Protein AF-A0A5C0SRD7-F1 (afdb_monomer)

Solvent-accessible surface area (backbone atoms only — not comparable to full-atom values): 22941 Å² total; per-residue (Å²): 132,82,81,80,39,95,59,52,85,85,77,55,84,70,49,61,67,89,63,52,74,90,37,67,66,61,42,55,50,49,47,49,41,66,73,77,39,56,47,35,37,40,34,30,54,71,48,38,47,62,70,57,48,54,38,23,36,44,61,74,65,76,46,56,66,41,81,42,59,31,69,58,28,25,51,49,9,45,80,61,72,46,58,51,67,57,33,42,52,52,50,52,51,51,48,29,52,78,67,70,39,52,37,65,69,52,35,44,66,63,42,93,40,73,66,57,50,50,55,50,47,46,63,73,74,41,96,62,67,71,79,75,60,79,81,74,75,68,91,74,76,51,57,36,50,56,52,66,13,34,45,49,94,60,37,34,37,38,36,40,37,42,50,69,53,49,45,73,49,43,58,57,51,48,43,37,50,47,53,26,64,68,74,46,58,80,80,46,49,47,31,38,37,42,26,22,53,42,52,73,57,49,28,44,46,44,38,9,80,86,56,23,52,40,60,46,78,57,100,90,41,85,42,78,40,71,26,75,41,53,97,43,69,35,53,71,45,78,43,61,38,44,45,74,52,93,64,13,53,58,47,38,49,49,50,50,53,52,48,22,46,65,64,79,36,61,83,38,63,57,73,69,56,50,53,50,48,42,62,53,29,63,20,19,52,51,39,47,54,51,40,52,73,68,55,59,82,70,50,83,52,61,69,60,54,51,49,49,32,44,51,50,32,36,52,51,47,40,50,45,54,46,52,38,54,51,48,13,47,45,56,26,43,46,75,42,95,63,89,67,53,70,67,57,50,19,53,29,50,28,45,27,38,27,51,46,32,72,59,48,63,40,40,72,67,56,45,16,57,38,47,73,63,33,64,59,47,37,52,27,42,51,47,38,33,43,76,66,54,52,30,44,80,58,93,87,28,36,32,59,62,44,67,67,55,32,56,24,27,56,69,44,75,49,73,72,68,78,44,66,68,78,126

Secondary structure (DSSP, 8-state):
-----SS-TTT-SS--GGGSTT-HHHHHHHHHHHHH-SEEEEEESTTSSHHHHHHHHHHHTTS-EEEEEHHHHHHHHHHHT--HHHHHHHHHHHHHHHTT-B-HHHHHHHSS-HHHHHHHHHHHH----GGG-TT---TT--HHHHHHTB-SSSPPEEEEE-GGGGGGGHHHHHHHHHHHHHHS-GGGPPEEEEEES-HHHHHHHH-HHHH-EEEEEETTEEEEEEPTTTT-PPPEEEE--GGGSTTHHHHHHHHHHHHHHHTT-TT-S-HHHHHHHHHHHTT-HHHHHHHHHHSPTT---HHHHHHHHHHHHHHHHHHHHHHHHHHHHHHHHTTS-----HHHHHHHHHHHHHHHHHHSEE-HHHHHHHTTT-HHHHHHHHHHHHHTTSEEEETTEEEESSHHHHHHHHH------GGG---

Foldseek 3Di:
DQQCQPAPVPDDLAGECVNVFPCPPVLVVVLVCQVVHQEEEEEEAFLLCSVVSVRNSQVVNPFAEFEDELVVLLVVCVVQVHQSQLSVLLSLVLRCVVVVFFQLVQLCVLQPDVVLSVVSVPVNVDPDRNVPPPPPPPVPDAPLSRLRRTDLPGAYEYEYEALLLSFLCSLVVQQRVLVNVVPDDPSSRHRYYYYHNFPLSSCCAQPQPVQFFFFDQDPVGTDTDRRSQVVHGHHYDYRYQQCPDPCSLVSLLVLLQVLCVSSVNHPLDDPVLSSLLCVLLVNRSSLSNVLSSPQDRNNPDSVVSSVSSLVSSLVSLLVSLLSLLSSLVSSLCRVPVDDDDLVLSQQLSLQLLLQQLVVQKAALVSSCVSNVNDNSSSVSSVVSCVSNQQWDDDPRIIGGNDNSNSVSSNPHRRDDDPSSDSD

pLDDT: mean 84.39, std 15.27, range [30.36, 98.31]

Mean predicted aligned error: 7.1 Å

Nearest PDB structures (foldseek):
  6kww-assembly7_S  TM=3.771E-01  e=2.609E-03  Staphylococcus aureus subsp. aureus Mu50
  2g7u-assembly1_A  TM=6.654E-01  e=4.191E-01  Rhodococcus jostii RHA1

Radius of gyration: 22.54 Å; Cα contacts (8 Å, |Δi|>4): 656; chains: 1; bounding box: 57×45×68 Å

Structure (mmCIF, N/CA/C/O backbone):
data_AF-A0A5C0SRD7-F1
#
_entry.id   AF-A0A5C0SRD7-F1
#
loop_
_atom_site.group_PDB
_atom_site.id
_atom_site.type_symbol
_atom_site.label_atom_id
_atom_site.label_alt_id
_atom_site.label_comp_id
_atom_site.label_asym_id
_atom_site.label_entity_id
_atom_site.label_seq_id
_atom_site.pdbx_PDB_ins_code
_atom_site.Cartn_x
_atom_site.Cartn_y
_atom_site.Cartn_z
_atom_site.occupancy
_atom_site.B_iso_or_equiv
_atom_site.auth_seq_id
_atom_site.auth_comp_id
_atom_site.auth_asym_id
_atom_site.auth_atom_id
_atom_site.pdbx_PDB_model_num
ATOM 1 N N . MET A 1 1 ? -9.776 18.342 -23.876 1.00 30.36 1 MET A N 1
ATOM 2 C CA . MET A 1 1 ? -10.560 17.471 -22.975 1.00 30.36 1 MET A CA 1
ATOM 3 C C . MET A 1 1 ? -9.940 16.088 -23.023 1.00 30.36 1 MET A C 1
ATOM 5 O O . MET A 1 1 ? -9.741 15.593 -24.123 1.00 30.36 1 MET A O 1
ATOM 9 N N . ILE A 1 2 ? -9.559 15.512 -21.881 1.00 36.75 2 ILE A N 1
ATOM 10 C CA . ILE A 1 2 ? -9.133 14.106 -21.821 1.00 36.75 2 ILE A CA 1
ATOM 11 C C . ILE A 1 2 ? -10.429 13.286 -21.877 1.00 36.75 2 ILE A C 1
ATOM 13 O O . ILE A 1 2 ? -11.299 13.553 -21.045 1.00 36.75 2 ILE A O 1
ATOM 17 N N . PRO A 1 3 ? -10.622 12.377 -22.849 1.00 39.62 3 PRO A N 1
ATOM 18 C CA . PRO A 1 3 ? -11.802 11.524 -22.864 1.00 39.62 3 PRO A CA 1
ATOM 19 C C . PRO A 1 3 ? -11.839 10.748 -21.547 1.00 39.62 3 PRO A C 1
ATOM 21 O O . PRO A 1 3 ? -10.860 10.113 -21.154 1.00 39.62 3 PRO A O 1
ATOM 24 N N . VAL A 1 4 ? -12.945 10.889 -20.818 1.00 43.19 4 VAL A N 1
ATOM 25 C CA . VAL A 1 4 ? -13.167 10.171 -19.567 1.00 43.19 4 VAL A CA 1
ATOM 26 C C . VAL A 1 4 ? -13.354 8.711 -19.954 1.00 43.19 4 VAL A C 1
ATOM 28 O O . VAL A 1 4 ? -14.401 8.339 -20.479 1.00 43.19 4 VAL A O 1
ATOM 31 N N . THR A 1 5 ? -12.327 7.889 -19.750 1.00 54.69 5 THR A N 1
ATOM 32 C CA . THR A 1 5 ? -12.464 6.437 -19.865 1.00 54.69 5 THR A CA 1
ATOM 33 C C . THR A 1 5 ? -13.614 5.998 -18.962 1.00 54.69 5 THR A C 1
ATOM 35 O O . THR A 1 5 ? -13.728 6.466 -17.825 1.00 54.69 5 THR A O 1
ATOM 38 N N . ARG A 1 6 ? -14.479 5.099 -19.452 1.00 64.31 6 ARG A N 1
ATOM 39 C CA . ARG A 1 6 ? -15.647 4.577 -18.709 1.00 64.31 6 ARG A CA 1
ATOM 40 C C . ARG A 1 6 ? -15.262 4.095 -17.304 1.00 64.31 6 ARG A C 1
ATOM 42 O O . ARG A 1 6 ? -16.024 4.233 -16.352 1.00 64.31 6 ARG A O 1
ATOM 49 N N . CYS A 1 7 ? -14.036 3.602 -17.181 1.00 68.94 7 CYS A N 1
ATOM 50 C CA . CYS A 1 7 ? -13.347 3.357 -15.932 1.00 68.94 7 CYS A CA 1
ATOM 51 C C . CYS A 1 7 ? -12.479 4.563 -15.543 1.00 68.94 7 CYS A C 1
ATOM 53 O O . CYS A 1 7 ? -11.358 4.715 -16.031 1.00 68.94 7 CYS A O 1
ATOM 55 N N . ASN A 1 8 ? -12.963 5.422 -14.640 1.00 69.50 8 ASN A N 1
ATOM 56 C CA . ASN A 1 8 ? -12.113 6.432 -14.004 1.00 69.50 8 ASN A CA 1
ATOM 57 C C . ASN A 1 8 ? -11.278 5.767 -12.896 1.00 69.50 8 ASN A C 1
ATOM 59 O O . ASN A 1 8 ? -11.606 5.819 -11.712 1.00 69.50 8 ASN A O 1
ATOM 63 N N . TYR A 1 9 ? -10.198 5.104 -13.309 1.00 62.62 9 TYR A N 1
ATOM 64 C CA . TYR A 1 9 ? -9.314 4.311 -12.450 1.00 62.62 9 TYR A CA 1
ATOM 65 C C . TYR A 1 9 ? -8.664 5.079 -11.292 1.00 62.62 9 TYR A C 1
ATOM 67 O O . TYR A 1 9 ? -8.146 4.446 -10.372 1.00 62.62 9 TYR A O 1
ATOM 75 N N . ILE A 1 10 ? -8.648 6.412 -11.354 1.00 55.12 10 ILE A N 1
ATOM 76 C CA . ILE A 1 10 ? -7.891 7.262 -10.433 1.00 55.12 10 ILE A CA 1
ATOM 77 C C . ILE A 1 10 ? -8.804 7.800 -9.326 1.00 55.12 10 ILE A C 1
ATOM 79 O O . ILE A 1 10 ? -8.464 7.655 -8.154 1.00 55.12 10 ILE A O 1
ATOM 83 N N . ASP A 1 11 ? -9.990 8.311 -9.676 1.00 62.09 11 ASP A N 1
ATOM 84 C CA . ASP A 1 11 ? -10.819 9.079 -8.732 1.00 62.09 11 ASP A CA 1
ATOM 85 C C . ASP A 1 11 ? -12.224 8.510 -8.497 1.00 62.09 11 ASP A C 1
ATOM 87 O O . ASP A 1 11 ? -13.000 9.072 -7.722 1.00 62.09 11 ASP A O 1
ATOM 91 N N . ALA A 1 12 ? -12.586 7.389 -9.127 1.00 66.56 12 ALA A N 1
ATOM 92 C CA . ALA A 1 12 ? -13.915 6.829 -8.925 1.00 66.56 12 ALA A CA 1
ATOM 93 C C . ALA A 1 12 ? -14.114 6.313 -7.486 1.00 66.56 12 ALA A C 1
ATOM 95 O O . ALA A 1 12 ? -13.322 5.539 -6.926 1.00 66.56 12 ALA A O 1
ATOM 96 N N . GLU A 1 13 ? -15.222 6.743 -6.883 1.00 69.75 13 GLU A N 1
ATOM 97 C CA . GLU A 1 13 ? -15.683 6.254 -5.584 1.00 69.75 13 GLU A CA 1
ATOM 98 C C . GLU A 1 13 ? -16.201 4.813 -5.693 1.00 69.75 13 GLU A C 1
ATOM 100 O O . GLU A 1 13 ? -15.911 3.985 -4.830 1.00 69.75 13 GLU A O 1
ATOM 105 N N . ILE A 1 14 ? -16.899 4.512 -6.791 1.00 73.12 14 ILE A N 1
ATOM 106 C CA . ILE A 1 14 ? -17.413 3.190 -7.146 1.00 73.12 14 ILE A CA 1
ATOM 107 C C . ILE A 1 14 ? -16.822 2.801 -8.496 1.00 73.12 14 ILE A C 1
ATOM 109 O O . ILE A 1 14 ? -16.916 3.558 -9.461 1.00 73.12 14 ILE A O 1
ATOM 113 N N . LEU A 1 15 ? -16.223 1.614 -8.559 1.00 77.06 15 LEU A N 1
ATOM 114 C CA . LEU A 1 15 ? -15.676 1.050 -9.787 1.00 77.06 15 LEU A CA 1
ATOM 115 C C . LEU A 1 15 ? -16.483 -0.202 -10.143 1.00 77.06 15 LEU A C 1
ATOM 117 O O . LEU A 1 15 ? -16.584 -1.094 -9.299 1.00 77.06 15 LEU A O 1
ATOM 121 N N . PRO A 1 16 ? -17.081 -0.276 -11.347 1.00 81.81 16 PRO A N 1
ATOM 122 C CA . PRO A 1 16 ? -17.731 -1.498 -11.796 1.00 81.81 16 PRO A CA 1
ATOM 123 C C . PRO A 1 16 ? -16.685 -2.598 -12.010 1.00 81.81 16 PRO A C 1
ATOM 125 O O . PRO A 1 16 ? -15.534 -2.314 -12.356 1.00 81.81 16 PRO A O 1
ATOM 128 N N . SER A 1 17 ? -17.080 -3.862 -11.845 1.00 84.88 17 SER A N 1
ATOM 129 C CA . SER A 1 17 ? -16.187 -5.018 -12.027 1.00 84.88 17 SER A CA 1
ATOM 130 C C . SER A 1 17 ? -15.577 -5.101 -13.419 1.00 84.88 17 SER A C 1
ATOM 132 O O . SER A 1 17 ? -14.445 -5.552 -13.556 1.00 84.88 17 SER A O 1
ATOM 134 N N . GLU A 1 18 ? -16.248 -4.558 -14.435 1.00 84.06 18 GLU A N 1
ATOM 135 C CA . GLU A 1 18 ? -15.712 -4.413 -15.794 1.00 84.06 18 GLU A CA 1
ATOM 136 C C . GLU A 1 18 ? -14.376 -3.645 -15.846 1.00 84.06 18 GLU A C 1
ATOM 138 O O . GLU A 1 18 ? -13.578 -3.837 -16.772 1.00 84.06 18 GLU A O 1
ATOM 143 N N . CYS A 1 19 ? -14.121 -2.782 -14.857 1.00 80.88 19 CYS A N 1
ATOM 144 C CA . CYS A 1 19 ? -12.869 -2.050 -14.721 1.00 80.88 19 CYS A CA 1
ATOM 145 C C . CYS A 1 19 ? -11.753 -2.904 -14.114 1.00 80.88 19 CYS A C 1
ATOM 147 O O . CYS A 1 19 ? -10.577 -2.621 -14.333 1.00 80.88 19 CYS A O 1
ATOM 149 N N . LEU A 1 20 ? -12.076 -3.967 -13.383 1.00 88.62 20 LEU A N 1
ATOM 150 C CA . LEU A 1 20 ? -11.109 -4.800 -12.682 1.00 88.62 20 LEU A CA 1
ATOM 151 C C . LEU A 1 20 ? -10.582 -5.939 -13.577 1.00 88.62 20 LEU A C 1
ATOM 153 O O . LEU A 1 20 ? -10.829 -7.120 -13.347 1.00 88.62 20 LEU A O 1
ATOM 157 N N . PHE A 1 21 ? -9.825 -5.570 -14.611 1.00 90.88 21 PHE A N 1
ATOM 158 C CA . PHE A 1 21 ? -9.348 -6.511 -15.627 1.00 90.88 21 PHE A CA 1
ATOM 159 C C . PHE A 1 21 ? -8.477 -7.643 -15.047 1.00 90.88 21 PHE A C 1
ATOM 161 O O . PHE A 1 21 ? -7.463 -7.380 -14.394 1.00 90.88 21 PHE A O 1
ATOM 168 N N . GLY A 1 22 ? -8.837 -8.896 -15.351 1.00 91.62 22 GLY A N 1
ATOM 169 C CA . GLY A 1 22 ? -8.033 -10.084 -15.045 1.00 91.62 22 GLY A CA 1
ATOM 170 C C . GLY A 1 22 ? -7.976 -10.464 -13.562 1.00 91.62 22 GLY A C 1
ATOM 171 O O . GLY A 1 22 ? -7.020 -11.113 -13.148 1.00 91.62 22 GLY A O 1
ATOM 172 N N . ARG A 1 23 ? -8.950 -10.032 -12.746 1.00 95.38 23 ARG A N 1
ATOM 173 C CA . ARG A 1 23 ? -8.983 -10.274 -11.286 1.00 95.38 23 ARG A CA 1
ATOM 174 C C . ARG A 1 23 ? -10.258 -10.950 -10.800 1.00 95.38 23 ARG A C 1
ATOM 176 O O . ARG A 1 23 ? -10.622 -10.820 -9.631 1.00 95.38 23 ARG A O 1
ATOM 183 N N . ASP A 1 24 ? -10.955 -11.664 -11.676 1.00 95.12 24 ASP A N 1
ATOM 184 C CA . ASP A 1 24 ? -12.232 -12.300 -11.337 1.00 95.12 24 ASP A CA 1
ATOM 185 C C . ASP A 1 24 ? -12.085 -13.284 -10.168 1.00 95.12 24 ASP A C 1
ATOM 187 O O . ASP A 1 24 ? -12.955 -13.384 -9.299 1.00 95.12 24 ASP A O 1
ATOM 191 N N . LYS A 1 25 ? -10.940 -13.977 -10.099 1.00 96.12 25 LYS A N 1
ATOM 192 C CA . LYS A 1 25 ? -10.620 -14.910 -9.016 1.00 96.12 25 LYS A CA 1
ATOM 193 C C . LYS A 1 25 ? -10.452 -14.185 -7.681 1.00 96.12 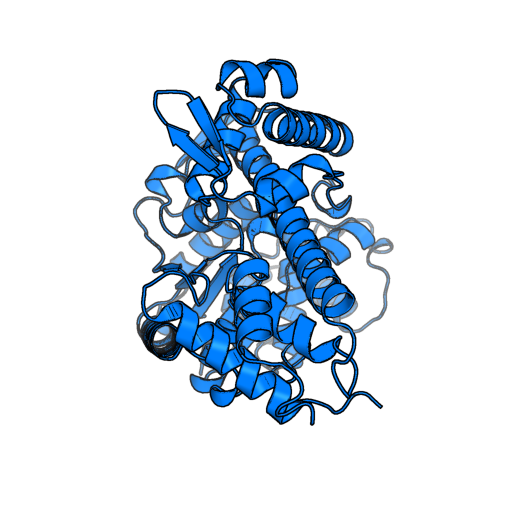25 LYS A C 1
ATOM 195 O O . LYS A 1 25 ? -11.090 -14.576 -6.705 1.00 96.12 25 LYS A O 1
ATOM 200 N N . GLU A 1 26 ? -9.625 -13.144 -7.629 1.00 97.50 26 GLU A N 1
ATOM 201 C CA . GLU A 1 26 ? -9.382 -12.362 -6.414 1.00 97.50 26 GLU A CA 1
ATOM 202 C C . GLU A 1 26 ? -10.641 -11.613 -5.959 1.00 97.50 26 GLU A C 1
ATOM 204 O O . GLU A 1 26 ? -10.897 -11.531 -4.758 1.00 97.50 26 GLU A O 1
ATOM 209 N N . LEU A 1 27 ? -11.461 -11.120 -6.894 1.00 97.50 27 LEU A N 1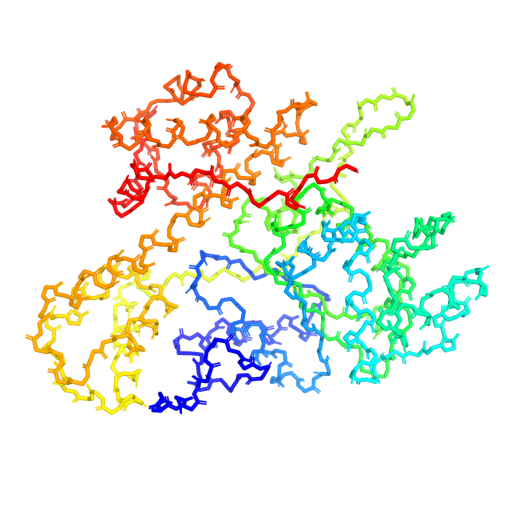
ATOM 210 C CA . LEU A 1 27 ? -12.752 -10.492 -6.600 1.00 97.50 27 LEU A CA 1
ATOM 211 C C . LEU A 1 27 ? -13.731 -11.493 -5.985 1.00 97.50 27 LEU A C 1
ATOM 213 O O . LEU A 1 27 ? -14.304 -11.227 -4.928 1.00 97.50 27 LEU A O 1
ATOM 217 N N . LYS A 1 28 ? -13.871 -12.682 -6.583 1.00 97.50 28 LYS A N 1
ATOM 218 C CA . LYS A 1 28 ? -14.702 -13.764 -6.036 1.00 97.50 28 LYS A CA 1
ATOM 219 C C . LYS A 1 28 ? -14.225 -14.204 -4.650 1.00 97.50 28 LYS A C 1
ATOM 221 O O . LYS A 1 28 ? -15.044 -14.422 -3.750 1.00 97.50 28 LYS A O 1
ATOM 226 N N . GLU A 1 29 ? -12.914 -14.326 -4.462 1.00 97.94 29 GLU A N 1
ATOM 227 C CA . GLU A 1 29 ? -12.320 -14.665 -3.172 1.00 97.94 29 GLU A CA 1
ATOM 228 C C . GLU A 1 29 ? -12.607 -13.574 -2.126 1.00 97.94 29 GLU A C 1
ATOM 230 O O . GLU A 1 29 ? -13.085 -13.889 -1.034 1.00 97.94 29 GLU A O 1
ATOM 235 N N . LEU A 1 30 ? -12.407 -12.294 -2.457 1.00 97.81 30 LEU A N 1
ATOM 236 C CA . LEU A 1 30 ? -12.679 -11.180 -1.545 1.00 97.81 30 LEU A CA 1
ATOM 237 C C . LEU A 1 30 ? -14.162 -11.080 -1.188 1.00 97.81 30 LEU A C 1
ATOM 239 O O . LEU A 1 30 ? -14.494 -10.941 -0.012 1.00 97.81 30 LEU A O 1
ATOM 243 N N . ASN A 1 31 ? -15.056 -11.241 -2.163 1.00 97.31 31 ASN A N 1
ATOM 244 C CA . ASN A 1 31 ? -16.500 -11.279 -1.935 1.00 97.31 31 ASN A CA 1
ATOM 245 C C . ASN A 1 31 ? -16.897 -12.426 -0.991 1.00 97.31 31 ASN A C 1
ATOM 247 O O . ASN A 1 31 ? -17.780 -12.263 -0.147 1.00 97.31 31 ASN A O 1
ATOM 251 N N . THR A 1 32 ? -16.217 -13.572 -1.075 1.00 97.12 32 THR A N 1
ATOM 252 C CA . THR A 1 32 ? -16.417 -14.691 -0.142 1.00 97.12 32 THR A CA 1
ATOM 253 C C . THR A 1 32 ? -15.947 -14.327 1.271 1.00 97.12 32 THR A C 1
ATOM 255 O O . THR A 1 32 ? -16.666 -14.567 2.241 1.00 97.12 32 THR A O 1
ATOM 258 N N . LYS A 1 33 ? -14.783 -13.677 1.411 1.00 95.94 33 LYS A N 1
ATOM 259 C CA . LYS A 1 33 ? -14.258 -13.239 2.718 1.00 95.94 33 LYS A CA 1
ATOM 260 C C . LYS A 1 33 ? -15.096 -12.128 3.354 1.00 95.94 33 LYS A C 1
ATOM 262 O O . LYS A 1 33 ? -15.316 -12.159 4.557 1.00 95.94 33 LYS A O 1
ATOM 267 N N . ILE A 1 34 ? -15.642 -11.195 2.572 1.00 95.31 34 ILE A N 1
ATOM 268 C CA . ILE A 1 34 ? -16.569 -10.156 3.063 1.00 95.31 34 ILE A CA 1
ATOM 269 C C . ILE A 1 34 ? -17.824 -10.768 3.706 1.00 95.31 34 ILE A C 1
ATOM 271 O O . ILE A 1 34 ? -18.378 -10.190 4.645 1.00 95.31 34 ILE A O 1
ATOM 275 N N . LYS A 1 35 ? -18.275 -11.928 3.211 1.00 93.62 35 LYS A N 1
ATOM 276 C CA . LYS A 1 35 ? -19.429 -12.660 3.755 1.00 93.62 35 LYS A CA 1
ATOM 277 C C . LYS A 1 35 ? -19.069 -13.471 5.001 1.00 93.62 35 LYS A C 1
ATOM 279 O O . LYS A 1 35 ? -19.840 -13.490 5.956 1.00 93.62 35 LYS A O 1
ATOM 284 N N . ASN A 1 36 ? -17.905 -14.119 4.995 1.00 93.56 36 ASN A N 1
ATOM 285 C CA . ASN A 1 36 ? -17.551 -15.132 5.995 1.00 93.56 36 ASN A CA 1
ATOM 286 C C . ASN A 1 36 ? -16.668 -14.609 7.134 1.00 93.56 36 ASN A C 1
ATOM 288 O O . ASN A 1 36 ? -16.560 -15.245 8.182 1.00 93.56 36 ASN A O 1
ATOM 292 N N . ASN A 1 37 ? -16.022 -13.461 6.950 1.00 92.94 37 ASN A N 1
ATOM 293 C CA . ASN A 1 37 ? -15.054 -12.913 7.885 1.00 92.94 37 ASN A CA 1
ATOM 294 C C . ASN A 1 37 ? -15.478 -11.518 8.347 1.00 92.94 37 ASN A C 1
ATOM 296 O O . ASN A 1 37 ? -16.354 -10.868 7.782 1.00 92.94 37 ASN A O 1
ATOM 300 N N . ARG A 1 38 ? -14.853 -11.065 9.434 1.00 92.06 38 ARG A N 1
ATOM 301 C CA . ARG A 1 38 ? -15.006 -9.697 9.951 1.00 92.06 38 ARG A CA 1
ATOM 302 C C . ARG A 1 38 ? -13.818 -8.811 9.634 1.00 92.06 38 ARG A C 1
ATOM 304 O O . ARG A 1 38 ? -13.845 -7.610 9.889 1.00 92.06 38 ARG A O 1
ATOM 311 N N . TRP A 1 39 ? -12.797 -9.416 9.052 1.00 93.94 39 TRP A N 1
ATOM 312 C CA . TRP A 1 39 ? -11.622 -8.721 8.619 1.00 93.94 39 TRP A CA 1
ATOM 313 C C . TRP A 1 39 ? -10.925 -9.440 7.471 1.00 93.94 39 TRP A C 1
ATOM 315 O O . TRP A 1 39 ? -11.036 -10.660 7.320 1.00 93.94 39 TRP A O 1
ATOM 325 N N . THR A 1 40 ? -10.202 -8.691 6.647 1.00 96.12 40 THR A N 1
ATOM 326 C CA . THR A 1 40 ? -9.366 -9.225 5.566 1.00 96.12 40 THR A CA 1
ATOM 327 C C . THR A 1 40 ? -8.230 -8.259 5.271 1.00 96.12 40 THR A C 1
ATOM 329 O O . THR A 1 40 ? -8.394 -7.043 5.337 1.00 96.12 40 THR A O 1
ATOM 332 N N . VAL A 1 41 ? -7.074 -8.812 4.933 1.00 96.69 41 VAL A N 1
ATOM 333 C CA . VAL A 1 41 ? -5.922 -8.064 4.439 1.00 96.69 41 VAL A CA 1
ATOM 334 C C . VAL A 1 41 ? -5.839 -8.243 2.928 1.00 96.69 41 VAL A C 1
ATOM 336 O O . VAL A 1 41 ? -5.897 -9.364 2.429 1.00 96.69 41 VAL A O 1
ATOM 339 N N . VAL A 1 42 ? -5.675 -7.148 2.196 1.00 97.50 42 VAL A N 1
ATOM 340 C CA . VAL A 1 42 ? -5.396 -7.148 0.759 1.00 97.50 42 VAL A CA 1
ATOM 341 C C . VAL A 1 42 ? -4.014 -6.548 0.541 1.00 97.50 42 VAL A C 1
ATOM 343 O O . VAL A 1 42 ? -3.811 -5.340 0.647 1.00 97.50 42 VAL A O 1
ATOM 346 N N . SER A 1 43 ? -3.038 -7.396 0.255 1.00 95.75 43 SER A N 1
ATOM 347 C CA . SER A 1 43 ? -1.638 -7.007 0.101 1.00 95.75 43 SER A CA 1
ATOM 348 C C . SER A 1 43 ? -1.175 -7.200 -1.341 1.00 95.75 43 SER A C 1
ATOM 350 O O . SER A 1 43 ? -1.863 -7.790 -2.173 1.00 95.75 43 SER A O 1
ATOM 352 N N . GLY A 1 44 ? -0.019 -6.641 -1.681 1.00 94.12 44 GLY A N 1
ATOM 353 C CA . GLY A 1 44 ? 0.524 -6.700 -3.036 1.00 94.12 44 GLY A CA 1
ATOM 354 C C . GLY A 1 44 ? 1.286 -5.437 -3.386 1.00 94.12 44 GLY A C 1
ATOM 355 O O . GLY A 1 44 ? 1.101 -4.399 -2.749 1.00 94.12 44 GLY A O 1
ATOM 356 N N . LYS A 1 45 ? 2.129 -5.508 -4.418 1.00 92.25 45 LYS A N 1
ATOM 357 C CA . LYS A 1 45 ? 3.003 -4.392 -4.813 1.00 92.25 45 LYS A CA 1
ATOM 358 C C . LYS A 1 45 ? 2.229 -3.098 -5.082 1.00 92.25 45 LYS A C 1
ATOM 360 O O . LYS A 1 45 ? 1.002 -3.070 -5.235 1.00 92.25 45 LYS A O 1
ATOM 365 N N . ARG A 1 46 ? 2.938 -1.976 -5.147 1.00 90.94 46 ARG A N 1
ATOM 366 C CA . ARG A 1 46 ? 2.315 -0.708 -5.546 1.00 90.94 46 ARG A CA 1
ATOM 367 C C . ARG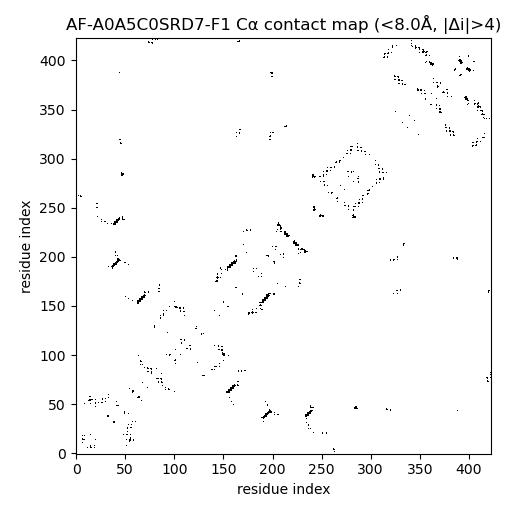 A 1 46 ? 1.749 -0.833 -6.972 1.00 90.94 46 ARG A C 1
ATOM 369 O O . ARG A 1 46 ? 2.334 -1.506 -7.812 1.00 90.94 46 ARG A O 1
ATOM 376 N N . LEU A 1 47 ? 0.600 -0.203 -7.233 1.00 92.69 47 LEU A N 1
ATOM 377 C CA . LEU A 1 47 ? -0.077 -0.193 -8.545 1.00 92.69 47 LEU A CA 1
ATOM 378 C C . LEU A 1 47 ? -0.577 -1.554 -9.083 1.00 92.69 47 LEU A C 1
ATOM 380 O O . LEU A 1 47 ? -0.910 -1.651 -10.263 1.00 92.69 47 LEU A O 1
ATOM 384 N N . VAL A 1 48 ? -0.704 -2.590 -8.242 1.00 94.81 48 VAL A N 1
ATOM 385 C CA . VAL A 1 48 ? -1.273 -3.896 -8.660 1.00 94.81 48 VAL A CA 1
ATOM 386 C C . VAL A 1 48 ? -2.805 -3.936 -8.754 1.00 94.81 48 VAL A C 1
ATOM 388 O O . VAL A 1 48 ? -3.347 -4.930 -9.233 1.00 94.81 48 VAL A O 1
ATOM 391 N N . GLY A 1 49 ? -3.497 -2.879 -8.305 1.00 94.19 49 GLY A N 1
ATOM 392 C CA . GLY A 1 49 ? -4.966 -2.783 -8.323 1.00 94.19 49 GLY A CA 1
ATOM 393 C C . GLY A 1 49 ? -5.673 -3.089 -6.994 1.00 94.19 49 GLY A C 1
ATOM 394 O O . GLY A 1 49 ? -6.858 -3.401 -7.011 1.00 94.19 49 GLY A O 1
ATOM 395 N N . LYS A 1 50 ? -4.984 -2.997 -5.843 1.00 95.81 50 LYS A N 1
ATOM 396 C CA . LYS A 1 50 ? -5.568 -3.279 -4.510 1.00 95.81 50 LYS A CA 1
ATOM 397 C C . LYS A 1 50 ? -6.797 -2.417 -4.209 1.00 95.81 50 LYS A C 1
ATOM 399 O O . LYS A 1 50 ? -7.858 -2.958 -3.929 1.00 95.81 50 LYS A O 1
ATOM 404 N N . THR A 1 51 ? -6.658 -1.096 -4.318 1.00 94.31 51 THR A N 1
ATOM 405 C CA . THR A 1 51 ? -7.738 -0.127 -4.072 1.00 94.31 51 THR A CA 1
ATOM 406 C C . THR A 1 51 ? -8.928 -0.356 -5.003 1.00 94.31 51 THR A C 1
ATOM 408 O O . THR A 1 51 ? -10.075 -0.331 -4.567 1.00 94.31 51 THR A O 1
ATOM 411 N N . THR A 1 52 ? -8.665 -0.627 -6.286 1.00 93.56 52 THR A N 1
ATOM 412 C CA . THR A 1 52 ? -9.700 -0.955 -7.276 1.00 93.56 52 THR A CA 1
ATOM 413 C C . THR A 1 52 ? -10.450 -2.222 -6.873 1.00 93.56 52 THR A C 1
ATOM 415 O O . THR A 1 52 ? -11.677 -2.206 -6.833 1.00 93.56 52 THR A O 1
ATOM 418 N N . LEU A 1 53 ? -9.734 -3.295 -6.515 1.00 96.38 53 LEU A N 1
ATOM 419 C CA . LEU A 1 53 ? -10.328 -4.559 -6.077 1.00 96.38 53 LEU A CA 1
ATOM 420 C C . LEU A 1 53 ? -11.216 -4.363 -4.843 1.00 96.38 53 LEU A C 1
ATOM 422 O O . LEU A 1 53 ? -12.357 -4.819 -4.835 1.00 96.38 53 LEU A O 1
ATOM 426 N N . THR A 1 54 ? -10.717 -3.687 -3.805 1.00 96.50 54 THR A N 1
ATOM 427 C CA . THR A 1 54 ? -11.450 -3.543 -2.538 1.00 96.50 54 THR A CA 1
ATOM 428 C C . THR A 1 54 ? -12.686 -2.667 -2.674 1.00 96.50 54 THR A C 1
ATOM 430 O O . THR A 1 54 ? -13.733 -3.029 -2.140 1.00 96.50 54 THR A O 1
ATOM 433 N N . LYS A 1 55 ? -12.607 -1.562 -3.428 1.00 95.00 55 LYS A N 1
ATOM 434 C CA . LYS A 1 55 ? -13.772 -0.716 -3.732 1.00 95.00 55 LYS A CA 1
ATOM 435 C C . LYS A 1 55 ? -14.818 -1.461 -4.565 1.00 95.00 55 LYS A C 1
ATOM 437 O O . LYS A 1 55 ? -16.001 -1.380 -4.247 1.00 95.00 55 LYS A O 1
ATOM 442 N N . THR A 1 56 ? -14.386 -2.212 -5.581 1.00 94.88 56 THR A N 1
ATOM 443 C CA . THR A 1 56 ? -15.283 -3.024 -6.426 1.00 94.88 56 THR A CA 1
ATOM 444 C C . THR A 1 56 ? -16.020 -4.060 -5.575 1.00 94.88 56 THR A C 1
ATOM 446 O O . THR A 1 56 ? -17.246 -4.077 -5.552 1.00 94.88 56 THR A O 1
ATOM 449 N N . ALA A 1 57 ? -15.288 -4.855 -4.787 1.00 96.38 57 ALA A N 1
ATOM 450 C CA . ALA A 1 57 ? -15.867 -5.885 -3.923 1.00 96.38 57 ALA A CA 1
ATOM 451 C C . ALA A 1 57 ? -16.833 -5.306 -2.875 1.00 96.38 57 ALA A C 1
ATOM 453 O O . ALA A 1 57 ? -17.911 -5.848 -2.631 1.00 96.38 57 ALA A O 1
ATOM 454 N N . ALA A 1 58 ? -16.475 -4.175 -2.259 1.00 94.94 58 ALA A N 1
ATOM 455 C CA . ALA A 1 58 ? -17.351 -3.507 -1.304 1.00 94.94 58 ALA A CA 1
ATOM 456 C C . ALA A 1 58 ? -18.636 -2.996 -1.970 1.00 94.94 58 ALA A C 1
ATOM 458 O O . ALA A 1 58 ? -19.715 -3.183 -1.410 1.00 94.94 58 ALA A O 1
ATOM 459 N N . SER A 1 59 ? -18.539 -2.430 -3.176 1.00 92.81 59 SER A N 1
ATOM 460 C CA . SER A 1 59 ? -19.704 -1.994 -3.949 1.00 92.81 59 SER A CA 1
ATOM 461 C C . SER A 1 59 ? -20.620 -3.161 -4.337 1.00 92.81 59 SER A C 1
ATOM 463 O O . SER A 1 59 ? -21.833 -3.060 -4.180 1.00 92.81 59 SER A O 1
ATOM 465 N N . GLU A 1 60 ? -20.063 -4.280 -4.806 1.00 94.12 60 GLU A N 1
ATOM 466 C CA . GLU A 1 60 ? -20.836 -5.471 -5.201 1.00 94.12 60 GLU A CA 1
ATOM 467 C C . GLU A 1 60 ? -21.459 -6.214 -4.014 1.00 94.12 60 GLU A C 1
ATOM 469 O O . GLU A 1 60 ? -22.404 -6.984 -4.179 1.00 94.12 60 GLU A O 1
ATOM 474 N N . SER A 1 61 ? -20.957 -5.983 -2.799 1.00 93.94 61 SER A N 1
ATOM 475 C CA . SER A 1 61 ? -21.484 -6.630 -1.597 1.00 93.94 61 SER A CA 1
ATOM 476 C C . SER A 1 61 ? -22.910 -6.198 -1.234 1.00 93.94 61 SER A C 1
ATOM 478 O O . SER A 1 61 ? -23.544 -6.857 -0.409 1.00 93.94 61 SER A O 1
ATOM 480 N N . GLY A 1 62 ? -23.389 -5.073 -1.783 1.00 91.75 62 GLY A N 1
ATOM 481 C CA . GLY A 1 62 ? -24.662 -4.450 -1.411 1.00 91.75 62 GLY A CA 1
ATOM 482 C C . GLY A 1 62 ? -24.672 -3.823 -0.009 1.00 91.75 62 GLY A C 1
ATOM 483 O O . GLY A 1 62 ? -25.702 -3.316 0.427 1.00 91.75 62 GLY A O 1
ATOM 484 N N . ARG A 1 63 ? -23.544 -3.845 0.715 1.00 93.06 63 ARG A N 1
ATOM 485 C CA . ARG A 1 63 ? -23.401 -3.224 2.038 1.00 93.06 63 ARG A CA 1
ATOM 486 C C . ARG A 1 63 ? -22.891 -1.791 1.897 1.00 93.06 63 ARG A C 1
ATOM 488 O O . ARG A 1 63 ? -22.051 -1.525 1.035 1.00 93.06 63 ARG A O 1
ATOM 495 N N . PRO A 1 64 ? -23.309 -0.867 2.778 1.00 94.38 64 PRO A N 1
ATOM 496 C CA . PRO A 1 64 ? -22.660 0.430 2.853 1.00 94.38 64 PRO A CA 1
ATOM 497 C C . PRO A 1 64 ? -21.178 0.247 3.193 1.00 94.38 64 PRO A C 1
ATOM 499 O O . PRO A 1 64 ? -20.816 -0.613 4.001 1.00 94.38 64 PRO A O 1
ATOM 502 N N . PHE A 1 65 ? -20.313 1.066 2.602 1.00 95.81 65 PHE A N 1
ATOM 503 C CA . PHE A 1 65 ? -18.891 1.034 2.914 1.00 95.81 65 PHE A CA 1
ATOM 504 C C . PHE A 1 65 ? -18.313 2.427 3.131 1.00 95.81 65 PHE A C 1
ATOM 506 O O . PHE A 1 65 ? -18.793 3.415 2.581 1.00 95.81 65 PHE A O 1
ATOM 513 N N . ILE A 1 66 ? -17.268 2.489 3.948 1.00 96.12 66 ILE A N 1
ATOM 514 C CA . ILE A 1 66 ? -16.457 3.666 4.231 1.00 96.12 66 ILE A CA 1
ATOM 515 C C . ILE A 1 66 ? -15.059 3.386 3.688 1.00 96.12 66 ILE A C 1
ATOM 517 O O . ILE A 1 66 ? -14.461 2.364 4.013 1.00 96.12 66 ILE A O 1
ATOM 521 N N . TYR A 1 67 ? -14.541 4.291 2.864 1.00 96.25 67 TYR A N 1
ATOM 522 C CA . TYR A 1 67 ? -13.185 4.223 2.329 1.00 96.25 67 TYR A CA 1
ATOM 523 C C . TYR A 1 67 ? -12.343 5.339 2.940 1.00 96.25 67 TYR A C 1
ATOM 525 O O . TYR A 1 67 ? -12.740 6.503 2.893 1.00 96.25 67 TYR A O 1
ATOM 533 N N . ILE A 1 68 ? -11.187 4.982 3.496 1.00 96.00 68 ILE A N 1
ATOM 534 C CA . ILE A 1 68 ? -10.231 5.922 4.074 1.00 96.00 68 ILE A CA 1
ATOM 535 C C . ILE A 1 68 ? -8.873 5.701 3.416 1.00 96.00 68 ILE A C 1
ATOM 537 O O . ILE A 1 68 ? -8.227 4.676 3.634 1.00 96.00 68 ILE A O 1
ATOM 541 N N . ASP A 1 69 ? -8.426 6.696 2.652 1.00 94.31 69 ASP A N 1
ATOM 542 C CA . ASP A 1 69 ? -7.039 6.796 2.205 1.00 94.31 69 ASP A CA 1
ATOM 543 C C . ASP A 1 69 ? -6.167 7.332 3.347 1.00 94.31 69 ASP A C 1
ATOM 545 O O . ASP A 1 69 ? -6.260 8.503 3.742 1.00 94.31 69 ASP A O 1
ATOM 549 N N . LEU A 1 70 ? -5.283 6.481 3.867 1.00 94.25 70 LEU A N 1
ATOM 550 C CA . LEU A 1 70 ? -4.411 6.844 4.979 1.00 94.25 70 LEU A CA 1
ATOM 551 C C . LEU A 1 70 ? -3.337 7.866 4.587 1.00 94.25 70 LEU A C 1
ATOM 553 O O . LEU A 1 70 ? -2.792 8.532 5.467 1.00 94.25 70 LEU A O 1
ATOM 557 N N . SER A 1 71 ? -3.094 8.095 3.291 1.00 89.44 71 SER A N 1
ATOM 558 C CA . SER A 1 71 ? -2.242 9.200 2.838 1.00 89.44 71 SER A CA 1
ATOM 559 C C . SER A 1 71 ? -2.857 10.557 3.173 1.00 89.44 71 SER A C 1
ATOM 561 O O . SER A 1 71 ? -2.151 11.494 3.553 1.00 89.44 71 SER A O 1
ATOM 563 N N . THR A 1 72 ? -4.184 10.656 3.088 1.00 90.06 72 THR A N 1
ATOM 564 C CA . THR A 1 72 ? -4.924 11.866 3.435 1.00 90.06 72 THR A CA 1
ATOM 565 C C . THR A 1 72 ? -4.965 12.052 4.950 1.00 90.06 72 THR A C 1
ATOM 567 O O . THR A 1 72 ? -4.746 13.165 5.430 1.00 90.06 72 THR A O 1
ATOM 570 N N . VAL A 1 73 ? -5.158 10.970 5.711 1.00 91.00 73 VAL A N 1
ATOM 571 C CA . VAL A 1 73 ? -5.112 10.996 7.183 1.00 91.00 73 VAL A CA 1
ATOM 572 C C . VAL A 1 73 ? -3.754 11.483 7.682 1.00 91.00 73 VAL A C 1
ATOM 574 O O . VAL A 1 73 ? -3.691 12.395 8.503 1.00 91.00 73 VAL A O 1
ATOM 577 N N . ALA A 1 74 ? -2.667 10.934 7.143 1.00 87.00 74 ALA A N 1
ATOM 578 C CA . ALA A 1 74 ? -1.321 11.297 7.559 1.00 87.00 74 ALA A CA 1
ATOM 579 C C . ALA A 1 74 ? -0.995 12.770 7.228 1.00 87.00 74 ALA A C 1
ATOM 581 O O . ALA A 1 74 ? -0.507 13.506 8.083 1.00 87.00 74 ALA A O 1
ATOM 582 N N . LYS A 1 75 ? -1.387 13.269 6.044 1.00 86.44 75 LYS A N 1
ATOM 583 C CA . LYS A 1 75 ? -1.276 14.704 5.705 1.00 86.44 75 LYS A CA 1
ATOM 584 C C . LYS A 1 75 ? -2.059 15.599 6.673 1.00 86.44 75 LYS A C 1
ATOM 586 O O . LYS A 1 75 ? -1.544 16.633 7.094 1.00 86.44 75 LYS A O 1
ATOM 591 N N . GLN A 1 76 ? -3.294 15.220 7.018 1.00 83.38 76 GLN A N 1
ATOM 592 C CA . GLN A 1 76 ? -4.127 15.978 7.959 1.00 83.38 76 GLN A CA 1
ATOM 593 C C . GLN A 1 76 ? -3.525 15.998 9.366 1.00 83.38 76 GLN A C 1
ATOM 595 O O . GLN A 1 76 ? -3.505 17.058 9.990 1.00 83.38 76 GLN A O 1
ATOM 600 N N . SER A 1 77 ? -3.033 14.848 9.837 1.00 83.69 77 SER A N 1
ATOM 601 C CA . SER A 1 77 ? -2.364 14.686 11.132 1.00 83.69 77 SER A CA 1
ATOM 602 C C . SER A 1 77 ? -1.258 15.724 11.302 1.00 83.69 77 SER A C 1
ATOM 604 O O . SER A 1 77 ? -1.244 16.457 12.285 1.00 83.69 77 SER A O 1
ATOM 606 N N . THR A 1 78 ? -0.420 15.912 10.288 1.00 79.19 78 THR A N 1
ATOM 607 C CA . THR A 1 78 ? 0.693 16.869 10.363 1.00 79.19 78 THR A CA 1
ATOM 608 C C . THR A 1 78 ? 0.304 18.304 10.113 1.00 79.19 78 THR A C 1
ATOM 610 O O . THR A 1 78 ? 0.761 19.176 10.843 1.00 79.19 78 THR A O 1
ATOM 613 N N . ALA A 1 79 ? -0.573 18.569 9.143 1.00 79.19 79 ALA A N 1
ATOM 614 C CA . ALA A 1 79 ? -1.062 19.926 8.911 1.00 79.19 79 ALA A CA 1
ATOM 615 C C . ALA A 1 79 ? -1.739 20.513 10.163 1.00 79.19 79 ALA A C 1
ATOM 617 O O . ALA A 1 79 ? -1.691 21.719 10.383 1.00 79.19 79 ALA A O 1
ATOM 618 N N . LYS A 1 80 ? -2.365 19.658 10.982 1.00 78.06 80 LYS A N 1
ATOM 619 C CA . LYS A 1 80 ? -3.078 20.054 12.204 1.00 78.06 80 LYS A CA 1
ATOM 620 C C . LYS A 1 80 ? -2.309 19.772 13.494 1.00 78.06 80 LYS A C 1
ATOM 622 O O . LYS A 1 80 ? -2.807 20.137 14.553 1.00 78.06 80 LYS A O 1
ATOM 627 N N . ASN A 1 81 ? -1.127 19.159 13.406 1.00 79.94 81 ASN A N 1
ATOM 628 C CA . ASN A 1 81 ? -0.326 18.709 14.544 1.00 79.94 81 ASN A CA 1
ATOM 629 C C . ASN A 1 81 ? -1.132 17.872 15.563 1.00 79.94 81 ASN A C 1
ATOM 631 O O . ASN A 1 81 ? -1.164 18.181 16.753 1.00 79.94 81 ASN A O 1
ATOM 635 N N . ILE A 1 82 ? -1.827 16.843 15.073 1.00 80.50 82 ILE A N 1
ATOM 636 C CA . ILE A 1 82 ? -2.613 15.890 15.875 1.00 80.50 82 ILE A CA 1
ATOM 637 C C . ILE A 1 82 ? -2.089 14.472 15.681 1.00 80.50 82 ILE A C 1
ATOM 639 O O . ILE A 1 82 ? -1.529 14.169 14.624 1.00 80.50 82 ILE A O 1
ATOM 643 N N . ALA A 1 83 ? -2.326 13.584 16.648 1.00 83.00 83 ALA A N 1
ATOM 644 C CA . ALA A 1 83 ? -1.962 12.177 16.513 1.00 83.00 83 ALA A CA 1
ATOM 645 C C . ALA A 1 83 ? -2.646 11.543 15.287 1.00 83.00 83 ALA A C 1
ATOM 647 O O . ALA A 1 83 ? -3.799 11.842 14.961 1.00 83.00 83 ALA A O 1
ATOM 648 N N . THR A 1 84 ? -1.943 10.653 14.583 1.00 86.88 84 THR A N 1
ATOM 649 C CA . THR A 1 84 ? -2.468 10.046 13.348 1.00 86.88 84 THR A CA 1
ATOM 650 C C . THR A 1 84 ? -3.694 9.171 13.614 1.00 86.88 84 THR A C 1
ATOM 652 O O . THR A 1 84 ? -4.614 9.154 12.796 1.00 86.88 84 THR A O 1
ATOM 655 N N . MET A 1 85 ? -3.758 8.509 14.775 1.00 88.06 85 MET A N 1
ATOM 656 C CA . MET A 1 85 ? -4.955 7.778 15.203 1.00 88.06 85 MET A CA 1
ATOM 657 C C . MET A 1 85 ? -6.160 8.700 15.405 1.00 88.06 85 MET A C 1
ATOM 659 O O . MET A 1 85 ? -7.252 8.371 14.945 1.00 88.06 85 MET A O 1
ATOM 663 N N . ASP A 1 86 ? -5.972 9.884 15.987 1.00 85.38 86 ASP A N 1
ATOM 664 C CA . ASP A 1 86 ? -7.056 10.861 16.135 1.00 85.38 86 ASP A CA 1
ATOM 665 C C . ASP A 1 86 ? -7.538 11.353 14.765 1.00 85.38 86 ASP A C 1
ATOM 667 O O . ASP A 1 86 ? -8.740 11.407 14.497 1.00 85.38 86 ASP A O 1
ATOM 671 N N . ALA A 1 87 ? -6.603 11.649 13.854 1.00 87.31 87 ALA A N 1
ATOM 672 C CA . ALA A 1 87 ? -6.927 12.013 12.477 1.00 87.31 87 ALA A CA 1
ATOM 673 C C . ALA A 1 87 ? -7.716 10.901 11.757 1.00 87.31 87 ALA A C 1
ATOM 675 O O . ALA A 1 87 ? -8.663 11.198 11.023 1.00 87.31 87 ALA A O 1
ATOM 676 N N . LEU A 1 88 ? -7.364 9.630 11.990 1.00 92.38 88 LEU A N 1
ATOM 677 C CA . LEU A 1 88 ? -8.074 8.470 11.448 1.00 92.38 88 LEU A CA 1
ATOM 678 C C . LEU A 1 88 ? -9.509 8.397 11.980 1.00 92.38 88 LEU A C 1
ATOM 680 O O . LEU A 1 88 ? -10.440 8.266 11.186 1.00 92.38 88 LEU A O 1
ATOM 684 N N . LEU A 1 89 ? -9.705 8.511 13.296 1.00 90.56 89 LEU A N 1
ATOM 685 C CA . LEU A 1 89 ? -11.033 8.466 13.916 1.00 90.56 89 LEU A CA 1
ATOM 686 C C . LEU A 1 89 ? -11.923 9.618 13.433 1.00 90.56 89 LEU A C 1
ATOM 688 O O . LEU A 1 89 ? -13.087 9.404 13.087 1.00 90.56 89 LEU A O 1
ATOM 692 N N . ILE A 1 90 ? -11.362 10.826 13.325 1.00 86.06 90 ILE A N 1
ATOM 693 C CA . ILE A 1 90 ? -12.051 11.990 12.755 1.00 86.06 90 ILE A CA 1
ATOM 694 C C . ILE A 1 90 ? -12.478 11.707 11.312 1.00 86.06 90 ILE A C 1
ATOM 696 O O . ILE A 1 90 ? -13.622 11.987 10.945 1.00 86.06 90 ILE A O 1
ATOM 700 N N . GLN A 1 91 ? -11.584 11.156 10.485 1.00 90.56 91 GLN A N 1
ATOM 701 C CA . GLN A 1 91 ? -11.899 10.849 9.091 1.00 90.56 91 GLN A CA 1
ATOM 702 C C . GLN A 1 91 ? -12.960 9.744 8.978 1.00 90.56 91 GLN A C 1
ATOM 704 O O . GLN A 1 91 ? -13.877 9.867 8.167 1.00 90.56 91 GLN A O 1
ATOM 709 N N . LEU A 1 92 ? -12.894 8.713 9.824 1.00 92.56 92 LEU A N 1
ATOM 710 C CA . LEU A 1 92 ? -13.887 7.641 9.884 1.00 92.56 92 LEU A CA 1
ATOM 711 C C . LEU A 1 92 ? -15.280 8.180 10.224 1.00 92.56 92 LEU A C 1
ATOM 713 O O . LEU A 1 92 ? -16.242 7.868 9.524 1.00 92.56 92 LEU A O 1
ATOM 717 N N . ILE A 1 93 ? -15.388 9.036 11.242 1.00 89.19 93 ILE A N 1
ATOM 718 C CA . ILE A 1 93 ? -16.664 9.651 11.625 1.00 89.19 93 ILE A CA 1
ATOM 719 C C . ILE A 1 93 ? -17.179 10.594 10.534 1.00 89.19 93 ILE A C 1
ATOM 721 O O . ILE A 1 93 ? -18.376 10.586 10.247 1.00 89.19 93 ILE A O 1
ATOM 725 N N . ARG A 1 94 ? -16.308 11.385 9.892 1.00 87.75 94 ARG A N 1
ATOM 726 C CA . ARG A 1 94 ? -16.698 12.247 8.761 1.00 87.75 94 ARG A CA 1
ATOM 727 C C . ARG A 1 94 ? -17.315 11.441 7.626 1.00 87.75 94 ARG A C 1
ATOM 729 O O . ARG A 1 94 ? -18.389 11.799 7.145 1.00 87.75 94 ARG A O 1
ATOM 736 N N . GLU A 1 95 ? -16.671 10.349 7.225 1.00 91.44 95 GLU A N 1
ATOM 737 C CA . GLU A 1 95 ? -17.190 9.493 6.159 1.00 91.44 95 GLU A CA 1
ATOM 738 C C . GLU A 1 95 ? -18.465 8.756 6.579 1.00 91.44 95 GLU A C 1
ATOM 740 O O . GLU A 1 95 ? -19.411 8.675 5.794 1.00 91.44 95 GLU A O 1
ATOM 745 N N . ALA A 1 96 ? -18.546 8.282 7.827 1.00 91.81 96 ALA A N 1
ATOM 746 C CA . ALA A 1 96 ? -19.764 7.681 8.362 1.00 91.81 96 ALA A CA 1
ATOM 747 C C . ALA A 1 96 ? -20.933 8.684 8.373 1.00 91.81 96 ALA A C 1
ATOM 749 O O . ALA A 1 96 ? -22.033 8.347 7.936 1.00 91.81 96 ALA A O 1
ATOM 750 N N . LYS A 1 97 ? -20.692 9.937 8.790 1.00 89.00 97 LYS A N 1
ATOM 751 C CA . LYS A 1 97 ? -21.670 11.037 8.752 1.00 89.00 97 LYS A CA 1
ATOM 752 C C . LYS A 1 97 ? -22.141 11.316 7.332 1.00 89.00 97 LYS A C 1
ATOM 754 O O . LYS A 1 97 ? -23.345 11.335 7.092 1.00 89.00 97 LYS A O 1
ATOM 759 N N . ARG A 1 98 ? -21.201 11.515 6.399 1.00 89.00 98 ARG A N 1
ATOM 760 C CA . ARG A 1 98 ? -21.489 11.815 4.986 1.00 89.00 98 ARG A CA 1
ATOM 761 C C . ARG A 1 98 ? -22.412 10.768 4.365 1.00 89.00 98 ARG A C 1
ATOM 763 O O . ARG A 1 98 ? -23.245 11.100 3.532 1.00 89.00 98 ARG A O 1
ATOM 770 N N . ARG A 1 99 ? -22.275 9.514 4.796 1.00 90.00 99 ARG A N 1
ATOM 771 C CA . ARG A 1 99 ? -23.051 8.368 4.311 1.00 90.00 99 ARG A CA 1
ATOM 772 C C . ARG A 1 99 ? -24.272 8.029 5.169 1.00 90.00 99 ARG A C 1
ATOM 774 O O . ARG A 1 99 ? -24.919 7.023 4.907 1.00 90.00 99 ARG A O 1
ATOM 781 N N . ASN A 1 100 ? -24.583 8.834 6.187 1.00 92.19 100 ASN A N 1
ATOM 782 C CA . ASN A 1 100 ? -25.671 8.581 7.135 1.00 92.19 100 ASN A CA 1
ATOM 783 C C . ASN A 1 100 ? -25.578 7.195 7.821 1.00 92.19 100 ASN A C 1
ATOM 785 O O . ASN A 1 100 ? -26.587 6.521 8.032 1.00 92.19 100 ASN A O 1
ATOM 789 N N . LEU A 1 101 ? -24.361 6.759 8.162 1.00 93.44 101 LEU A N 1
ATOM 790 C CA . LEU A 1 101 ? -24.063 5.453 8.774 1.00 93.44 101 LEU A CA 1
ATOM 791 C C . LEU A 1 101 ? -23.810 5.517 10.279 1.00 93.44 101 LEU A C 1
ATOM 793 O O . LEU A 1 101 ? -23.568 4.481 10.891 1.00 93.44 101 LEU A O 1
ATOM 797 N N . ILE A 1 102 ? -23.834 6.710 10.868 1.00 90.75 102 ILE A N 1
ATOM 798 C CA . ILE A 1 102 ? -23.572 6.916 12.291 1.00 90.75 102 ILE A CA 1
ATOM 799 C C . ILE A 1 102 ? -24.862 7.273 13.028 1.00 90.75 102 ILE A C 1
ATOM 801 O O . ILE A 1 102 ? -25.680 8.047 12.528 1.00 90.75 102 ILE A O 1
ATOM 805 N N . ASP A 1 103 ? -25.038 6.681 14.200 1.00 89.94 103 ASP A N 1
ATOM 806 C CA . ASP A 1 103 ? -26.041 7.027 15.196 1.00 89.94 103 ASP A CA 1
ATOM 807 C C . ASP A 1 103 ? -25.403 8.002 16.195 1.00 89.94 103 ASP A C 1
ATOM 809 O O . ASP A 1 103 ? -24.514 7.646 16.975 1.00 89.94 103 ASP A O 1
ATOM 813 N N . TRP A 1 104 ? -25.814 9.268 16.115 1.00 84.81 104 TRP A N 1
ATOM 814 C CA . TRP A 1 104 ? -25.246 10.342 16.930 1.00 84.81 104 TRP A CA 1
ATOM 815 C C . TRP A 1 104 ? -25.620 10.237 18.399 1.00 84.81 104 TRP A C 1
ATOM 817 O O . TRP A 1 104 ? -24.799 10.591 19.244 1.00 84.81 104 TRP A O 1
ATOM 827 N N . ASP A 1 105 ? -26.820 9.748 18.702 1.00 84.81 105 ASP A N 1
ATOM 828 C CA . ASP A 1 105 ? -27.269 9.586 20.080 1.00 84.81 105 ASP A CA 1
ATOM 829 C C . ASP A 1 105 ? -26.480 8.460 20.738 1.00 84.81 105 ASP A C 1
ATOM 831 O O . ASP A 1 105 ? -25.977 8.617 21.852 1.00 84.81 105 ASP A O 1
ATOM 835 N N . LYS A 1 106 ? -26.256 7.366 20.002 1.00 86.12 106 LYS A N 1
ATOM 836 C CA . LYS A 1 106 ? -25.383 6.283 20.452 1.00 86.12 106 LYS A CA 1
ATOM 837 C C . LYS A 1 106 ? -23.947 6.757 20.651 1.00 86.12 106 LYS A C 1
ATOM 839 O O . LYS A 1 106 ? -23.399 6.531 21.722 1.00 86.12 106 LYS A O 1
ATOM 844 N N . LEU A 1 107 ? -23.358 7.479 19.691 1.00 83.50 107 LEU A N 1
ATOM 845 C CA . LEU A 1 107 ? -22.005 8.029 19.861 1.00 83.50 107 LEU A CA 1
ATOM 846 C C . LEU A 1 107 ? -21.911 8.932 21.097 1.00 83.50 107 LEU A C 1
ATOM 848 O O . LEU A 1 107 ? -20.962 8.821 21.867 1.00 83.50 107 LEU A O 1
ATOM 852 N N . LYS A 1 108 ? -22.901 9.810 21.292 1.00 76.38 108 LYS A N 1
ATOM 853 C CA . LYS A 1 108 ? -22.956 10.743 22.420 1.00 76.38 108 LYS A CA 1
ATOM 854 C C . LYS A 1 108 ? -23.051 10.019 23.763 1.00 76.38 108 LYS A C 1
ATOM 856 O O . LYS A 1 108 ? -22.425 10.475 24.714 1.00 76.38 108 LYS A O 1
ATOM 861 N N . ASN A 1 109 ? -23.811 8.926 23.828 1.00 77.31 109 ASN A N 1
ATOM 862 C CA . ASN A 1 109 ? -23.978 8.116 25.034 1.00 77.31 109 ASN A CA 1
ATOM 863 C C . ASN A 1 109 ? -22.743 7.260 25.350 1.00 77.31 109 ASN A C 1
ATOM 865 O O . ASN A 1 109 ? -22.427 7.081 26.521 1.00 77.31 109 ASN A O 1
ATOM 869 N N . GLU A 1 110 ? -22.046 6.754 24.328 1.00 74.38 110 GLU A N 1
ATOM 870 C CA . GLU A 1 110 ? -20.812 5.972 24.500 1.00 74.38 110 GLU A CA 1
ATOM 871 C C . GLU A 1 110 ? -19.636 6.856 24.930 1.00 74.38 110 GLU A C 1
ATOM 873 O O . GLU A 1 110 ? -18.806 6.449 25.737 1.00 74.38 110 GLU A O 1
ATOM 878 N N . THR A 1 111 ? -19.574 8.102 24.449 1.00 68.88 111 THR A N 1
ATOM 879 C CA . THR A 1 111 ? -18.576 9.051 24.943 1.00 68.88 111 THR A CA 1
ATOM 880 C C . THR A 1 111 ? -19.005 9.582 26.312 1.00 68.88 111 THR A C 1
ATOM 882 O O . THR A 1 111 ? -19.895 10.424 26.387 1.00 68.88 111 THR A O 1
ATOM 885 N N . GLU A 1 112 ? -18.326 9.182 27.394 1.00 58.38 112 GLU A N 1
ATOM 886 C CA . GLU A 1 112 ? -18.593 9.591 28.798 1.00 58.38 112 GLU A CA 1
ATOM 887 C C . GLU A 1 112 ? -18.580 11.122 29.073 1.00 58.38 112 GLU A C 1
ATOM 889 O O . GLU A 1 112 ? -18.626 11.578 30.213 1.00 58.38 112 GLU A O 1
ATOM 894 N N . SER A 1 113 ? -18.471 11.981 28.059 1.00 55.69 113 SER A N 1
ATOM 895 C CA . SER A 1 113 ? -18.399 13.430 28.221 1.00 55.69 113 SER A CA 1
ATOM 896 C C . SER A 1 113 ? -19.120 14.178 27.104 1.00 55.69 113 SER A C 1
ATOM 898 O O . SER A 1 113 ? -18.655 14.243 25.968 1.00 55.69 113 SER A O 1
ATOM 900 N N . HIS A 1 114 ? -20.204 14.861 27.478 1.00 49.09 114 HIS A N 1
ATOM 901 C CA . HIS A 1 114 ? -20.998 15.759 26.629 1.00 49.09 114 HIS A CA 1
ATOM 902 C C . HIS A 1 114 ? -20.144 16.797 25.868 1.00 49.09 114 HIS A C 1
ATOM 904 O O . HIS A 1 114 ? -20.435 17.123 24.716 1.00 49.09 114 HIS A O 1
ATOM 910 N N . TRP A 1 115 ? -19.053 17.277 26.483 1.00 52.66 115 TRP A N 1
ATOM 911 C CA . TRP A 1 115 ? -18.126 18.233 25.868 1.00 52.66 115 TRP A CA 1
ATOM 912 C C . TRP A 1 115 ? -17.293 17.618 24.732 1.00 52.66 115 TRP A C 1
ATOM 914 O O . TRP A 1 115 ? -16.944 18.329 23.792 1.00 52.66 115 TRP A O 1
ATOM 924 N N . LYS A 1 116 ? -17.025 16.301 24.762 1.00 59.75 116 LYS A N 1
ATOM 925 C CA . LYS A 1 116 ? -16.311 15.589 23.689 1.00 59.75 116 LYS A CA 1
ATOM 926 C C . LYS A 1 116 ? -17.165 15.558 22.434 1.00 59.75 116 LYS A C 1
ATOM 928 O O . LYS A 1 116 ? -16.685 15.964 21.384 1.00 59.75 116 LYS A O 1
ATOM 933 N N . ALA A 1 117 ? -18.442 15.193 22.564 1.00 51.78 117 ALA A N 1
ATOM 934 C CA . ALA A 1 117 ? -19.408 15.228 21.469 1.00 51.78 117 ALA A CA 1
ATOM 935 C C . ALA A 1 117 ? -19.584 16.650 20.900 1.00 51.78 117 ALA A C 1
ATOM 937 O O . ALA A 1 117 ? -19.609 16.814 19.685 1.00 51.78 117 ALA A O 1
ATOM 938 N N . GLN A 1 118 ? -19.623 17.694 21.740 1.00 52.25 118 GLN A N 1
ATOM 939 C CA . GLN A 1 118 ? -19.700 19.097 21.292 1.00 52.25 118 GLN A CA 1
ATOM 940 C C . GLN A 1 118 ? -18.431 19.594 20.585 1.00 52.25 118 GLN A C 1
ATOM 942 O O . GLN A 1 118 ? -18.530 20.235 19.541 1.00 52.25 118 GLN A O 1
ATOM 947 N N . LEU A 1 119 ? -17.237 19.273 21.090 1.00 55.47 119 LEU A N 1
ATOM 948 C CA . LEU A 1 119 ? -15.974 19.588 20.417 1.00 55.47 119 LEU A CA 1
ATOM 949 C C . LEU A 1 119 ? -15.862 18.849 19.069 1.00 55.47 119 LEU A C 1
ATOM 951 O O . LEU A 1 119 ? -15.411 19.417 18.075 1.00 55.47 119 LEU A O 1
ATOM 955 N N . PHE A 1 120 ? -16.351 17.607 19.014 1.00 59.53 120 PHE A N 1
ATOM 956 C CA . PHE A 1 120 ? -16.421 16.797 17.798 1.00 59.53 120 PHE A CA 1
ATOM 957 C C . PHE A 1 120 ? -17.413 17.363 16.777 1.00 59.53 120 PHE A C 1
ATOM 959 O O . PHE A 1 120 ? -17.104 17.458 15.589 1.00 59.53 120 PHE A O 1
ATOM 966 N N . LEU A 1 121 ? -18.589 17.797 17.238 1.00 55.78 121 LEU A N 1
ATOM 967 C CA . LEU A 1 121 ? -19.574 18.502 16.421 1.00 55.78 121 LEU A CA 1
ATOM 968 C C . LEU A 1 121 ? -18.994 19.819 15.894 1.00 55.78 121 LEU A C 1
ATOM 970 O O . LEU A 1 121 ? -19.155 20.101 14.712 1.00 55.78 121 LEU A O 1
ATOM 974 N N . ASN A 1 122 ? -18.212 20.558 16.683 1.00 56.81 122 ASN A N 1
ATOM 975 C CA . ASN A 1 122 ? -17.525 21.762 16.208 1.00 56.81 122 ASN A CA 1
ATOM 976 C C . ASN A 1 122 ? -16.511 21.443 15.090 1.00 56.81 122 ASN A C 1
ATOM 978 O O . ASN A 1 122 ? -16.517 22.119 14.063 1.00 56.81 122 ASN A O 1
ATOM 982 N N . VAL A 1 123 ? -15.724 20.365 15.204 1.00 57.44 123 VAL A N 1
ATOM 983 C CA . VAL A 1 123 ? -14.791 19.896 14.148 1.00 57.44 123 VAL A CA 1
ATOM 984 C C . VAL A 1 123 ? -15.510 19.377 12.888 1.00 57.44 123 VAL A C 1
ATOM 986 O O . VAL A 1 123 ? -14.930 19.367 11.798 1.00 57.44 123 VAL A O 1
ATOM 989 N N . LEU A 1 124 ? -16.761 18.924 13.016 1.00 57.03 124 LEU A N 1
ATOM 990 C CA . LEU A 1 124 ? -17.586 18.411 11.915 1.00 57.03 124 LEU A CA 1
ATOM 991 C C . LEU A 1 124 ? -18.486 19.465 11.257 1.00 57.03 124 LEU A C 1
ATOM 993 O O . LEU A 1 124 ? -18.919 19.247 10.127 1.00 57.03 124 LEU A O 1
ATOM 997 N N . HIS A 1 125 ? -18.828 20.545 11.963 1.00 52.44 125 HIS A N 1
ATOM 998 C CA . HIS A 1 125 ? -19.764 21.580 11.507 1.00 52.44 125 HIS A CA 1
ATOM 999 C C . HIS A 1 125 ? -19.077 22.864 11.041 1.00 52.44 125 HIS A C 1
ATOM 1001 O O . HIS A 1 125 ? -19.744 23.739 10.495 1.00 52.44 125 HIS A O 1
ATOM 1007 N N . SER A 1 126 ? -17.765 23.001 11.225 1.00 47.00 126 SER A N 1
ATOM 1008 C CA . SER A 1 126 ? -17.082 24.250 10.919 1.00 47.00 126 SER A CA 1
ATOM 1009 C C . SER A 1 126 ? -15.711 24.028 10.284 1.00 47.00 126 SER A C 1
ATOM 1011 O O . SER A 1 126 ? -14.976 23.110 10.643 1.00 47.00 126 SER A O 1
ATOM 1013 N N . ASN A 1 127 ? -15.334 24.928 9.374 1.00 48.84 127 ASN A N 1
ATOM 1014 C CA . ASN A 1 127 ? -13.957 25.111 8.899 1.00 48.84 127 ASN A CA 1
ATOM 1015 C C . ASN A 1 127 ? -13.014 25.617 10.021 1.00 48.84 127 ASN A C 1
ATOM 1017 O O . ASN A 1 127 ? -12.014 26.269 9.731 1.00 48.84 127 ASN A O 1
ATOM 1021 N N . ILE A 1 128 ? -13.329 25.392 11.305 1.00 43.12 128 ILE A N 1
ATOM 1022 C CA . ILE A 1 128 ? -12.535 25.906 12.422 1.00 43.12 128 ILE A CA 1
ATOM 1023 C C . ILE A 1 128 ? -11.210 25.148 12.491 1.00 43.12 128 ILE A C 1
ATOM 1025 O O . ILE A 1 128 ? -11.146 23.917 12.558 1.00 43.12 128 ILE A O 1
ATOM 1029 N N . GLU A 1 129 ? -10.135 25.929 12.484 1.00 46.44 129 GLU A N 1
ATOM 1030 C CA . GLU A 1 129 ? -8.782 25.464 12.731 1.00 46.44 129 GLU A CA 1
ATOM 1031 C C . GLU A 1 129 ? -8.689 24.836 14.126 1.00 46.44 129 GLU A C 1
ATOM 1033 O O . GLU A 1 129 ? -8.836 25.493 15.157 1.00 46.44 129 GLU A O 1
ATOM 1038 N N . TYR A 1 130 ? -8.393 23.538 14.127 1.00 45.66 130 TYR A N 1
ATOM 1039 C CA . TYR A 1 130 ? -8.157 22.690 15.297 1.00 45.66 130 TYR A CA 1
ATOM 1040 C C . TYR A 1 130 ? -7.110 23.277 16.276 1.00 45.66 130 TYR A C 1
ATOM 1042 O O . TYR A 1 130 ? -7.116 22.979 17.466 1.00 45.66 130 TYR A O 1
ATOM 1050 N N . SER A 1 131 ? -6.241 24.176 15.797 1.00 48.53 131 SER A N 1
ATOM 1051 C CA . SER A 1 131 ? -5.193 24.850 16.575 1.00 48.53 131 SER A CA 1
ATOM 1052 C C . SER A 1 131 ? -5.712 25.771 17.689 1.00 48.53 131 SER A C 1
ATOM 1054 O O . SER A 1 131 ? -4.950 26.104 18.600 1.00 48.53 131 SER A O 1
ATOM 1056 N N . LYS A 1 132 ? -6.987 26.190 17.654 1.00 46.94 132 LYS A N 1
ATOM 1057 C CA . LYS A 1 132 ? -7.555 27.118 18.652 1.00 46.94 132 LYS A CA 1
ATOM 1058 C C . LYS A 1 132 ? -8.154 26.437 19.882 1.00 46.94 132 LYS A C 1
ATOM 1060 O O . LYS A 1 132 ? -8.346 27.101 20.897 1.00 46.94 132 LYS A O 1
ATOM 1065 N N . THR A 1 133 ? -8.385 25.127 19.854 1.00 51.59 133 THR A N 1
ATOM 1066 C CA . THR A 1 133 ? -8.835 24.361 21.026 1.00 51.59 133 THR A CA 1
ATOM 1067 C C . THR A 1 133 ? -7.632 23.865 21.827 1.00 51.59 133 THR A C 1
ATOM 1069 O O . THR A 1 133 ? -7.347 22.671 21.881 1.00 51.59 133 THR A O 1
ATOM 1072 N N . LYS A 1 134 ? -6.887 24.792 22.444 1.00 40.66 134 LYS A N 1
ATOM 1073 C CA . LYS A 1 134 ? -5.857 24.439 23.433 1.00 40.66 134 LYS A CA 1
ATOM 1074 C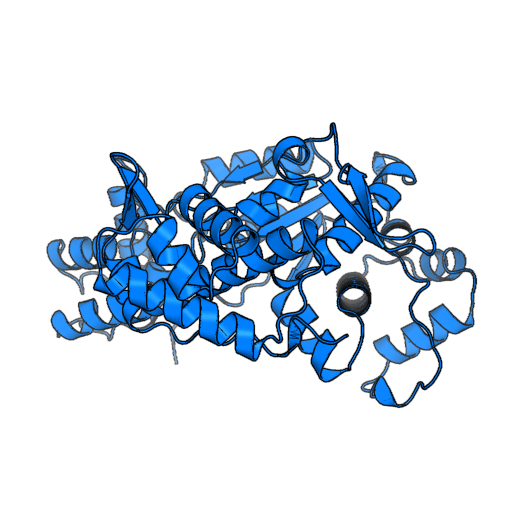 C . LYS A 1 134 ? -6.527 23.716 24.610 1.00 40.66 134 LYS A C 1
ATOM 1076 O O . LYS A 1 134 ? -7.310 24.329 25.325 1.00 40.66 134 LYS A O 1
ATOM 1081 N N . GLY A 1 135 ? -6.203 22.438 24.811 1.00 44.75 135 GLY A N 1
ATOM 1082 C CA . GLY A 1 135 ? -6.547 21.688 26.029 1.00 44.75 135 GLY A CA 1
ATOM 1083 C C . GLY A 1 135 ? -7.548 20.540 25.874 1.00 44.75 135 GLY A C 1
ATOM 1084 O O . GLY A 1 135 ? -7.762 19.814 26.838 1.00 44.75 135 GLY A O 1
ATOM 1085 N N . ALA A 1 136 ? -8.130 20.322 24.693 1.00 47.94 136 ALA A N 1
ATOM 1086 C CA . ALA A 1 136 ? -8.936 19.129 24.457 1.00 47.94 136 ALA A CA 1
ATOM 1087 C C . ALA A 1 136 ? -8.034 17.950 24.077 1.00 47.94 136 ALA A C 1
ATOM 1089 O O . ALA A 1 136 ? -7.720 17.745 22.906 1.00 47.94 136 ALA A O 1
ATOM 1090 N N . ASP A 1 137 ? -7.590 17.193 25.077 1.00 50.00 137 ASP A N 1
ATOM 1091 C CA . ASP A 1 137 ? -6.888 15.932 24.857 1.00 50.00 137 ASP A CA 1
ATOM 1092 C C . ASP A 1 137 ? -7.873 14.947 24.192 1.00 50.00 137 ASP A C 1
ATOM 1094 O O . ASP A 1 137 ? -8.775 14.415 24.843 1.00 50.00 137 ASP A O 1
ATOM 1098 N N . LEU A 1 138 ? -7.755 14.731 22.874 1.00 50.59 138 LEU A N 1
ATOM 1099 C CA . LEU A 1 138 ? -8.572 13.753 22.135 1.00 50.59 138 LEU A CA 1
ATOM 1100 C C . LEU A 1 138 ? -8.305 12.301 22.561 1.00 50.59 138 LEU A C 1
ATOM 1102 O O . LEU A 1 138 ? -9.022 11.415 22.099 1.00 50.59 138 LEU A O 1
ATOM 1106 N N . LYS A 1 139 ? -7.363 12.071 23.491 1.00 53.59 139 LYS A N 1
ATOM 1107 C CA . LYS A 1 139 ? -6.921 10.792 24.086 1.00 53.59 139 LYS A CA 1
ATOM 1108 C C . LYS A 1 139 ? -8.001 9.856 24.649 1.00 53.59 139 LYS A C 1
ATOM 1110 O O . LYS A 1 139 ? -7.668 8.881 25.313 1.00 53.59 139 LYS A O 1
ATOM 1115 N N . SER A 1 140 ? -9.280 10.114 24.417 1.00 59.00 140 SER A N 1
ATOM 1116 C CA . SER A 1 140 ? -10.367 9.281 24.918 1.00 59.00 140 SER A CA 1
ATOM 1117 C C . SER A 1 140 ? -11.310 8.719 23.864 1.00 59.00 140 SER A C 1
ATOM 1119 O O . SER A 1 140 ? -12.052 7.821 24.233 1.00 59.00 140 SER A O 1
ATOM 1121 N N . LEU A 1 141 ? -11.279 9.173 22.599 1.00 73.81 141 LEU A N 1
ATOM 1122 C CA . LEU A 1 141 ? -12.072 8.508 21.561 1.00 73.81 141 LEU A CA 1
ATOM 1123 C C . LEU A 1 141 ? -11.310 7.289 21.028 1.00 73.81 141 LEU A C 1
ATOM 1125 O O . LEU A 1 141 ? -10.134 7.390 20.683 1.00 73.81 141 LEU A O 1
ATOM 1129 N N . ASN A 1 142 ? -11.974 6.145 20.928 1.00 86.75 142 ASN A N 1
ATOM 1130 C CA . ASN A 1 142 ? -11.382 4.913 20.417 1.00 86.75 142 ASN A CA 1
ATOM 1131 C C . ASN A 1 142 ? -12.267 4.242 19.352 1.00 86.75 142 ASN A C 1
ATOM 1133 O O . ASN A 1 142 ? -13.447 4.553 19.188 1.00 86.75 142 ASN A O 1
ATOM 1137 N N . LEU A 1 143 ? -11.697 3.290 18.604 1.00 91.00 143 LEU A N 1
ATOM 1138 C CA . LEU A 1 143 ? -12.438 2.572 17.558 1.00 91.00 143 LEU A CA 1
ATOM 1139 C C . LEU A 1 143 ? -13.668 1.816 18.070 1.00 91.00 143 LEU A C 1
ATOM 1141 O O . LEU A 1 143 ? -14.600 1.634 17.291 1.00 91.00 143 LEU A O 1
ATOM 1145 N N . TYR A 1 144 ? -13.688 1.368 19.329 1.00 91.19 144 TYR A N 1
ATOM 1146 C CA . TYR A 1 144 ? -14.847 0.669 19.881 1.00 91.19 144 TYR A CA 1
ATOM 1147 C C . TYR A 1 144 ? -16.060 1.598 19.958 1.00 91.19 144 TYR A C 1
ATOM 1149 O O . TYR A 1 144 ? -17.110 1.244 19.428 1.00 91.19 144 TYR A O 1
ATOM 1157 N N . GLU A 1 145 ? -15.905 2.799 20.518 1.00 89.12 145 GLU A N 1
ATOM 1158 C CA . GLU A 1 145 ? -16.990 3.788 20.604 1.00 89.12 145 GLU A CA 1
ATOM 1159 C C . GLU A 1 145 ? -17.505 4.155 19.206 1.00 89.12 145 GLU A C 1
ATOM 1161 O O . GLU A 1 145 ? -18.712 4.149 18.954 1.00 89.12 145 GLU A O 1
ATOM 1166 N N . VAL A 1 146 ? -16.589 4.386 18.253 1.00 90.38 146 VAL A N 1
ATOM 1167 C CA . VAL A 1 146 ? -16.966 4.708 16.869 1.00 90.38 146 VAL A CA 1
ATOM 1168 C C . VAL A 1 146 ? -17.699 3.549 16.209 1.00 90.38 146 VAL A C 1
ATOM 1170 O O . VAL A 1 146 ? -18.742 3.767 15.600 1.00 90.38 146 VAL A O 1
ATOM 1173 N N . PHE A 1 147 ? -17.193 2.319 16.323 1.00 93.38 147 PHE A N 1
ATOM 1174 C CA . PHE A 1 147 ? -17.845 1.152 15.729 1.00 93.38 147 PHE A CA 1
ATOM 1175 C C . PHE A 1 147 ? -19.202 0.889 16.367 1.00 93.38 147 PHE A C 1
ATOM 1177 O O . PHE A 1 147 ? -20.114 0.438 15.680 1.00 93.38 147 PHE A O 1
ATOM 1184 N N . THR A 1 148 ? -19.344 1.134 17.668 1.00 90.81 148 THR A N 1
ATOM 1185 C CA . THR A 1 148 ? -20.598 0.922 18.388 1.00 90.81 148 THR A CA 1
ATOM 1186 C C . THR A 1 148 ? -21.629 1.943 17.936 1.00 90.81 148 THR A C 1
ATOM 1188 O O . THR A 1 148 ? -22.783 1.572 17.751 1.00 90.81 148 THR A O 1
ATOM 1191 N N . ALA A 1 149 ? -21.218 3.171 17.628 1.00 90.94 149 ALA A N 1
ATOM 1192 C CA . ALA A 1 149 ? -22.076 4.191 17.039 1.00 90.94 149 ALA A CA 1
ATOM 1193 C C . ALA A 1 149 ? -22.454 3.957 15.565 1.00 90.94 149 ALA A C 1
ATOM 1195 O O . ALA A 1 149 ? -23.304 4.675 15.041 1.00 90.94 149 ALA A O 1
ATOM 1196 N N . LEU A 1 150 ? -21.853 2.998 14.854 1.00 92.44 150 LEU A N 1
ATOM 1197 C CA . LEU A 1 150 ? -22.284 2.686 13.489 1.00 92.44 150 LEU A CA 1
ATOM 1198 C C . LEU A 1 150 ? -23.650 1.990 13.516 1.00 92.44 150 LEU A C 1
ATOM 1200 O O . LEU A 1 150 ? -23.909 1.128 14.358 1.00 92.44 150 LEU A O 1
ATOM 1204 N N . LYS A 1 151 ? -24.523 2.346 12.569 1.00 89.31 151 LYS A N 1
ATOM 1205 C CA . LYS A 1 151 ? -25.854 1.739 12.441 1.00 89.31 151 LYS A CA 1
ATOM 1206 C C . LYS A 1 151 ? -25.726 0.225 12.245 1.00 89.31 151 LYS A C 1
ATOM 1208 O O . LYS A 1 151 ? -25.026 -0.244 11.345 1.00 89.31 151 LYS A O 1
ATOM 1213 N N . SER A 1 152 ? -26.392 -0.533 13.114 1.00 77.19 152 SER A N 1
ATOM 1214 C CA . SER A 1 152 ? -26.208 -1.984 13.256 1.00 77.19 152 SER A CA 1
ATOM 1215 C C . SER A 1 152 ? -26.993 -2.827 12.257 1.00 77.19 152 SER A C 1
ATOM 1217 O O . SER A 1 152 ? -26.677 -4.000 12.079 1.00 77.19 152 SER A O 1
ATOM 1219 N N . ASP A 1 153 ? -28.015 -2.254 11.626 1.00 84.56 153 ASP A N 1
ATOM 1220 C CA . ASP A 1 153 ? -28.984 -2.966 10.779 1.00 84.56 153 ASP A CA 1
ATOM 1221 C C . ASP A 1 153 ? -28.290 -3.576 9.556 1.00 84.56 153 ASP A C 1
ATOM 1223 O O . ASP A 1 153 ? -28.677 -4.618 9.030 1.00 84.56 153 ASP A O 1
ATOM 1227 N N . THR A 1 154 ? -27.211 -2.933 9.111 1.00 83.00 154 THR A N 1
ATOM 1228 C CA . THR A 1 154 ? -26.308 -3.449 8.085 1.00 83.00 154 THR A CA 1
ATOM 1229 C C . THR A 1 154 ? -24.901 -2.923 8.372 1.00 83.00 154 THR A C 1
ATOM 1231 O O . THR A 1 154 ? -24.526 -1.874 7.842 1.00 83.00 154 THR A O 1
ATOM 1234 N N . PRO A 1 155 ? -24.100 -3.609 9.216 1.00 89.31 155 PRO A N 1
ATOM 1235 C CA . PRO A 1 155 ? -22.796 -3.103 9.623 1.00 89.31 155 PRO A CA 1
ATOM 1236 C C . PRO A 1 155 ? -21.934 -2.821 8.391 1.00 89.31 155 PRO A C 1
ATOM 1238 O O . PRO A 1 155 ? -21.839 -3.687 7.504 1.00 89.31 155 PRO A O 1
ATOM 1241 N N . PRO A 1 156 ? -21.298 -1.645 8.301 1.00 96.06 156 PRO A N 1
ATOM 1242 C CA . PRO A 1 156 ? -20.619 -1.249 7.083 1.00 96.06 156 PRO A CA 1
ATOM 1243 C C . PRO A 1 156 ? -19.328 -2.040 6.858 1.00 96.06 156 PRO A C 1
ATOM 1245 O O . PRO A 1 156 ? -18.789 -2.697 7.757 1.00 96.06 156 PRO A O 1
ATOM 1248 N N . ILE A 1 157 ? -18.824 -1.968 5.630 1.00 97.44 157 ILE A N 1
ATOM 1249 C CA . ILE A 1 157 ? -17.450 -2.348 5.302 1.00 97.44 157 ILE A CA 1
ATOM 1250 C C . ILE A 1 157 ? -16.562 -1.115 5.499 1.00 97.44 157 ILE A C 1
ATOM 1252 O O . ILE A 1 157 ? -16.855 -0.052 4.968 1.00 97.44 157 ILE A O 1
ATOM 1256 N N . ILE A 1 158 ? -15.472 -1.229 6.245 1.00 97.88 158 ILE A N 1
ATOM 1257 C CA . ILE A 1 158 ? -14.494 -0.159 6.459 1.00 97.88 158 ILE A CA 1
ATOM 1258 C C . ILE A 1 158 ? -13.212 -0.558 5.739 1.00 97.88 158 ILE A C 1
ATOM 1260 O O . ILE A 1 158 ? -12.593 -1.558 6.089 1.00 97.88 158 ILE A O 1
ATOM 1264 N N . ILE A 1 159 ? -12.814 0.217 4.735 1.00 97.88 159 ILE A N 1
ATOM 1265 C CA . ILE A 1 159 ? -11.585 0.016 3.969 1.00 97.88 159 ILE A CA 1
ATOM 1266 C C . ILE A 1 159 ? -10.553 1.036 4.448 1.00 97.88 159 ILE A C 1
ATOM 1268 O O . ILE A 1 159 ? -10.749 2.238 4.264 1.00 97.88 159 ILE A O 1
ATOM 1272 N N . LEU A 1 160 ? -9.460 0.555 5.038 1.00 97.62 160 LEU A N 1
ATOM 1273 C CA . LEU A 1 160 ? -8.293 1.360 5.395 1.00 97.62 160 LEU A CA 1
ATOM 1274 C C . LEU A 1 160 ? -7.187 1.085 4.372 1.00 97.62 160 LEU A C 1
ATOM 1276 O O . LEU A 1 160 ? -6.598 0.001 4.361 1.00 97.62 160 LEU A O 1
ATOM 1280 N N . ASP A 1 161 ? -6.954 2.043 3.479 1.00 96.38 161 ASP A N 1
ATOM 1281 C CA . ASP A 1 161 ? -6.066 1.888 2.325 1.00 96.38 161 ASP A CA 1
ATOM 1282 C C . ASP A 1 161 ? -4.642 2.362 2.652 1.00 96.38 161 ASP A C 1
ATOM 1284 O O . ASP A 1 161 ? -4.463 3.435 3.227 1.00 96.38 161 ASP A O 1
ATOM 1288 N N . GLU A 1 162 ? -3.636 1.573 2.264 1.00 93.38 162 GLU A N 1
ATOM 1289 C CA . GLU A 1 162 ? -2.202 1.836 2.474 1.00 93.38 162 GLU A CA 1
ATOM 1290 C C . GLU A 1 162 ? -1.793 1.971 3.962 1.00 93.38 162 GLU A C 1
ATOM 1292 O O . GLU A 1 162 ? -1.177 2.952 4.387 1.00 93.38 162 GLU A O 1
ATOM 1297 N N . ILE A 1 163 ? -2.093 0.942 4.769 1.00 93.69 163 ILE A N 1
ATOM 1298 C CA . ILE A 1 163 ? -1.875 0.910 6.232 1.00 93.69 163 ILE A CA 1
ATOM 1299 C C . ILE A 1 163 ? -0.455 1.221 6.699 1.00 93.69 163 ILE A C 1
ATOM 1301 O O . ILE A 1 163 ? -0.272 1.708 7.813 1.00 93.69 163 ILE A O 1
ATOM 1305 N N . GLN A 1 164 ? 0.560 0.989 5.866 1.00 89.31 164 GLN A N 1
ATOM 1306 C CA . GLN A 1 164 ? 1.942 1.323 6.205 1.00 89.31 164 GLN A CA 1
ATOM 1307 C C . GLN A 1 164 ? 2.163 2.829 6.418 1.00 89.31 164 GLN A C 1
ATOM 1309 O O . GLN A 1 164 ? 3.156 3.214 7.033 1.00 89.31 164 GLN A O 1
ATOM 1314 N N . LEU A 1 165 ? 1.240 3.679 5.953 1.00 90.00 165 LEU A N 1
ATOM 1315 C CA . LEU A 1 165 ? 1.279 5.127 6.162 1.00 90.00 165 LEU A CA 1
ATOM 1316 C C . LEU A 1 165 ? 0.936 5.549 7.597 1.00 90.00 165 LEU A C 1
ATOM 1318 O O . LEU A 1 165 ? 1.212 6.689 7.958 1.00 90.00 165 LEU A O 1
ATOM 1322 N N . LEU A 1 166 ? 0.403 4.645 8.428 1.00 86.88 166 LEU A N 1
ATOM 1323 C CA . LEU A 1 166 ? 0.230 4.882 9.868 1.00 86.88 166 LEU A CA 1
ATOM 1324 C C . LEU A 1 166 ? 1.552 4.849 10.636 1.00 86.88 166 LEU A C 1
ATOM 1326 O O . LEU A 1 166 ? 1.624 5.305 11.774 1.00 86.88 166 LEU A O 1
ATOM 1330 N N . GLY A 1 167 ? 2.611 4.298 10.045 1.00 84.69 167 GLY A N 1
ATOM 1331 C CA . GLY A 1 167 ? 3.893 4.268 10.718 1.00 84.69 167 GLY A CA 1
ATOM 1332 C C . GLY A 1 167 ? 3.878 3.436 11.991 1.00 84.69 167 GLY A C 1
ATOM 1333 O O . GLY A 1 167 ? 3.447 2.287 11.990 1.00 84.69 167 GLY A O 1
ATOM 1334 N N . VAL A 1 168 ? 4.362 4.019 13.087 1.00 80.75 168 VAL A N 1
ATOM 1335 C CA . VAL A 1 168 ? 4.357 3.362 14.404 1.00 80.75 168 VAL A CA 1
ATOM 1336 C C . VAL A 1 168 ? 2.955 3.230 15.003 1.00 80.75 168 VAL A C 1
ATOM 1338 O O . VAL A 1 168 ? 2.725 2.315 15.788 1.00 80.75 168 VAL A O 1
ATOM 1341 N N . GLU A 1 169 ? 1.999 4.061 14.579 1.00 85.12 169 GLU A N 1
ATOM 1342 C CA . GLU A 1 169 ? 0.605 4.014 15.045 1.00 85.12 169 GLU A CA 1
ATOM 1343 C C . GLU A 1 169 ? -0.149 2.777 14.539 1.00 85.12 169 GLU A C 1
ATOM 1345 O O . GLU A 1 169 ? -1.262 2.491 14.976 1.00 85.12 169 GLU A O 1
ATOM 1350 N N . ILE A 1 170 ? 0.452 1.982 13.649 1.00 86.25 170 ILE A N 1
ATOM 1351 C CA . ILE A 1 170 ? -0.138 0.716 13.209 1.00 86.25 170 ILE A CA 1
ATOM 1352 C C . ILE A 1 170 ? -0.380 -0.262 14.364 1.00 86.25 170 ILE A C 1
ATOM 1354 O O . ILE A 1 170 ? -1.341 -1.031 14.326 1.00 86.25 170 ILE A O 1
ATOM 1358 N N . TYR A 1 171 ? 0.456 -0.216 15.403 1.00 82.62 171 TYR A N 1
ATOM 1359 C CA . TYR A 1 171 ? 0.270 -1.039 16.592 1.00 82.62 171 TYR A CA 1
ATOM 1360 C C . TYR A 1 171 ? -0.892 -0.532 17.455 1.00 82.62 171 TYR A C 1
ATOM 1362 O O . TYR A 1 171 ? -1.720 -1.327 17.903 1.00 82.62 171 TYR A O 1
ATOM 1370 N N . ALA A 1 172 ? -1.041 0.792 17.581 1.00 85.25 172 ALA A N 1
ATOM 1371 C CA . ALA A 1 172 ? -2.203 1.402 18.219 1.00 85.25 172 ALA A CA 1
ATOM 1372 C C . ALA A 1 172 ? -3.499 1.031 17.478 1.00 85.25 172 ALA A C 1
ATOM 1374 O O . ALA A 1 172 ? -4.468 0.610 18.113 1.00 85.25 172 ALA A O 1
ATOM 1375 N N . LEU A 1 173 ? -3.498 1.076 16.139 1.00 90.50 173 LEU A N 1
ATOM 1376 C CA . LEU A 1 173 ? -4.609 0.585 15.319 1.00 90.50 173 LEU A CA 1
ATOM 1377 C C . LEU A 1 173 ? -4.907 -0.893 15.610 1.00 90.50 173 LEU A C 1
ATOM 1379 O O . LEU A 1 173 ? -6.061 -1.254 15.844 1.00 90.50 173 LEU A O 1
ATOM 1383 N N . ALA A 1 174 ? -3.887 -1.754 15.606 1.00 87.44 174 ALA A N 1
ATOM 1384 C CA . ALA A 1 174 ? -4.049 -3.180 15.870 1.00 87.44 174 ALA A CA 1
ATOM 1385 C C . ALA A 1 174 ? -4.668 -3.444 17.253 1.00 87.44 174 ALA A C 1
ATOM 1387 O O . ALA A 1 174 ? -5.587 -4.260 17.364 1.00 87.44 174 ALA A O 1
ATOM 1388 N N . SER A 1 175 ? -4.205 -2.729 18.280 1.00 85.62 175 SER A N 1
ATOM 1389 C CA . SER A 1 175 ? -4.718 -2.811 19.648 1.00 85.62 175 SER A CA 1
ATOM 1390 C C . SER A 1 175 ? -6.173 -2.339 19.746 1.00 85.62 175 SER A C 1
ATOM 1392 O O . SER A 1 175 ? -7.030 -3.072 20.250 1.00 85.62 175 SER A O 1
ATOM 1394 N N . GLN A 1 176 ? -6.494 -1.171 19.179 1.00 89.88 176 GLN A N 1
ATOM 1395 C CA . GLN A 1 176 ? -7.855 -0.630 19.192 1.00 89.88 176 GLN A CA 1
ATOM 1396 C C . GLN A 1 176 ? -8.845 -1.509 18.419 1.00 89.88 176 GLN A C 1
ATOM 1398 O O . GLN A 1 176 ? -9.956 -1.744 18.896 1.00 89.88 176 GLN A O 1
ATOM 1403 N N . LEU A 1 177 ? -8.446 -2.056 17.263 1.00 91.56 177 LEU A N 1
ATOM 1404 C CA . LEU A 1 177 ? -9.267 -3.023 16.535 1.00 91.56 177 LEU A CA 1
ATOM 1405 C C . LEU A 1 177 ? -9.531 -4.255 17.409 1.00 91.56 177 LEU A C 1
ATOM 1407 O O . LEU A 1 177 ? -10.682 -4.656 17.559 1.00 91.56 177 LEU A O 1
ATOM 1411 N N . ARG A 1 178 ? -8.506 -4.841 18.044 1.00 88.50 178 ARG A N 1
ATOM 1412 C CA . ARG A 1 178 ? -8.700 -6.010 18.919 1.00 88.50 178 ARG A CA 1
ATOM 1413 C C . ARG A 1 178 ? -9.720 -5.708 20.017 1.00 88.50 178 ARG A C 1
ATOM 1415 O O . ARG A 1 178 ? -10.637 -6.510 20.202 1.00 88.50 178 ARG A O 1
ATOM 1422 N N . GLY A 1 179 ? -9.566 -4.574 20.703 1.00 88.31 179 GLY A N 1
ATOM 1423 C CA . GLY A 1 179 ? -10.487 -4.129 21.749 1.00 88.31 179 GLY A CA 1
ATOM 1424 C C . GLY A 1 179 ? -11.922 -4.021 21.233 1.00 88.31 179 GLY A C 1
ATOM 1425 O O . GLY A 1 179 ? -12.820 -4.664 21.778 1.00 88.31 179 GLY A O 1
ATOM 1426 N N . ALA A 1 180 ? -12.119 -3.322 20.112 1.00 90.38 180 ALA A N 1
ATOM 1427 C CA . ALA A 1 180 ? -13.431 -3.160 19.490 1.00 90.38 180 ALA A CA 1
ATOM 1428 C C . ALA A 1 180 ? -14.080 -4.503 19.114 1.00 90.38 180 ALA A C 1
ATOM 1430 O O . ALA A 1 180 ? -15.237 -4.767 19.447 1.00 90.38 180 ALA A O 1
ATOM 1431 N N . PHE A 1 181 ? -13.319 -5.402 18.485 1.00 89.38 181 PHE A N 1
ATOM 1432 C CA . PHE A 1 181 ? -13.814 -6.717 18.079 1.00 89.38 181 PHE A CA 1
ATOM 1433 C C . PHE A 1 181 ? -14.071 -7.666 19.258 1.00 89.38 181 PHE A C 1
ATOM 1435 O O . PHE A 1 181 ? -14.844 -8.608 19.100 1.00 89.38 181 PHE A O 1
ATOM 1442 N N . GLN A 1 182 ? -13.441 -7.479 20.419 1.00 89.50 182 GLN A N 1
ATOM 1443 C CA . GLN A 1 182 ? -13.713 -8.296 21.608 1.00 89.50 182 GLN A CA 1
ATOM 1444 C C . GLN A 1 182 ? -14.986 -7.859 22.336 1.00 89.50 182 GLN A C 1
ATOM 1446 O O . GLN A 1 182 ? -15.713 -8.717 22.829 1.00 89.50 182 GLN A O 1
ATOM 1451 N N . GLN A 1 183 ? -15.261 -6.557 22.370 1.00 88.19 183 GLN A N 1
ATOM 1452 C CA . GLN A 1 183 ? -16.371 -5.990 23.138 1.00 88.19 183 GLN A CA 1
ATOM 1453 C C . GLN A 1 183 ? -17.706 -6.023 22.376 1.00 88.19 183 GLN A C 1
ATOM 1455 O O . GLN A 1 183 ? -18.762 -6.196 22.977 1.00 88.19 183 GLN A O 1
ATOM 1460 N N . GLN A 1 184 ? -17.687 -5.923 21.043 1.00 86.94 184 GLN A N 1
ATOM 1461 C CA . GLN A 1 184 ? -18.915 -5.927 20.240 1.00 86.94 184 GLN A CA 1
ATOM 1462 C C . GLN A 1 184 ? -19.479 -7.326 19.979 1.00 86.94 184 GLN A C 1
ATOM 1464 O O . GLN A 1 184 ? -18.732 -8.290 19.780 1.00 86.94 184 GLN A O 1
ATOM 1469 N N . LYS A 1 185 ? -20.805 -7.439 19.836 1.00 88.69 185 LYS A N 1
ATOM 1470 C CA . LYS A 1 185 ? -21.460 -8.681 19.387 1.00 88.69 185 LYS A CA 1
ATOM 1471 C C . LYS A 1 185 ? -21.109 -8.969 17.922 1.00 88.69 185 LYS A C 1
ATOM 1473 O O . LYS A 1 185 ? -21.179 -8.049 17.112 1.00 88.69 185 LYS A O 1
ATOM 1478 N N . PRO A 1 186 ? -20.814 -10.225 17.521 1.00 87.44 186 PRO A N 1
ATOM 1479 C CA . PRO A 1 186 ? -20.378 -10.555 16.158 1.00 87.44 186 PRO A CA 1
ATOM 1480 C C . PRO A 1 186 ? -21.250 -9.989 15.030 1.00 87.44 186 PRO A C 1
ATOM 1482 O O . PRO A 1 186 ? -20.716 -9.571 14.007 1.00 87.44 186 PRO A O 1
ATOM 1485 N N . LYS A 1 187 ? -22.574 -9.951 15.223 1.00 87.69 187 LYS A N 1
ATOM 1486 C CA . LYS A 1 187 ? -23.540 -9.446 14.236 1.00 87.69 187 LYS A CA 1
ATOM 1487 C C . LYS A 1 187 ? -23.494 -7.928 14.030 1.00 87.69 187 LYS A C 1
ATOM 1489 O O . LYS A 1 187 ? -23.877 -7.479 12.963 1.00 87.69 187 LYS A O 1
ATOM 1494 N N . GLU A 1 188 ? -23.013 -7.172 15.015 1.00 88.88 188 GLU A N 1
ATOM 1495 C CA . GLU A 1 188 ? -22.933 -5.702 14.998 1.00 88.88 188 GLU A CA 1
ATOM 1496 C C . GLU A 1 188 ? -21.576 -5.204 14.480 1.00 88.88 188 GLU A C 1
ATOM 1498 O O . GLU A 1 188 ? -21.420 -4.026 14.177 1.00 88.88 188 GLU A O 1
ATOM 1503 N N . ARG A 1 189 ? -20.587 -6.098 14.345 1.00 91.75 189 ARG A N 1
ATOM 1504 C CA . ARG A 1 189 ? -19.224 -5.708 13.974 1.00 91.75 189 ARG A CA 1
ATOM 1505 C C . ARG A 1 189 ? -19.140 -5.315 12.500 1.00 91.75 189 ARG A C 1
ATOM 1507 O O . ARG A 1 189 ? -19.568 -6.116 11.648 1.00 91.75 189 ARG A O 1
ATOM 1514 N N . PRO A 1 190 ? -18.509 -4.173 12.172 1.00 95.44 190 PRO A N 1
ATOM 1515 C CA . PRO A 1 190 ? -18.189 -3.855 10.791 1.00 95.44 190 PRO A CA 1
ATOM 1516 C C . PRO A 1 190 ? -17.220 -4.893 10.211 1.00 95.44 190 PRO A C 1
ATOM 1518 O O . PRO A 1 190 ? -16.503 -5.591 10.932 1.00 95.44 190 PRO A O 1
ATOM 1521 N N . MET A 1 191 ? -17.210 -5.003 8.885 1.00 96.00 191 MET A N 1
ATOM 1522 C CA . MET A 1 191 ? -16.162 -5.733 8.170 1.00 96.00 191 MET A CA 1
ATOM 1523 C C . MET A 1 191 ? -14.990 -4.782 7.940 1.00 96.00 191 MET A C 1
ATOM 1525 O O . MET A 1 191 ? -15.201 -3.730 7.350 1.00 96.00 191 MET A O 1
ATOM 1529 N N . VAL A 1 192 ? -13.771 -5.128 8.351 1.00 97.31 192 VAL A N 1
ATOM 1530 C CA . VAL A 1 192 ? -12.588 -4.273 8.141 1.00 97.31 192 VAL A CA 1
ATOM 1531 C C . VAL A 1 192 ? -11.684 -4.855 7.057 1.00 97.31 192 VAL A C 1
ATOM 1533 O O . VAL A 1 192 ? -11.196 -5.975 7.170 1.00 97.31 192 VAL A O 1
ATOM 1536 N N . ILE A 1 193 ? -11.426 -4.088 6.004 1.00 97.81 193 ILE A N 1
ATOM 1537 C CA . ILE A 1 193 ? -10.463 -4.434 4.961 1.00 97.81 193 ILE A CA 1
ATOM 1538 C C . ILE A 1 193 ? -9.252 -3.523 5.118 1.00 97.81 193 ILE A C 1
ATOM 1540 O O . ILE A 1 193 ? -9.370 -2.306 5.006 1.00 97.81 193 ILE A O 1
ATOM 1544 N N . LEU A 1 194 ? -8.086 -4.112 5.361 1.00 97.12 194 LEU A N 1
ATOM 1545 C CA . LEU A 1 194 ? -6.816 -3.390 5.367 1.00 97.12 194 LEU A CA 1
ATOM 1546 C C . LEU A 1 194 ? -6.115 -3.623 4.041 1.00 97.12 194 LEU A C 1
ATOM 1548 O O . LEU A 1 194 ? -6.004 -4.772 3.612 1.00 97.12 194 LEU A O 1
ATOM 1552 N N . THR A 1 195 ? -5.596 -2.574 3.414 1.00 96.62 195 THR A N 1
ATOM 1553 C CA . THR A 1 195 ? -4.703 -2.734 2.263 1.00 96.62 195 THR A CA 1
ATOM 1554 C C . THR A 1 195 ? -3.305 -2.235 2.589 1.00 96.62 195 THR A C 1
ATOM 1556 O O . THR A 1 195 ? -3.137 -1.318 3.388 1.00 96.62 195 THR A O 1
ATOM 1559 N N . GLY A 1 196 ? -2.283 -2.805 1.955 1.00 94.06 196 GLY A N 1
ATOM 1560 C CA . GLY A 1 196 ? -0.937 -2.250 2.064 1.00 94.06 196 GLY A CA 1
ATOM 1561 C C . GLY A 1 196 ? -0.005 -2.719 0.963 1.00 94.06 196 GLY A C 1
ATOM 1562 O O . GLY A 1 196 ? -0.064 -3.872 0.527 1.00 94.06 196 GLY A O 1
ATOM 1563 N N . SER A 1 197 ? 0.852 -1.814 0.485 1.00 91.12 197 SER A N 1
ATOM 1564 C CA . SER A 1 197 ? 1.897 -2.158 -0.482 1.00 91.12 197 SER A CA 1
ATOM 1565 C C . SER A 1 197 ? 3.097 -2.869 0.135 1.00 91.12 197 SER A C 1
ATOM 1567 O O . SER A 1 197 ? 3.841 -3.540 -0.580 1.00 91.12 197 SER A O 1
ATOM 1569 N N . THR A 1 198 ? 3.279 -2.760 1.452 1.00 87.06 198 THR A N 1
ATOM 1570 C CA . THR A 1 198 ? 4.386 -3.408 2.156 1.00 87.06 198 THR A CA 1
ATOM 1571 C C . THR A 1 198 ? 3.932 -4.672 2.875 1.00 87.06 198 THR A C 1
ATOM 1573 O O . THR A 1 198 ? 3.370 -4.607 3.969 1.00 87.06 198 THR A O 1
ATOM 1576 N N . MET A 1 199 ? 4.268 -5.831 2.303 1.00 84.44 199 MET A N 1
ATOM 1577 C CA . MET A 1 199 ? 3.897 -7.142 2.854 1.00 84.44 199 MET A CA 1
ATOM 1578 C C . MET A 1 199 ? 4.328 -7.326 4.312 1.00 84.44 199 MET A C 1
ATOM 1580 O O . MET A 1 199 ? 3.567 -7.830 5.125 1.00 84.44 199 MET A O 1
ATOM 1584 N N . SER A 1 200 ? 5.534 -6.897 4.686 1.00 83.12 200 SER A N 1
ATOM 1585 C CA . SER A 1 200 ? 6.019 -7.077 6.061 1.00 83.12 200 SER A CA 1
ATOM 1586 C C . SER A 1 200 ? 5.188 -6.316 7.101 1.00 83.12 200 SER A C 1
ATOM 1588 O O . SER A 1 200 ? 5.146 -6.727 8.254 1.00 83.12 200 SER A O 1
ATOM 1590 N N . ILE A 1 201 ? 4.518 -5.229 6.702 1.00 84.88 201 ILE A N 1
ATOM 1591 C CA . ILE A 1 201 ? 3.615 -4.474 7.575 1.00 84.88 201 ILE A CA 1
ATOM 1592 C C . ILE A 1 201 ? 2.232 -5.120 7.613 1.00 84.88 201 ILE A C 1
ATOM 1594 O O . ILE A 1 201 ? 1.662 -5.283 8.687 1.00 84.88 201 ILE A O 1
ATOM 1598 N N . THR A 1 202 ? 1.701 -5.555 6.470 1.00 86.62 202 THR A N 1
ATOM 1599 C CA . THR A 1 202 ? 0.407 -6.254 6.432 1.00 86.62 202 THR A CA 1
ATOM 1600 C C . THR A 1 202 ? 0.449 -7.589 7.177 1.00 86.62 202 THR A C 1
ATOM 1602 O O . THR A 1 202 ? -0.534 -7.973 7.812 1.00 86.62 202 THR A O 1
ATOM 1605 N N . LYS A 1 203 ? 1.614 -8.246 7.206 1.00 86.06 203 LYS A N 1
ATOM 1606 C CA . LYS A 1 203 ? 1.857 -9.456 7.996 1.00 86.06 203 LYS A CA 1
ATOM 1607 C C . LYS A 1 203 ? 1.781 -9.244 9.511 1.00 86.06 203 LYS A C 1
ATOM 1609 O O . LYS A 1 203 ? 1.608 -10.227 10.218 1.00 86.06 203 LYS A O 1
ATOM 1614 N N . LEU A 1 204 ? 1.788 -8.008 10.023 1.00 82.38 204 LEU A N 1
ATOM 1615 C CA . LEU A 1 204 ? 1.415 -7.750 11.424 1.00 82.38 204 LEU A CA 1
ATOM 1616 C C . LEU A 1 204 ? -0.020 -8.210 11.736 1.00 82.38 204 LEU A C 1
ATOM 1618 O O . LEU A 1 204 ? -0.320 -8.499 12.890 1.00 82.38 204 LEU A O 1
ATOM 1622 N N . PHE A 1 205 ? -0.887 -8.289 10.724 1.00 85.62 205 PHE A N 1
ATOM 1623 C CA . PHE A 1 205 ? -2.274 -8.735 10.852 1.00 85.62 205 PHE A CA 1
ATOM 1624 C C . PHE A 1 205 ? -2.477 -10.153 10.302 1.00 85.62 205 PHE A C 1
ATOM 1626 O O . PHE A 1 205 ? -3.180 -10.954 10.917 1.00 85.62 205 PHE A O 1
ATOM 1633 N N . SER A 1 206 ? -1.874 -10.488 9.153 1.00 84.12 206 SER A N 1
ATOM 1634 C CA . SER A 1 206 ? -2.057 -11.815 8.539 1.00 84.12 206 SER A CA 1
ATOM 1635 C C . SER A 1 206 ? -1.161 -12.909 9.126 1.00 84.12 206 SER A C 1
ATOM 1637 O O . SER A 1 206 ? -1.547 -14.075 9.085 1.00 84.12 206 SER A O 1
ATOM 1639 N N . ASN A 1 207 ? -0.006 -12.552 9.700 1.00 82.56 207 ASN A N 1
ATOM 1640 C CA . ASN A 1 207 ? 0.917 -13.478 10.362 1.00 82.56 207 ASN A CA 1
ATOM 1641 C C . ASN A 1 207 ? 1.543 -12.861 11.639 1.00 82.56 207 ASN A C 1
ATOM 1643 O O . ASN A 1 207 ? 2.761 -12.634 11.711 1.00 82.56 207 ASN A O 1
ATOM 1647 N N . PRO A 1 208 ? 0.721 -12.553 12.660 1.00 80.19 208 PRO A N 1
ATOM 1648 C CA . PRO A 1 208 ? 1.170 -11.895 13.881 1.00 80.19 208 PRO A CA 1
ATOM 1649 C C . PRO A 1 208 ? 2.160 -12.737 14.693 1.00 80.19 208 PRO A C 1
ATOM 1651 O O . PRO A 1 208 ? 2.869 -12.184 15.517 1.00 80.19 208 PRO A O 1
ATOM 1654 N N . GLU A 1 209 ? 2.277 -14.045 14.485 1.00 75.06 209 GLU A N 1
ATOM 1655 C CA . GLU A 1 209 ? 3.261 -14.856 15.218 1.00 75.06 209 GLU A CA 1
ATOM 1656 C C . GLU A 1 209 ? 4.695 -14.584 14.739 1.00 75.06 209 GLU A C 1
ATOM 1658 O O . GLU A 1 209 ? 5.625 -14.493 15.541 1.00 75.06 209 GLU A O 1
ATOM 1663 N N . GLU A 1 210 ? 4.880 -14.381 13.432 1.00 72.69 210 GLU A N 1
ATOM 1664 C CA . GLU A 1 210 ? 6.200 -14.144 12.839 1.00 72.69 210 GLU A CA 1
ATOM 1665 C C . GLU A 1 210 ? 6.650 -12.672 12.962 1.00 72.69 210 GLU A C 1
ATOM 1667 O O . GLU A 1 210 ? 7.850 -12.372 13.003 1.00 72.69 210 GLU A O 1
ATOM 1672 N N . TYR A 1 211 ? 5.692 -11.739 13.020 1.00 67.81 211 TYR A N 1
ATOM 1673 C CA . TYR A 1 211 ? 5.954 -10.292 13.023 1.00 67.81 211 TYR A CA 1
ATOM 1674 C C . TYR A 1 211 ? 5.550 -9.589 14.321 1.00 67.81 211 TYR A C 1
ATOM 1676 O O . TYR A 1 211 ? 5.838 -8.406 14.486 1.00 67.81 211 TYR A O 1
ATOM 1684 N N . GLY A 1 212 ? 4.886 -10.282 15.242 1.00 56.56 212 GLY A N 1
ATOM 1685 C CA . GLY A 1 212 ? 4.125 -9.648 16.303 1.00 56.56 212 GLY A CA 1
ATOM 1686 C C . GLY A 1 212 ? 4.737 -9.718 17.688 1.00 56.56 212 GLY A C 1
ATOM 1687 O O . GLY A 1 212 ? 4.171 -10.321 18.595 1.00 56.56 212 GLY A O 1
ATOM 1688 N N . TYR A 1 213 ? 5.826 -8.986 17.870 1.00 57.31 213 TYR A N 1
ATOM 1689 C CA . TYR A 1 213 ? 6.174 -8.472 19.187 1.00 57.31 213 TYR A CA 1
ATOM 1690 C C . TYR A 1 213 ? 6.090 -6.950 19.125 1.00 57.31 213 TYR A C 1
ATOM 1692 O O . TYR A 1 213 ? 6.728 -6.319 18.284 1.00 57.31 213 TYR A O 1
ATOM 1700 N N . GLU A 1 214 ? 5.269 -6.376 19.993 1.00 56.12 214 GLU A N 1
ATOM 1701 C CA . GLU A 1 214 ? 5.159 -4.943 20.224 1.00 56.12 214 GLU A CA 1
ATOM 1702 C C . GLU A 1 214 ? 6.008 -4.618 21.457 1.00 56.12 214 GLU A C 1
ATOM 1704 O O . GLU A 1 214 ? 5.896 -5.300 22.471 1.00 56.12 214 GLU A O 1
ATOM 1709 N N . TRP A 1 215 ? 6.884 -3.614 21.401 1.00 50.62 215 TRP A N 1
ATOM 1710 C CA . TRP A 1 215 ? 7.492 -3.100 22.632 1.00 50.62 215 TRP A CA 1
ATOM 1711 C C . TRP A 1 215 ? 6.579 -2.023 23.181 1.00 50.62 215 TRP A C 1
ATOM 1713 O O . TRP A 1 215 ? 6.414 -0.980 22.553 1.00 50.62 215 TRP A O 1
ATOM 1723 N N . ILE A 1 216 ? 5.997 -2.283 24.344 1.00 49.47 216 ILE A N 1
ATOM 1724 C CA . ILE A 1 216 ? 5.268 -1.272 25.094 1.00 49.47 216 ILE A CA 1
ATOM 1725 C C . ILE A 1 216 ? 6.279 -0.563 25.987 1.00 49.47 216 ILE A C 1
ATOM 1727 O O . ILE A 1 216 ? 7.091 -1.209 26.653 1.00 49.47 216 ILE A O 1
ATOM 1731 N N . PHE A 1 217 ? 6.247 0.766 25.936 1.00 38.12 217 PHE A N 1
ATOM 1732 C CA . PHE A 1 217 ? 6.927 1.620 26.894 1.00 38.12 217 PHE A CA 1
ATOM 1733 C C . PHE A 1 217 ? 5.896 2.032 27.936 1.00 38.12 217 PHE A C 1
ATOM 1735 O O . PHE A 1 217 ? 4.979 2.796 27.634 1.00 38.12 217 PHE A O 1
ATOM 1742 N N . ASP A 1 218 ? 6.019 1.484 29.133 1.00 52.06 218 ASP A N 1
ATOM 1743 C CA . ASP A 1 218 ? 5.268 1.924 30.300 1.00 52.06 218 ASP A CA 1
ATOM 1744 C C . ASP A 1 218 ? 6.241 2.477 31.352 1.00 52.06 218 ASP A C 1
ATOM 1746 O O . ASP A 1 218 ? 7.438 2.645 31.101 1.00 52.06 218 ASP A O 1
ATOM 1750 N N . ASN A 1 219 ? 5.716 2.827 32.525 1.00 37.69 219 ASN A N 1
ATOM 1751 C CA . ASN A 1 219 ? 6.516 3.396 33.608 1.00 37.69 219 ASN A CA 1
ATOM 1752 C C . ASN A 1 219 ? 7.573 2.414 34.159 1.00 37.69 219 ASN A C 1
ATOM 1754 O O . ASN A 1 219 ? 8.431 2.842 34.929 1.00 37.69 219 ASN A O 1
ATOM 1758 N N . GLU A 1 220 ? 7.531 1.132 33.776 1.00 42.19 220 GLU A N 1
ATOM 1759 C CA . GLU A 1 220 ? 8.454 0.079 34.224 1.00 42.19 220 GLU A CA 1
ATOM 1760 C C . GLU A 1 220 ? 9.579 -0.199 33.210 1.00 42.19 220 GLU A C 1
ATOM 1762 O O . GLU A 1 220 ? 10.567 -0.864 33.530 1.00 42.19 220 GLU A O 1
ATOM 1767 N N . GLY A 1 221 ? 9.495 0.389 32.012 1.00 42.28 221 GLY A N 1
ATOM 1768 C CA . GLY A 1 221 ? 10.525 0.324 30.984 1.00 42.28 221 GLY A CA 1
ATOM 1769 C C . GLY A 1 221 ? 10.047 -0.350 29.701 1.00 42.28 221 GLY A C 1
ATOM 1770 O O . GLY A 1 221 ? 8.903 -0.215 29.275 1.00 42.28 221 GLY A O 1
ATOM 1771 N N . TYR A 1 222 ? 10.976 -1.010 29.006 1.00 47.06 222 TYR A N 1
ATOM 1772 C CA . TYR A 1 222 ? 10.716 -1.642 27.714 1.00 47.06 222 TYR A CA 1
ATOM 1773 C C . TYR A 1 222 ? 10.281 -3.096 27.903 1.00 47.06 222 TYR A C 1
ATOM 1775 O O . TYR A 1 222 ? 11.112 -3.953 28.204 1.00 47.06 222 TYR A O 1
ATOM 1783 N N . HIS A 1 223 ? 9.011 -3.393 27.626 1.00 54.84 223 HIS A N 1
ATOM 1784 C CA . HIS A 1 223 ? 8.488 -4.759 27.656 1.00 54.84 223 HIS A CA 1
ATOM 1785 C C . HIS A 1 223 ? 8.025 -5.192 26.267 1.00 54.84 223 HIS A C 1
ATOM 1787 O O . HIS A 1 223 ? 7.180 -4.542 25.653 1.00 54.84 223 HIS A O 1
ATOM 1793 N N . SER A 1 224 ? 8.539 -6.319 25.765 1.00 60.62 224 SER A N 1
ATOM 1794 C CA . SER A 1 224 ? 7.968 -6.958 24.580 1.00 60.62 224 SER A CA 1
ATOM 1795 C C . SER A 1 224 ? 6.651 -7.632 24.965 1.00 60.62 224 SER A C 1
ATOM 1797 O O . SER A 1 224 ? 6.663 -8.644 25.670 1.00 60.62 224 SER A O 1
ATOM 1799 N N . LYS A 1 225 ? 5.517 -7.104 24.505 1.00 66.62 225 LYS A N 1
ATOM 1800 C CA . LYS A 1 225 ? 4.235 -7.807 24.554 1.00 66.62 225 LYS A CA 1
ATOM 1801 C C . LYS A 1 225 ? 3.981 -8.498 23.211 1.00 66.62 225 LYS A C 1
ATOM 1803 O O . LYS A 1 225 ? 4.341 -7.960 22.161 1.00 66.62 225 LYS A O 1
ATOM 1808 N N . PRO A 1 226 ? 3.383 -9.699 23.212 1.00 66.50 226 PRO A N 1
ATOM 1809 C CA . PRO A 1 226 ? 2.900 -10.307 21.982 1.00 66.50 226 PRO A CA 1
ATOM 1810 C C . PRO A 1 226 ? 1.935 -9.349 21.285 1.00 66.50 226 PRO A C 1
ATOM 1812 O O . PRO A 1 226 ? 1.155 -8.657 21.943 1.00 66.50 226 PRO A O 1
ATOM 1815 N N . ASN A 1 227 ? 1.979 -9.325 19.958 1.00 69.19 227 ASN A N 1
ATOM 1816 C CA . ASN A 1 227 ? 1.055 -8.555 19.140 1.00 69.19 227 ASN A CA 1
ATOM 1817 C C . ASN A 1 227 ? -0.390 -8.836 19.575 1.00 69.19 227 ASN A C 1
ATOM 1819 O O . ASN A 1 227 ? -0.732 -9.995 19.841 1.00 69.19 227 ASN A O 1
ATOM 1823 N N . PRO A 1 228 ? -1.251 -7.804 19.625 1.00 72.06 228 PRO A N 1
ATOM 1824 C CA . PRO A 1 228 ? -2.653 -7.945 20.006 1.00 72.06 228 PRO A CA 1
ATOM 1825 C C . PRO A 1 228 ? -3.409 -9.071 19.270 1.00 72.06 228 PRO A C 1
ATOM 1827 O O . PRO A 1 228 ? -4.388 -9.605 19.794 1.00 72.06 228 PRO A O 1
ATOM 1830 N N . TRP A 1 229 ? -2.952 -9.448 18.077 1.00 77.06 229 TRP A N 1
ATOM 1831 C CA . TRP A 1 229 ? -3.525 -10.480 17.217 1.00 77.06 229 TRP A CA 1
ATOM 1832 C C . TRP A 1 229 ? -2.855 -11.850 17.320 1.00 77.06 229 TRP A C 1
ATOM 1834 O O . TRP A 1 229 ? -3.189 -12.726 16.532 1.00 77.06 229 TRP A O 1
ATOM 1844 N N . PHE A 1 230 ? -1.942 -12.081 18.265 1.00 78.94 230 PHE A N 1
ATOM 1845 C CA . PHE A 1 230 ? -1.328 -13.399 18.447 1.00 78.94 230 PHE A CA 1
ATOM 1846 C C . PHE A 1 230 ? -2.399 -14.508 18.547 1.00 78.94 230 PHE A C 1
ATOM 1848 O O . PHE A 1 230 ? -3.395 -14.359 19.263 1.00 78.94 230 PHE A O 1
ATOM 1855 N N . GLY A 1 231 ? -2.228 -15.594 17.783 1.00 77.94 231 GLY A N 1
ATOM 1856 C CA . GLY A 1 231 ? -3.216 -16.672 17.645 1.00 77.94 231 GLY A CA 1
ATOM 1857 C C . GLY A 1 231 ? -4.439 -16.343 16.770 1.00 77.94 231 GLY A C 1
ATOM 1858 O O . GLY A 1 231 ? -5.403 -17.109 16.747 1.00 77.94 231 GLY A O 1
ATOM 1859 N N . ARG A 1 232 ? -4.452 -15.205 16.060 1.00 79.50 232 ARG A N 1
ATOM 1860 C CA . ARG A 1 232 ? -5.529 -14.795 15.144 1.00 79.50 232 ARG A CA 1
ATOM 1861 C C . ARG A 1 232 ? -4.957 -14.372 13.795 1.00 79.50 232 ARG A C 1
ATOM 1863 O O . ARG A 1 232 ? -4.484 -13.251 13.641 1.00 79.50 232 ARG A O 1
ATOM 1870 N N . ASN A 1 233 ? -5.097 -15.226 12.787 1.00 80.25 233 ASN A N 1
ATOM 1871 C CA . ASN A 1 233 ? -4.680 -14.883 11.430 1.00 80.25 233 ASN A CA 1
ATOM 1872 C C . ASN A 1 233 ? -5.797 -14.159 10.682 1.00 80.25 233 ASN A C 1
ATOM 1874 O O . ASN A 1 233 ? -6.930 -14.641 10.581 1.00 80.25 233 ASN A O 1
ATOM 1878 N N . TRP A 1 234 ? -5.475 -12.984 10.145 1.00 89.06 234 TRP A N 1
ATOM 1879 C CA . TRP A 1 234 ? -6.359 -12.305 9.214 1.00 89.06 234 TRP A CA 1
ATOM 1880 C C . TRP A 1 234 ? -6.270 -12.992 7.851 1.00 89.06 234 TRP A C 1
ATOM 1882 O O . TRP A 1 234 ? -5.164 -13.130 7.326 1.00 89.06 234 TRP A O 1
ATOM 1892 N N . PRO A 1 235 ? -7.403 -13.400 7.248 1.00 93.62 235 PRO A N 1
ATOM 1893 C CA . PRO A 1 235 ? -7.403 -13.880 5.877 1.00 93.62 235 PRO A CA 1
ATOM 1894 C C . PRO A 1 235 ? -6.731 -12.858 4.964 1.00 93.62 235 PRO A C 1
ATOM 1896 O O . PRO A 1 235 ? -7.091 -11.680 4.980 1.00 93.62 235 PRO A O 1
ATOM 1899 N N . GLU A 1 236 ? -5.777 -13.311 4.162 1.00 94.50 236 GLU A N 1
ATOM 1900 C CA . GLU A 1 236 ? -5.029 -12.457 3.244 1.00 94.50 236 GLU A CA 1
ATOM 1901 C C . GLU A 1 236 ? -5.414 -12.769 1.797 1.00 94.50 236 GLU A C 1
ATOM 1903 O O . GLU A 1 236 ? -5.704 -13.918 1.460 1.00 94.50 236 GLU A O 1
ATOM 1908 N N . ILE A 1 237 ? -5.457 -11.739 0.958 1.00 96.44 237 ILE A N 1
ATOM 1909 C CA . ILE A 1 237 ? -5.490 -11.843 -0.500 1.00 96.44 237 ILE A CA 1
ATOM 1910 C C . ILE A 1 237 ? -4.272 -11.092 -1.014 1.00 96.44 237 ILE A C 1
ATOM 1912 O O . ILE A 1 237 ? -4.133 -9.891 -0.781 1.00 96.44 237 ILE A O 1
ATOM 1916 N N . PHE A 1 238 ? -3.392 -11.805 -1.709 1.00 95.56 238 PHE A N 1
ATOM 1917 C CA . PHE A 1 238 ? -2.159 -11.243 -2.242 1.00 95.56 238 PHE A CA 1
ATOM 1918 C C . PHE A 1 238 ? -2.273 -11.007 -3.748 1.00 95.56 238 PHE A C 1
ATOM 1920 O O . PHE A 1 238 ? -2.348 -11.955 -4.531 1.00 95.56 238 PHE A O 1
ATOM 1927 N N . LEU A 1 239 ? -2.242 -9.740 -4.164 1.00 95.88 239 LEU A N 1
ATOM 1928 C CA . LEU A 1 239 ? -2.300 -9.352 -5.569 1.00 95.88 239 LEU A CA 1
ATOM 1929 C C . LEU A 1 239 ? -0.895 -9.323 -6.158 1.00 95.88 239 LEU A C 1
ATOM 1931 O O . LEU A 1 239 ? -0.064 -8.464 -5.841 1.00 95.88 239 LEU A O 1
ATOM 1935 N N . LYS A 1 240 ? -0.661 -10.240 -7.089 1.00 95.25 240 LYS A N 1
ATOM 1936 C CA . LYS A 1 240 ? 0.544 -10.273 -7.919 1.00 95.25 240 LYS A CA 1
ATOM 1937 C C . LYS A 1 240 ? 0.388 -9.365 -9.142 1.00 95.25 240 LYS A C 1
ATOM 1939 O O . LYS A 1 240 ? -0.746 -9.104 -9.540 1.00 95.25 240 LYS A O 1
ATOM 1944 N N . PRO A 1 241 ? 1.477 -8.892 -9.773 1.00 95.62 241 PRO A N 1
ATOM 1945 C CA . PRO A 1 241 ? 1.407 -8.286 -11.107 1.00 95.62 241 PRO A CA 1
ATOM 1946 C C . PRO A 1 241 ? 0.676 -9.195 -12.106 1.00 95.62 241 PRO A C 1
ATOM 1948 O O . PRO A 1 241 ? 0.637 -10.408 -11.908 1.00 95.62 241 PRO A O 1
ATOM 1951 N N . LEU A 1 242 ? 0.089 -8.638 -13.168 1.00 95.38 242 LEU A N 1
ATOM 1952 C CA . LEU A 1 242 ? -0.664 -9.447 -14.134 1.00 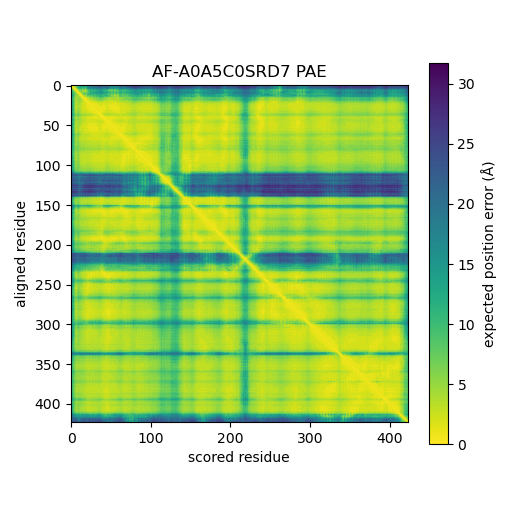95.38 242 LEU A CA 1
ATOM 1953 C C . LEU A 1 242 ? 0.234 -10.497 -14.787 1.00 95.38 242 LEU A C 1
ATOM 1955 O O . LEU A 1 242 ? -0.161 -11.646 -14.853 1.00 95.38 242 LEU A O 1
ATOM 1959 N N . ASN A 1 243 ? 1.476 -10.149 -15.127 1.00 91.50 243 ASN A N 1
ATOM 1960 C CA . ASN A 1 243 ? 2.450 -11.024 -15.788 1.00 91.50 243 ASN A CA 1
ATOM 1961 C C . ASN A 1 243 ? 3.215 -11.993 -14.865 1.00 91.50 243 ASN A C 1
ATOM 1963 O O . ASN A 1 243 ? 4.363 -12.336 -15.143 1.00 91.50 243 ASN A O 1
ATOM 1967 N N . HIS A 1 244 ? 2.629 -12.392 -13.737 1.00 90.12 244 HIS A N 1
ATOM 1968 C CA . HIS A 1 244 ? 3.332 -13.204 -12.741 1.00 90.12 244 HIS A CA 1
ATOM 1969 C C . HIS A 1 244 ? 3.395 -14.706 -13.063 1.00 90.12 244 HIS A C 1
ATOM 1971 O O . HIS A 1 244 ? 4.157 -15.417 -12.406 1.00 90.12 244 HIS A O 1
ATOM 1977 N N . ASP A 1 245 ? 2.593 -15.184 -14.013 1.00 88.31 245 ASP A N 1
ATOM 1978 C CA . ASP A 1 245 ? 2.555 -16.570 -14.483 1.00 88.31 245 ASP A CA 1
ATOM 1979 C C . ASP A 1 245 ? 2.591 -16.636 -16.024 1.00 88.31 245 ASP A C 1
ATOM 1981 O O . ASP A 1 245 ? 2.679 -15.607 -16.700 1.00 88.31 245 ASP A O 1
ATOM 1985 N N . GLU A 1 246 ? 2.566 -17.852 -16.581 1.00 79.38 246 GLU A N 1
ATOM 1986 C CA . GLU A 1 246 ? 2.670 -18.094 -18.030 1.00 79.38 246 GLU A CA 1
ATOM 1987 C C . GLU A 1 246 ? 1.548 -17.417 -18.836 1.00 79.38 246 GLU A C 1
ATOM 1989 O O . GLU A 1 246 ? 1.803 -16.915 -19.931 1.00 79.38 246 GLU A O 1
ATOM 1994 N N . HIS A 1 247 ? 0.341 -17.310 -18.270 1.00 87.44 247 HIS A N 1
ATOM 1995 C CA . HIS A 1 247 ? -0.815 -16.651 -18.897 1.00 87.44 247 HIS A CA 1
ATOM 1996 C C . HIS A 1 247 ? -0.845 -15.141 -18.623 1.00 87.44 247 HIS A C 1
ATOM 1998 O O . HIS A 1 247 ? -1.546 -14.369 -19.278 1.00 87.44 247 HIS A O 1
ATOM 2004 N N . GLY A 1 248 ? -0.063 -14.679 -17.655 1.00 85.38 248 GLY A N 1
ATOM 2005 C CA . GLY A 1 248 ? -0.111 -13.320 -17.162 1.00 85.38 248 GLY A CA 1
ATOM 2006 C C . GLY A 1 248 ? 0.287 -12.258 -18.186 1.00 85.38 248 GLY A C 1
ATOM 2007 O O . GLY A 1 248 ? -0.191 -11.121 -18.133 1.00 85.38 248 GLY A O 1
ATOM 2008 N N . ASN A 1 249 ? 1.152 -12.612 -19.140 1.00 91.00 249 ASN A N 1
ATOM 2009 C CA . ASN A 1 249 ? 1.484 -11.723 -20.252 1.00 91.00 249 ASN A CA 1
ATOM 2010 C C . ASN A 1 249 ? 0.264 -11.464 -21.142 1.00 91.00 249 ASN A C 1
ATOM 2012 O O . ASN A 1 249 ? 0.081 -10.335 -21.592 1.00 91.00 249 ASN A O 1
ATOM 2016 N N . GLU A 1 250 ? -0.591 -12.466 -21.356 1.00 93.75 250 GLU A N 1
ATOM 2017 C CA . GLU A 1 250 ? -1.829 -12.312 -22.125 1.00 93.75 250 GLU A CA 1
ATOM 2018 C C . GLU A 1 250 ? -2.812 -11.400 -21.393 1.00 93.75 250 GLU A C 1
ATOM 2020 O O . GLU A 1 250 ? -3.401 -10.516 -22.011 1.00 93.75 250 GLU A O 1
ATOM 2025 N N . MET A 1 251 ? -2.918 -11.523 -20.064 1.00 94.12 251 MET A N 1
ATOM 2026 C CA . MET A 1 251 ? -3.753 -10.624 -19.260 1.00 94.12 251 MET A CA 1
ATOM 2027 C C . MET A 1 251 ? -3.253 -9.176 -19.313 1.00 94.12 251 MET A C 1
ATOM 2029 O O . MET A 1 251 ? -4.035 -8.247 -19.512 1.00 94.12 251 MET A O 1
ATOM 2033 N N . ALA A 1 252 ? -1.945 -8.961 -19.162 1.00 94.88 252 ALA A N 1
ATOM 2034 C CA . ALA A 1 252 ? -1.360 -7.626 -19.239 1.00 94.88 252 ALA A CA 1
ATOM 2035 C C . ALA A 1 252 ? -1.540 -7.010 -20.641 1.00 94.88 252 ALA A C 1
ATOM 2037 O O . ALA A 1 252 ? -1.899 -5.837 -20.762 1.00 94.88 252 ALA A O 1
ATOM 2038 N N . MET A 1 253 ? -1.363 -7.817 -21.693 1.00 94.94 253 MET A N 1
ATOM 2039 C CA . MET A 1 253 ? -1.636 -7.432 -23.080 1.00 94.94 253 MET A CA 1
ATOM 2040 C C . MET A 1 253 ? -3.113 -7.105 -23.310 1.00 94.94 253 MET A C 1
ATOM 2042 O O . MET A 1 253 ? -3.412 -6.103 -23.953 1.00 94.94 253 MET A O 1
ATOM 2046 N N . GLY A 1 254 ? -4.032 -7.900 -22.761 1.00 94.19 254 GLY A N 1
ATOM 2047 C CA . GLY A 1 254 ? -5.470 -7.662 -22.846 1.00 94.19 254 GLY A CA 1
ATOM 2048 C C . GLY A 1 254 ? -5.877 -6.337 -22.201 1.00 94.19 254 GLY A C 1
ATOM 2049 O O . GLY A 1 254 ? -6.610 -5.562 -22.815 1.00 94.19 254 GLY A O 1
ATOM 2050 N N . LEU A 1 255 ? -5.328 -6.022 -21.022 1.00 94.19 255 LEU A N 1
ATOM 2051 C CA . LEU A 1 255 ? -5.528 -4.722 -20.376 1.00 94.19 255 LEU A CA 1
ATOM 2052 C C . LEU A 1 255 ? -4.999 -3.572 -21.246 1.00 94.19 255 LEU A C 1
ATOM 2054 O O . LEU A 1 255 ? -5.691 -2.569 -21.414 1.00 94.19 255 LEU A O 1
ATOM 2058 N N . LEU A 1 256 ? -3.798 -3.717 -21.815 1.00 94.19 256 LEU A N 1
ATOM 2059 C CA . LEU A 1 256 ? -3.210 -2.708 -22.699 1.00 94.19 256 LEU A CA 1
ATOM 2060 C C . LEU A 1 256 ? -4.038 -2.511 -23.982 1.00 94.19 256 LEU A C 1
ATOM 2062 O O . LEU A 1 256 ? -4.250 -1.382 -24.411 1.00 94.19 256 LEU A O 1
ATOM 2066 N N . SER A 1 257 ? -4.544 -3.582 -24.592 1.00 93.44 257 SER A N 1
ATOM 2067 C CA . SER A 1 257 ? -5.444 -3.469 -25.746 1.00 93.44 257 SER A CA 1
ATOM 2068 C C . SER A 1 257 ? -6.735 -2.742 -25.377 1.00 93.44 257 SER A C 1
ATOM 2070 O O . SER A 1 257 ? -7.120 -1.801 -26.070 1.00 93.44 257 SER A O 1
ATOM 2072 N N . LYS A 1 258 ? -7.369 -3.138 -24.265 1.00 91.19 258 LYS A N 1
ATOM 2073 C CA . LYS A 1 258 ? -8.633 -2.555 -23.802 1.00 91.19 258 LYS A CA 1
ATOM 2074 C C . LYS A 1 258 ? -8.488 -1.064 -23.487 1.00 91.19 258 LYS A C 1
ATOM 2076 O O . LYS A 1 258 ? -9.283 -0.267 -23.969 1.00 91.19 258 LYS A O 1
ATOM 2081 N N . CYS A 1 259 ? -7.449 -0.657 -22.752 1.00 89.94 259 CYS A N 1
ATOM 2082 C CA . CYS A 1 259 ? -7.250 0.757 -22.410 1.00 89.94 259 CYS A CA 1
ATOM 2083 C C . CYS A 1 259 ? -6.970 1.635 -23.648 1.00 89.94 259 CYS A C 1
ATOM 2085 O O . CYS A 1 259 ? -7.355 2.804 -23.670 1.00 89.94 259 CYS A O 1
ATOM 2087 N N . LEU A 1 260 ? -6.283 1.102 -24.670 1.00 90.50 260 LEU A N 1
ATOM 2088 C CA . LEU A 1 260 ? -6.008 1.821 -25.915 1.00 90.50 260 LEU A CA 1
ATOM 2089 C C . LEU A 1 260 ? -7.279 1.967 -26.747 1.00 90.50 260 LEU A C 1
ATOM 2091 O O . LEU A 1 260 ? -7.502 3.028 -27.320 1.00 90.50 260 LEU A O 1
ATOM 2095 N N . GLU A 1 261 ? -8.116 0.931 -26.786 1.00 89.81 261 GLU A N 1
ATOM 2096 C CA . GLU A 1 261 ? -9.435 0.986 -27.412 1.00 89.81 261 GLU A CA 1
ATOM 2097 C C . GLU A 1 261 ? -10.343 2.020 -26.736 1.00 89.81 261 GLU A C 1
ATOM 2099 O O . GLU A 1 261 ? -10.862 2.893 -27.420 1.00 89.81 261 GLU A O 1
ATOM 2104 N N . GLU A 1 262 ? -10.440 2.008 -25.405 1.00 85.75 262 GLU A N 1
ATOM 2105 C CA . GLU A 1 262 ? -11.236 2.982 -24.635 1.00 85.75 262 GLU A CA 1
ATOM 2106 C C . GLU A 1 262 ? -10.726 4.430 -24.735 1.00 85.75 262 GLU A C 1
ATOM 2108 O O . GLU A 1 262 ? -11.436 5.361 -24.362 1.00 85.75 262 GLU A O 1
ATOM 2113 N N . SER A 1 263 ? -9.494 4.627 -25.210 1.00 82.94 263 SER A N 1
ATOM 2114 C CA . SER A 1 263 ? -8.872 5.945 -25.379 1.00 82.94 263 SER A CA 1
ATOM 2115 C C . SER A 1 263 ? -8.841 6.419 -26.839 1.00 82.94 263 SER A C 1
ATOM 2117 O O . SER A 1 263 ? -8.077 7.340 -27.133 1.00 82.94 263 SER A O 1
ATOM 2119 N N . ASP A 1 264 ? -9.579 5.770 -27.749 1.00 86.38 264 ASP A N 1
ATOM 2120 C CA . ASP A 1 264 ? -9.565 6.017 -29.204 1.00 86.38 264 ASP A CA 1
ATOM 2121 C C . ASP A 1 264 ? -8.162 5.901 -29.841 1.00 86.38 264 ASP A C 1
ATOM 2123 O O . ASP A 1 264 ? -7.808 6.582 -30.803 1.00 86.38 264 ASP A O 1
ATOM 2127 N N . LYS A 1 265 ? -7.323 5.012 -29.293 1.00 86.06 265 LYS A N 1
ATOM 2128 C CA . LYS A 1 265 ? -5.939 4.732 -29.731 1.00 86.06 265 LYS A CA 1
ATOM 2129 C C . LYS A 1 265 ? -5.779 3.292 -30.224 1.00 86.06 265 LYS A C 1
ATOM 2131 O O . LYS A 1 265 ? -4.675 2.739 -30.236 1.00 86.06 265 LYS A O 1
ATOM 2136 N N . LYS A 1 266 ? -6.885 2.657 -30.620 1.00 86.00 266 LYS A N 1
ATOM 2137 C CA . LYS A 1 266 ? -6.893 1.285 -31.137 1.00 86.00 266 LYS A CA 1
ATOM 2138 C C . LYS A 1 266 ? -5.970 1.171 -32.352 1.00 86.00 266 LYS A C 1
ATOM 2140 O O . LYS A 1 266 ? -5.991 2.011 -33.244 1.00 86.00 266 LYS A O 1
ATOM 2145 N N . GLY A 1 267 ? -5.137 0.132 -32.372 1.00 84.31 267 GLY A N 1
ATOM 2146 C CA . GLY A 1 267 ? -4.195 -0.120 -33.468 1.00 84.31 267 GLY A CA 1
ATOM 2147 C C . GLY A 1 267 ? -2.979 0.812 -33.516 1.00 84.31 267 GLY A C 1
ATOM 2148 O O . GLY A 1 267 ? -2.149 0.654 -34.406 1.00 84.31 267 GLY A O 1
ATOM 2149 N N . CYS A 1 268 ? -2.821 1.743 -32.565 1.00 85.75 268 CYS A N 1
ATOM 2150 C CA . CYS A 1 268 ? -1.702 2.686 -32.604 1.00 85.75 268 CYS A CA 1
ATOM 2151 C C . CYS A 1 268 ? -0.337 2.022 -32.323 1.00 85.75 268 CYS A C 1
ATOM 2153 O O . CYS A 1 268 ? 0.700 2.526 -32.746 1.00 85.75 268 CYS A O 1
ATOM 2155 N N . LEU A 1 269 ? -0.314 0.883 -31.618 1.00 89.00 269 LEU A N 1
ATOM 2156 C CA . LEU A 1 269 ? 0.913 0.149 -31.306 1.00 89.00 269 LEU A CA 1
ATOM 2157 C C . LEU A 1 269 ? 1.016 -1.137 -32.119 1.00 89.00 269 LEU A C 1
ATOM 2159 O O . LEU A 1 269 ? 0.102 -1.959 -32.146 1.00 89.00 269 LEU A O 1
ATOM 2163 N N . LYS A 1 270 ? 2.197 -1.367 -32.699 1.00 91.19 270 LYS A N 1
ATOM 2164 C CA . LYS A 1 270 ? 2.577 -2.684 -33.221 1.00 91.19 270 LYS A CA 1
ATOM 2165 C C . LYS A 1 270 ? 2.718 -3.677 -32.060 1.00 91.19 270 LYS A C 1
ATOM 2167 O O . LYS A 1 270 ? 3.170 -3.309 -30.977 1.00 91.19 270 LYS A O 1
ATOM 2172 N N . SER A 1 271 ? 2.428 -4.956 -32.314 1.00 91.88 271 SER A N 1
ATOM 2173 C CA . SER A 1 271 ? 2.471 -6.029 -31.301 1.00 91.88 271 SER A CA 1
ATOM 2174 C C . SER A 1 271 ? 3.789 -6.086 -30.512 1.00 91.88 271 SER A C 1
ATOM 2176 O O . SER A 1 271 ? 3.781 -6.251 -29.294 1.00 91.88 271 SER A O 1
ATOM 2178 N N . TRP A 1 272 ? 4.935 -5.893 -31.173 1.00 92.31 272 TRP A N 1
ATOM 2179 C CA . TRP A 1 272 ? 6.237 -5.915 -30.499 1.00 92.31 272 TRP A CA 1
ATOM 2180 C C . TRP A 1 272 ? 6.440 -4.728 -29.541 1.00 92.31 272 TRP A C 1
ATOM 2182 O O . TRP A 1 272 ? 7.059 -4.902 -28.496 1.00 92.31 272 TRP A O 1
ATOM 2192 N N . ILE A 1 273 ? 5.872 -3.553 -29.843 1.00 92.50 273 ILE A N 1
ATOM 2193 C CA . ILE A 1 273 ? 5.928 -2.381 -28.952 1.00 92.50 273 ILE A CA 1
ATOM 2194 C C . ILE A 1 273 ? 5.083 -2.647 -27.712 1.00 92.50 273 ILE A C 1
ATOM 2196 O O . ILE A 1 273 ? 5.498 -2.336 -26.602 1.00 92.50 273 ILE A O 1
ATOM 2200 N N . MET A 1 274 ? 3.912 -3.262 -27.885 1.00 94.62 274 MET A N 1
ATOM 2201 C CA . MET A 1 274 ? 3.066 -3.645 -26.757 1.00 94.62 274 MET A CA 1
ATOM 2202 C C . MET A 1 274 ? 3.790 -4.616 -25.820 1.00 94.62 274 MET A C 1
ATOM 2204 O O . MET A 1 274 ? 3.790 -4.398 -24.613 1.00 94.62 274 MET A O 1
ATOM 2208 N N . LYS A 1 275 ? 4.475 -5.633 -26.365 1.00 94.50 275 LYS A N 1
ATOM 2209 C CA . LYS A 1 275 ? 5.299 -6.560 -25.569 1.00 94.50 275 LYS A CA 1
ATOM 2210 C C . LYS A 1 275 ? 6.373 -5.823 -24.767 1.00 94.50 275 LYS A C 1
ATOM 2212 O O . LYS A 1 275 ? 6.523 -6.089 -23.577 1.00 94.50 275 LYS A O 1
ATOM 2217 N N . GLU A 1 276 ? 7.056 -4.863 -25.388 1.00 94.00 276 GLU A N 1
ATOM 2218 C CA . GLU A 1 276 ? 8.049 -4.030 -24.705 1.00 94.00 276 GLU A CA 1
ATOM 2219 C C . GLU A 1 276 ? 7.407 -3.189 -23.589 1.00 94.00 276 GLU A C 1
ATOM 2221 O O . GLU A 1 276 ? 7.915 -3.158 -22.471 1.00 94.00 276 GLU A O 1
ATOM 2226 N N . VAL A 1 277 ? 6.249 -2.563 -23.833 1.00 94.31 277 VAL A N 1
ATOM 2227 C CA . VAL A 1 277 ? 5.498 -1.822 -22.801 1.00 94.31 277 VAL A CA 1
ATOM 2228 C C . VAL A 1 277 ? 5.141 -2.735 -21.624 1.00 94.31 277 VAL A C 1
ATOM 2230 O O . VAL A 1 277 ? 5.368 -2.357 -20.474 1.00 94.31 277 VAL A O 1
ATOM 2233 N N . ILE A 1 278 ? 4.647 -3.951 -21.879 1.00 95.06 278 ILE A N 1
ATOM 2234 C CA . ILE A 1 278 ? 4.320 -4.912 -20.817 1.00 95.06 278 ILE A CA 1
ATOM 2235 C C . ILE A 1 278 ? 5.566 -5.297 -20.018 1.00 95.06 278 ILE A C 1
ATOM 2237 O O . ILE A 1 278 ? 5.531 -5.234 -18.786 1.00 95.06 278 ILE A O 1
ATOM 2241 N N . GLN A 1 279 ? 6.674 -5.614 -20.690 1.00 94.00 279 GLN A N 1
ATOM 2242 C CA . GLN A 1 279 ? 7.935 -5.945 -20.030 1.00 94.00 279 GLN A CA 1
ATOM 2243 C C . GLN A 1 279 ? 8.427 -4.789 -19.150 1.00 94.00 279 GLN A C 1
ATOM 2245 O O . GLN A 1 279 ? 8.746 -4.998 -17.979 1.00 94.00 279 GLN A O 1
ATOM 2250 N N . GLN A 1 280 ? 8.435 -3.562 -19.676 1.00 94.00 280 GLN A N 1
ATOM 2251 C CA . GLN A 1 280 ? 8.877 -2.380 -18.935 1.00 94.00 280 GLN A CA 1
ATOM 2252 C C . GLN A 1 280 ? 7.927 -2.025 -17.786 1.00 94.00 280 GLN A C 1
ATOM 2254 O O . GLN A 1 280 ? 8.389 -1.535 -16.763 1.00 94.00 280 GLN A O 1
ATOM 2259 N N . SER A 1 281 ? 6.627 -2.309 -17.917 1.00 95.00 281 SER A N 1
ATOM 2260 C CA . SER A 1 281 ? 5.629 -2.071 -16.865 1.00 95.00 281 SER A CA 1
ATOM 2261 C C . SER A 1 281 ? 5.699 -3.054 -15.695 1.00 95.00 281 SER A C 1
ATOM 2263 O O . SER A 1 281 ? 5.025 -2.849 -14.684 1.00 95.00 281 SER A O 1
ATOM 2265 N N . LEU A 1 282 ? 6.470 -4.141 -15.839 1.00 95.06 282 LEU A N 1
ATOM 2266 C CA . LEU A 1 282 ? 6.506 -5.267 -14.900 1.00 95.06 282 LEU A CA 1
ATOM 2267 C C . LEU A 1 282 ? 5.116 -5.877 -14.651 1.00 95.06 282 LEU A C 1
ATOM 2269 O O . LEU A 1 282 ? 4.845 -6.357 -13.552 1.00 95.06 282 LEU A O 1
ATOM 2273 N N . GLY A 1 283 ? 4.220 -5.784 -15.643 1.00 95.19 283 GLY A N 1
ATOM 2274 C CA . GLY A 1 283 ? 2.829 -6.232 -15.558 1.00 95.19 283 GLY A CA 1
ATOM 2275 C C . GLY A 1 283 ? 1.993 -5.523 -14.493 1.00 95.19 283 GLY A C 1
ATOM 2276 O O . GLY A 1 283 ? 0.997 -6.087 -14.040 1.00 95.19 283 GLY A O 1
ATOM 2277 N N . LEU A 1 284 ? 2.384 -4.323 -14.051 1.00 95.31 284 LEU A N 1
ATOM 2278 C CA . LEU A 1 284 ? 1.628 -3.536 -13.077 1.00 95.31 284 LEU A CA 1
ATOM 2279 C C . LEU A 1 284 ? 0.453 -2.819 -13.776 1.00 95.31 284 LEU A C 1
ATOM 2281 O O . LEU A 1 284 ? 0.701 -1.900 -14.562 1.00 95.31 284 LEU A O 1
ATOM 2285 N N . PRO A 1 285 ? -0.820 -3.153 -13.470 1.00 94.88 285 PRO A N 1
ATOM 2286 C CA . PRO A 1 285 ? -1.989 -2.522 -14.086 1.00 94.88 285 PRO A CA 1
ATOM 2287 C C . PRO A 1 285 ? -1.969 -0.997 -14.039 1.00 94.88 285 PRO A C 1
ATOM 2289 O O . PRO A 1 285 ? -2.228 -0.349 -15.047 1.00 94.88 285 PRO A O 1
ATOM 2292 N N . GLY A 1 286 ? -1.608 -0.405 -12.894 1.00 92.38 286 GLY A N 1
ATOM 2293 C CA . GLY A 1 286 ? -1.584 1.052 -12.762 1.00 92.38 286 GLY A CA 1
ATOM 2294 C C . GLY A 1 286 ? -0.513 1.725 -13.624 1.00 92.38 286 GLY A C 1
ATOM 2295 O O . GLY A 1 286 ? -0.694 2.873 -14.017 1.00 92.38 286 GLY A O 1
ATOM 2296 N N . VAL A 1 287 ? 0.576 1.027 -13.968 1.00 94.25 287 VAL A N 1
ATOM 2297 C CA . VAL A 1 287 ? 1.565 1.537 -14.931 1.00 94.25 287 VAL A CA 1
ATOM 2298 C C . VAL A 1 287 ? 1.003 1.476 -16.347 1.00 94.25 287 VAL A C 1
ATOM 2300 O O . VAL A 1 287 ? 1.122 2.456 -17.078 1.00 94.25 287 VAL A O 1
ATOM 2303 N N . ILE A 1 288 ? 0.364 0.360 -16.711 1.00 94.44 288 ILE A N 1
ATOM 2304 C CA . ILE A 1 288 ? -0.253 0.160 -18.029 1.00 94.44 288 ILE A CA 1
ATOM 2305 C C . ILE A 1 288 ? -1.324 1.229 -18.270 1.00 94.44 288 ILE A C 1
ATOM 2307 O O . ILE A 1 288 ? -1.227 1.972 -19.238 1.00 94.44 288 ILE A O 1
ATOM 2311 N N . VAL A 1 289 ? -2.280 1.392 -17.353 1.00 91.88 289 VAL A N 1
ATOM 2312 C CA . VAL A 1 289 ? -3.353 2.398 -17.471 1.00 91.88 289 VAL A CA 1
ATOM 2313 C C . VAL A 1 289 ? -2.787 3.818 -17.589 1.00 91.88 289 VAL A C 1
ATOM 2315 O O . VAL A 1 289 ? -3.211 4.591 -18.448 1.00 91.88 289 VAL A O 1
ATOM 2318 N N . ASN A 1 290 ? -1.786 4.161 -16.772 1.00 89.88 290 ASN A N 1
ATOM 2319 C CA . ASN A 1 290 ? -1.145 5.477 -16.813 1.00 89.88 290 ASN A CA 1
ATOM 2320 C C . ASN A 1 290 ? -0.391 5.700 -18.139 1.00 89.88 290 ASN A C 1
ATOM 2322 O O . ASN A 1 290 ? -0.439 6.789 -18.712 1.00 89.88 290 ASN A O 1
ATOM 2326 N N . PHE A 1 291 ? 0.232 4.658 -18.691 1.00 92.25 291 PHE A N 1
ATOM 2327 C CA . PHE A 1 291 ? 0.796 4.705 -20.035 1.00 92.25 291 PHE A CA 1
ATOM 2328 C C . PHE A 1 291 ? -0.278 5.030 -21.093 1.00 92.25 291 PHE A C 1
ATOM 2330 O O . PHE A 1 291 ? -0.080 5.958 -21.881 1.00 92.25 291 PHE A O 1
ATOM 2337 N N . CYS A 1 292 ? -1.430 4.348 -21.079 1.00 90.50 292 CYS A N 1
ATOM 2338 C CA . CYS A 1 292 ? -2.504 4.583 -22.057 1.00 90.50 292 CYS A CA 1
ATOM 2339 C C . CYS A 1 292 ? -3.051 6.018 -21.975 1.00 90.50 292 CYS A C 1
ATOM 2341 O O . CYS A 1 292 ? -3.346 6.631 -23.004 1.00 90.50 292 CYS A O 1
ATOM 2343 N N . ALA A 1 293 ? -3.112 6.588 -20.767 1.00 87.06 293 ALA A N 1
ATOM 2344 C CA . ALA A 1 293 ? -3.509 7.978 -20.551 1.00 87.06 293 ALA A CA 1
ATOM 2345 C C . ALA A 1 293 ? -2.507 8.991 -21.143 1.00 87.06 293 ALA A C 1
ATOM 2347 O O . ALA A 1 293 ? -2.918 10.039 -21.636 1.00 87.06 293 ALA A O 1
ATOM 2348 N N . ASN A 1 294 ? -1.206 8.678 -21.140 1.00 86.81 294 ASN A N 1
ATOM 2349 C CA . ASN A 1 294 ? -0.142 9.613 -21.533 1.00 86.81 294 ASN A CA 1
ATOM 2350 C C . ASN A 1 294 ? 0.352 9.465 -22.977 1.00 86.81 294 ASN A C 1
ATOM 2352 O O . ASN A 1 294 ? 1.017 10.368 -23.487 1.00 86.81 294 ASN A O 1
ATOM 2356 N N . VAL A 1 295 ? 0.079 8.344 -23.648 1.00 87.56 295 VAL A N 1
ATOM 2357 C CA . VAL A 1 295 ? 0.506 8.170 -25.041 1.00 87.56 295 VAL A CA 1
ATOM 2358 C C . VAL A 1 295 ? -0.324 9.055 -25.977 1.00 87.56 295 VAL A C 1
ATOM 2360 O O . VAL A 1 295 ? -1.540 9.162 -25.823 1.00 87.56 295 VAL A O 1
ATOM 2363 N N . SER A 1 296 ? 0.320 9.732 -26.930 1.00 85.62 296 SER A N 1
ATOM 2364 C CA . SER A 1 296 ? -0.372 10.621 -27.870 1.00 85.62 296 SER A CA 1
ATOM 2365 C C . SER A 1 296 ? -1.218 9.832 -28.877 1.00 85.62 296 SER A C 1
ATOM 2367 O O . SER A 1 296 ? -0.852 8.701 -29.216 1.00 85.62 296 SER A O 1
ATOM 2369 N N . PRO A 1 297 ? -2.301 10.426 -29.416 1.00 79.88 297 PRO A N 1
ATOM 2370 C CA . PRO A 1 297 ? -2.945 9.901 -30.619 1.00 79.88 297 PRO A CA 1
ATOM 2371 C C . PRO A 1 297 ? -1.890 9.675 -31.718 1.00 79.88 297 PRO A C 1
ATOM 2373 O O . PRO A 1 297 ? -0.988 10.496 -31.879 1.00 79.88 297 PRO A O 1
ATOM 2376 N N . GLY A 1 298 ? -1.936 8.529 -32.403 1.00 80.50 298 GLY A N 1
ATOM 2377 C CA . GLY A 1 298 ? -1.011 8.174 -33.494 1.00 80.50 298 GLY A CA 1
ATOM 2378 C C . GLY A 1 298 ? 0.249 7.386 -33.102 1.00 80.50 298 GLY A C 1
ATOM 2379 O O . GLY A 1 298 ? 0.782 6.668 -33.938 1.00 80.50 298 GLY A O 1
ATOM 2380 N N . CYS A 1 299 ? 0.699 7.435 -31.841 1.00 85.75 299 CYS A N 1
ATOM 2381 C CA . CYS A 1 299 ? 1.779 6.579 -31.311 1.00 85.75 299 CYS A CA 1
ATOM 2382 C C . CYS A 1 299 ? 3.078 6.515 -32.167 1.00 85.75 299 CYS A C 1
ATOM 2384 O O . CYS A 1 299 ? 3.772 5.499 -32.191 1.00 85.75 299 CYS A O 1
ATOM 2386 N N . GLU A 1 300 ? 3.436 7.613 -32.842 1.00 82.62 300 GLU A N 1
ATOM 2387 C CA . GLU A 1 300 ? 4.462 7.633 -33.901 1.00 82.62 300 GLU A CA 1
ATOM 2388 C C . GLU A 1 300 ? 5.911 7.482 -33.396 1.00 82.62 300 GLU A C 1
ATOM 2390 O O . GLU A 1 300 ? 6.785 7.027 -34.132 1.00 82.62 300 GLU A O 1
ATOM 2395 N N . ASN A 1 301 ? 6.189 7.827 -32.131 1.00 88.94 301 ASN A N 1
ATOM 2396 C CA . ASN A 1 301 ? 7.541 7.791 -31.564 1.00 88.94 301 ASN A CA 1
ATOM 2397 C C . ASN A 1 301 ? 7.699 6.664 -30.531 1.00 88.94 301 ASN A C 1
ATOM 2399 O O . ASN A 1 301 ? 7.410 6.835 -29.343 1.00 88.94 301 ASN A O 1
ATOM 2403 N N . VAL A 1 302 ? 8.203 5.517 -30.994 1.00 85.69 302 VAL A N 1
ATOM 2404 C CA . VAL A 1 302 ? 8.401 4.312 -30.172 1.00 85.69 302 VAL A CA 1
ATOM 2405 C C . VAL A 1 302 ? 9.348 4.549 -28.994 1.00 85.69 302 VAL A C 1
ATOM 2407 O O . VAL A 1 302 ? 9.086 4.084 -27.885 1.00 85.69 302 VAL A O 1
ATOM 2410 N N . GLU A 1 303 ? 10.429 5.299 -29.198 1.00 89.88 303 GLU A N 1
ATOM 2411 C CA . GLU A 1 303 ? 11.404 5.575 -28.141 1.00 89.88 303 GLU A CA 1
ATOM 2412 C C . GLU A 1 303 ? 10.773 6.401 -27.013 1.00 89.88 303 GLU A C 1
ATOM 2414 O O . GLU A 1 303 ? 10.884 6.052 -25.835 1.00 89.88 303 GLU A O 1
ATOM 2419 N N . LYS A 1 304 ? 10.008 7.439 -27.370 1.00 91.88 304 LYS A N 1
ATOM 2420 C CA . LYS A 1 304 ? 9.251 8.257 -26.415 1.00 91.88 304 LYS A CA 1
ATOM 2421 C C . LYS A 1 304 ? 8.228 7.419 -25.642 1.00 91.88 304 LYS A C 1
ATOM 2423 O O . LYS A 1 304 ? 8.100 7.585 -24.433 1.00 91.88 304 LYS A O 1
ATOM 2428 N N . ILE A 1 305 ? 7.534 6.500 -26.311 1.00 88.44 305 ILE A N 1
ATOM 2429 C CA . ILE A 1 305 ? 6.549 5.574 -25.721 1.00 88.44 305 ILE A CA 1
ATOM 2430 C C . ILE A 1 305 ? 7.187 4.677 -24.653 1.00 88.44 305 ILE A C 1
ATOM 2432 O O . ILE A 1 305 ? 6.698 4.588 -23.520 1.00 88.44 305 ILE A O 1
ATOM 2436 N N . ILE A 1 306 ? 8.314 4.048 -24.988 1.00 89.88 306 ILE A N 1
ATOM 2437 C CA . ILE A 1 306 ? 9.068 3.203 -24.055 1.00 89.88 306 ILE A CA 1
ATOM 2438 C C . ILE A 1 306 ? 9.591 4.050 -22.890 1.00 89.88 306 ILE A C 1
ATOM 2440 O O . ILE A 1 306 ? 9.480 3.652 -21.728 1.00 89.88 306 ILE A O 1
ATOM 2444 N N . GLN A 1 307 ? 10.105 5.250 -23.173 1.00 92.56 307 GLN A N 1
ATOM 2445 C CA . GLN A 1 307 ? 10.624 6.154 -22.152 1.00 92.56 307 GLN A CA 1
ATOM 2446 C C . GLN A 1 307 ? 9.539 6.620 -21.169 1.00 92.56 307 GLN A C 1
ATOM 2448 O O . GLN A 1 307 ? 9.801 6.695 -19.966 1.00 92.56 307 GLN A O 1
ATOM 2453 N N . ILE A 1 308 ? 8.317 6.888 -21.643 1.00 90.56 308 ILE A N 1
ATOM 2454 C CA . ILE A 1 308 ? 7.155 7.191 -20.791 1.00 90.56 308 ILE A CA 1
ATOM 2455 C C . ILE A 1 308 ? 6.890 6.021 -19.839 1.00 90.56 308 ILE A C 1
ATOM 2457 O O . ILE A 1 308 ? 6.847 6.219 -18.624 1.00 90.56 308 ILE A O 1
ATOM 2461 N N . THR A 1 309 ? 6.803 4.797 -20.365 1.00 92.44 309 THR A N 1
ATOM 2462 C CA . THR A 1 309 ? 6.553 3.590 -19.558 1.00 92.44 309 THR A CA 1
ATOM 2463 C C . THR A 1 309 ? 7.638 3.385 -18.501 1.00 92.44 309 THR A C 1
ATOM 2465 O O . THR A 1 309 ? 7.336 3.165 -17.325 1.00 92.44 309 THR A O 1
ATOM 2468 N N . ARG A 1 310 ? 8.914 3.533 -18.881 1.00 93.56 310 ARG A N 1
ATOM 2469 C CA . ARG A 1 310 ? 10.055 3.454 -17.955 1.00 93.56 310 ARG A CA 1
ATOM 2470 C C . ARG A 1 310 ? 9.986 4.517 -16.866 1.00 93.56 310 ARG A C 1
ATOM 2472 O O . ARG A 1 310 ? 10.256 4.215 -15.707 1.00 93.56 310 ARG A O 1
ATOM 2479 N N . ASN A 1 311 ? 9.609 5.747 -17.210 1.00 91.88 311 ASN A N 1
ATOM 2480 C CA . ASN A 1 311 ? 9.478 6.836 -16.244 1.00 91.88 311 ASN A CA 1
ATOM 2481 C C . ASN A 1 311 ? 8.367 6.569 -15.224 1.00 91.88 311 ASN A C 1
ATOM 2483 O O . ASN A 1 311 ? 8.610 6.723 -14.025 1.00 91.88 311 ASN A O 1
ATOM 2487 N N . ILE A 1 312 ? 7.192 6.127 -15.683 1.00 91.56 312 ILE A N 1
ATOM 2488 C CA . ILE A 1 312 ? 6.059 5.773 -14.816 1.00 91.56 312 ILE A CA 1
ATOM 2489 C C . ILE A 1 312 ? 6.448 4.609 -13.898 1.00 91.56 312 ILE A C 1
ATOM 2491 O O . ILE A 1 312 ? 6.304 4.706 -12.678 1.00 91.56 312 ILE A O 1
ATOM 2495 N N . THR A 1 313 ? 7.018 3.543 -14.470 1.00 94.50 313 THR A N 1
ATOM 2496 C CA . THR A 1 313 ? 7.483 2.370 -13.716 1.00 94.50 313 THR A CA 1
ATOM 2497 C C . THR A 1 313 ? 8.499 2.779 -12.661 1.00 94.50 313 THR A C 1
ATOM 2499 O O . THR A 1 313 ? 8.319 2.496 -11.481 1.00 94.50 313 THR A O 1
ATOM 2502 N N . ARG A 1 314 ? 9.542 3.523 -13.046 1.00 94.38 314 ARG A N 1
ATOM 2503 C CA . ARG A 1 314 ? 10.568 4.011 -12.119 1.00 94.38 314 ARG A CA 1
ATOM 2504 C C . ARG A 1 314 ? 9.961 4.831 -10.982 1.00 94.38 314 ARG A C 1
ATOM 2506 O O . ARG A 1 314 ? 10.375 4.651 -9.842 1.00 94.38 314 ARG A O 1
ATOM 2513 N N . GLY A 1 315 ? 8.985 5.695 -11.266 1.00 91.06 315 GLY A N 1
ATOM 2514 C CA . GLY A 1 315 ? 8.248 6.437 -10.240 1.00 91.06 315 GLY A CA 1
ATOM 2515 C C . GLY A 1 315 ? 7.572 5.510 -9.225 1.00 91.06 315 GLY A C 1
ATOM 2516 O O . GLY A 1 315 ? 7.753 5.683 -8.020 1.00 91.06 315 GLY A O 1
ATOM 2517 N N . ALA A 1 316 ? 6.876 4.476 -9.703 1.00 91.06 316 ALA A N 1
ATOM 2518 C CA . ALA A 1 316 ? 6.226 3.481 -8.852 1.00 91.06 316 ALA A CA 1
ATOM 2519 C C . ALA A 1 316 ? 7.227 2.705 -7.977 1.00 91.06 316 ALA A C 1
ATOM 2521 O O . ALA A 1 316 ? 7.018 2.581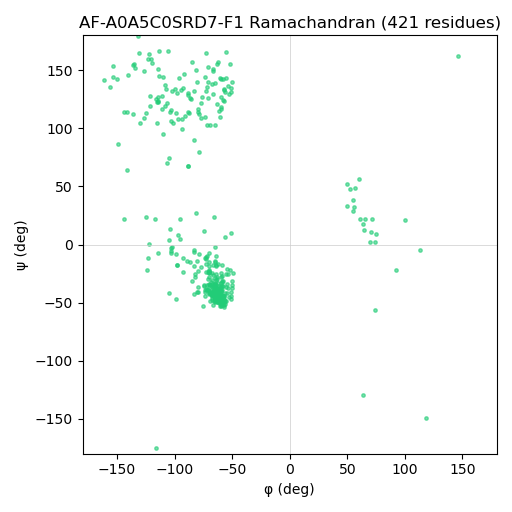 -6.770 1.00 91.06 316 ALA A O 1
ATOM 2522 N N . LEU A 1 317 ? 8.339 2.249 -8.563 1.00 94.00 317 LEU A N 1
ATOM 2523 C CA . LEU A 1 317 ? 9.381 1.504 -7.846 1.00 94.00 317 LEU A CA 1
ATOM 2524 C C . LEU A 1 317 ? 10.119 2.374 -6.823 1.00 94.00 317 LEU A C 1
ATOM 2526 O O . LEU A 1 317 ? 10.470 1.897 -5.749 1.00 94.00 317 LEU A O 1
ATOM 2530 N N . LEU A 1 318 ? 10.343 3.657 -7.125 1.00 93.38 318 LEU A N 1
ATOM 2531 C CA . LEU A 1 318 ? 10.927 4.608 -6.176 1.00 93.38 318 LEU A CA 1
ATOM 2532 C C . LEU A 1 318 ? 10.036 4.793 -4.945 1.00 93.38 318 LEU A C 1
ATOM 2534 O O . LEU A 1 318 ? 10.552 4.837 -3.830 1.00 93.38 318 LEU A O 1
ATOM 2538 N N . MET A 1 319 ? 8.719 4.898 -5.137 1.00 89.94 319 MET A N 1
ATOM 2539 C CA . MET A 1 319 ? 7.770 4.968 -4.024 1.00 89.94 319 MET A CA 1
ATOM 2540 C C . MET A 1 319 ? 7.769 3.669 -3.217 1.00 89.94 319 MET A C 1
ATOM 2542 O O . MET A 1 319 ? 7.900 3.719 -2.001 1.00 89.94 319 MET A O 1
ATOM 2546 N N . GLU A 1 320 ? 7.724 2.514 -3.883 1.00 92.25 320 GLU A N 1
ATOM 2547 C CA . GLU A 1 320 ? 7.769 1.211 -3.212 1.00 92.25 320 GLU A CA 1
ATOM 2548 C C . GLU A 1 320 ? 9.052 1.031 -2.384 1.00 92.25 320 GLU A C 1
ATOM 2550 O O . GLU A 1 320 ? 8.986 0.648 -1.220 1.00 92.25 320 GLU A O 1
ATOM 2555 N N . LEU A 1 321 ? 10.225 1.382 -2.923 1.00 93.81 321 LEU A N 1
ATOM 2556 C CA . LEU A 1 321 ? 11.488 1.327 -2.175 1.00 93.81 321 LEU A CA 1
ATOM 2557 C C . LEU A 1 321 ? 11.479 2.239 -0.938 1.00 93.81 321 LEU A C 1
ATOM 2559 O O . LEU A 1 321 ? 12.036 1.866 0.095 1.00 93.81 321 LEU A O 1
ATOM 2563 N N . ARG A 1 322 ? 10.843 3.416 -1.014 1.00 91.19 322 ARG A N 1
ATOM 2564 C CA . ARG A 1 322 ? 10.658 4.287 0.158 1.00 91.19 322 ARG A CA 1
ATOM 2565 C C . ARG A 1 322 ? 9.746 3.621 1.187 1.00 91.19 322 ARG A C 1
ATOM 2567 O O . ARG A 1 322 ? 10.138 3.532 2.347 1.00 91.19 322 ARG A O 1
ATOM 2574 N N . ASP A 1 323 ? 8.595 3.103 0.768 1.00 88.81 323 ASP A N 1
ATOM 2575 C CA . ASP A 1 323 ? 7.621 2.444 1.649 1.00 88.81 323 ASP A CA 1
ATOM 2576 C C . ASP A 1 323 ? 8.246 1.227 2.366 1.00 88.81 323 ASP A C 1
ATOM 2578 O O . ASP A 1 323 ? 8.056 1.033 3.571 1.00 88.81 323 ASP A O 1
ATOM 2582 N N . LEU A 1 324 ? 9.071 0.447 1.658 1.00 92.31 324 LEU A N 1
ATOM 2583 C CA . LEU A 1 324 ? 9.822 -0.687 2.207 1.00 92.31 324 LEU A CA 1
ATOM 2584 C C . LEU A 1 324 ? 10.904 -0.239 3.199 1.00 92.31 324 LEU A C 1
ATOM 2586 O O . LEU A 1 324 ? 11.037 -0.822 4.275 1.00 92.31 324 LEU A O 1
ATOM 2590 N N . GLY A 1 325 ? 11.659 0.812 2.873 1.00 92.38 325 GLY A N 1
ATOM 2591 C CA . GLY A 1 325 ? 12.649 1.393 3.781 1.00 92.38 325 GLY A CA 1
ATOM 2592 C C . GLY A 1 325 ? 12.016 1.921 5.070 1.00 92.38 325 GLY A C 1
ATOM 2593 O O . GLY A 1 325 ? 12.541 1.688 6.160 1.00 92.38 325 GLY A O 1
ATOM 2594 N N . TYR A 1 326 ? 10.851 2.563 4.957 1.00 87.69 326 TYR A N 1
ATOM 2595 C CA . TYR A 1 326 ? 10.095 3.031 6.114 1.00 87.69 326 TYR A CA 1
ATOM 2596 C C . TYR A 1 326 ? 9.570 1.873 6.967 1.00 87.69 326 TYR A C 1
ATOM 2598 O O . TYR A 1 326 ? 9.720 1.862 8.186 1.00 87.69 326 TYR A O 1
ATOM 2606 N N . SER A 1 327 ? 9.042 0.841 6.318 1.00 88.44 327 SER A N 1
ATOM 2607 C CA . SER A 1 327 ? 8.557 -0.364 6.991 1.00 88.44 327 SER A CA 1
ATOM 2608 C C . SER A 1 327 ? 9.664 -1.082 7.762 1.00 88.44 327 SER A C 1
ATOM 2610 O O . SER A 1 327 ? 9.467 -1.495 8.903 1.00 88.44 327 SER A O 1
ATOM 2612 N N . ALA A 1 328 ? 10.862 -1.172 7.177 1.00 90.62 328 ALA A N 1
ATOM 2613 C CA . ALA A 1 328 ? 12.035 -1.704 7.861 1.00 90.62 328 ALA A CA 1
ATOM 2614 C C . ALA A 1 328 ? 12.390 -0.891 9.113 1.00 90.62 328 ALA A C 1
ATOM 2616 O O . ALA A 1 328 ? 12.781 -1.469 10.126 1.00 90.62 328 ALA A O 1
ATOM 2617 N N . TYR A 1 329 ? 12.224 0.432 9.068 1.00 89.25 329 TYR A N 1
ATOM 2618 C CA . TYR A 1 329 ? 12.413 1.287 10.234 1.00 89.25 329 TYR A CA 1
ATOM 2619 C C . TYR A 1 329 ? 11.353 1.054 11.321 1.00 89.25 329 TYR A C 1
ATOM 2621 O O . TYR A 1 329 ? 11.735 0.894 12.478 1.00 89.25 329 TYR A O 1
ATOM 2629 N N . ILE A 1 330 ? 10.060 0.973 10.976 1.00 84.00 330 ILE A N 1
ATOM 2630 C CA . ILE A 1 330 ? 8.983 0.675 11.946 1.00 84.00 330 ILE A CA 1
ATOM 2631 C C . ILE A 1 330 ? 9.291 -0.636 12.683 1.00 84.00 330 ILE A C 1
ATOM 2633 O O . ILE A 1 330 ? 9.271 -0.688 13.913 1.00 84.00 330 ILE A O 1
ATOM 2637 N N . LEU A 1 331 ? 9.647 -1.682 11.932 1.00 83.56 331 LEU A N 1
ATOM 2638 C CA . LEU A 1 331 ? 9.991 -2.991 12.488 1.00 83.56 331 LEU A CA 1
ATOM 2639 C C . LEU A 1 331 ? 11.294 -2.964 13.303 1.00 83.56 331 LEU A C 1
ATOM 2641 O O . LEU A 1 331 ? 11.414 -3.681 14.293 1.00 83.56 331 LEU A O 1
ATOM 2645 N N . ALA A 1 332 ? 12.278 -2.149 12.913 1.00 85.00 332 ALA A N 1
ATOM 2646 C CA . ALA A 1 332 ? 13.521 -1.991 13.667 1.00 85.00 332 ALA A CA 1
ATOM 2647 C C . ALA A 1 332 ? 13.287 -1.271 15.002 1.00 85.00 332 ALA A C 1
ATOM 2649 O O . ALA A 1 332 ? 13.819 -1.702 16.026 1.00 85.00 332 ALA A O 1
ATOM 2650 N N . ARG A 1 333 ? 12.455 -0.222 15.003 1.00 81.94 333 ARG A N 1
ATOM 2651 C CA . ARG A 1 333 ? 12.062 0.518 16.209 1.00 81.94 333 ARG A CA 1
ATOM 2652 C C . ARG A 1 333 ? 11.274 -0.367 17.177 1.00 81.94 333 ARG A C 1
ATOM 2654 O O . ARG A 1 333 ? 11.493 -0.296 18.378 1.00 81.94 333 ARG A O 1
ATOM 2661 N N . ALA A 1 334 ? 10.462 -1.281 16.648 1.00 73.75 334 ALA A N 1
ATOM 2662 C CA . ALA A 1 334 ? 9.822 -2.349 17.414 1.00 73.75 334 ALA A CA 1
ATOM 2663 C C . ALA A 1 334 ? 10.776 -3.496 17.817 1.00 73.75 334 ALA A C 1
ATOM 2665 O O . ALA A 1 334 ? 10.322 -4.553 18.228 1.00 73.75 334 ALA A O 1
ATOM 2666 N N . LYS A 1 335 ? 12.100 -3.367 17.679 1.00 74.00 335 LYS A N 1
ATOM 2667 C CA . LYS A 1 335 ? 13.066 -4.322 18.263 1.00 74.00 335 LYS A CA 1
ATOM 2668 C C . LYS A 1 335 ? 14.092 -3.676 19.176 1.00 74.00 335 LYS A C 1
ATOM 2670 O O . LYS A 1 335 ? 14.721 -4.371 19.968 1.00 74.00 335 LYS A O 1
ATOM 2675 N N . LYS A 1 336 ? 14.315 -2.377 19.019 1.00 74.25 336 LYS A N 1
ATOM 2676 C CA . LYS A 1 336 ? 15.272 -1.596 19.792 1.00 74.25 336 LYS A CA 1
ATOM 2677 C C . LYS A 1 336 ? 14.819 -0.142 19.753 1.00 74.25 336 LYS A C 1
ATOM 2679 O O . LYS A 1 336 ? 14.518 0.347 18.665 1.00 74.25 336 LYS A O 1
ATOM 2684 N N . ASP A 1 337 ? 14.836 0.554 20.893 1.00 68.31 337 ASP A N 1
ATOM 2685 C CA . ASP A 1 337 ? 14.638 2.007 20.882 1.00 68.31 337 ASP A CA 1
ATOM 2686 C C . ASP A 1 337 ? 15.747 2.642 20.045 1.00 68.31 337 ASP A C 1
ATOM 2688 O O . ASP A 1 337 ? 16.936 2.603 20.380 1.00 68.31 337 ASP A O 1
ATOM 2692 N N . PHE A 1 338 ? 15.349 3.146 18.887 1.00 70.50 338 PHE A N 1
ATOM 2693 C CA . PHE A 1 338 ? 16.248 3.734 17.924 1.00 70.50 338 PHE A CA 1
ATOM 2694 C C . PHE A 1 338 ? 15.634 5.023 17.401 1.00 70.50 338 PHE A C 1
ATOM 2696 O O . PHE A 1 338 ? 14.611 5.036 16.710 1.00 70.50 338 PHE A O 1
ATOM 2703 N N . ARG A 1 339 ? 16.276 6.132 17.766 1.00 75.38 339 ARG A N 1
ATOM 2704 C CA . ARG A 1 339 ? 15.828 7.491 17.468 1.00 75.38 339 ARG A CA 1
ATOM 2705 C C . ARG A 1 339 ? 16.688 8.079 16.358 1.00 75.38 339 ARG A C 1
ATOM 270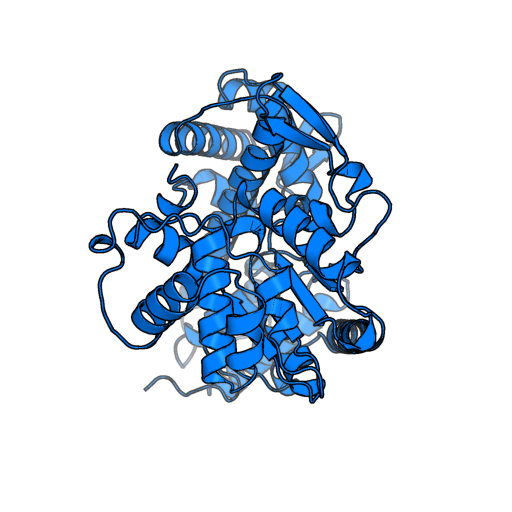7 O O . ARG A 1 339 ? 17.544 8.914 16.615 1.00 75.38 339 ARG A O 1
ATOM 2714 N N . LEU A 1 340 ? 16.461 7.632 15.125 1.00 82.06 340 LEU A N 1
ATOM 2715 C CA . LEU A 1 340 ? 16.907 8.407 13.967 1.00 82.06 340 LEU A CA 1
ATOM 2716 C C . LEU A 1 340 ? 15.909 9.516 13.692 1.00 82.06 340 LEU A C 1
ATOM 2718 O O . LEU A 1 340 ? 14.698 9.288 13.722 1.00 82.06 340 LEU A O 1
ATOM 2722 N N . SER A 1 341 ? 16.426 10.692 13.352 1.00 84.62 341 SER A N 1
ATOM 2723 C CA . SER A 1 341 ? 15.603 11.684 12.666 1.00 84.62 341 SER A CA 1
ATOM 2724 C C . SER A 1 341 ? 15.170 11.145 11.295 1.00 84.62 341 SER A C 1
ATOM 2726 O O . SER A 1 341 ? 15.856 10.313 10.693 1.00 84.62 341 SER A O 1
ATOM 2728 N N . ILE A 1 342 ? 14.052 11.651 10.766 1.00 79.38 342 ILE A N 1
ATOM 2729 C CA . ILE A 1 342 ? 13.566 11.309 9.417 1.00 79.38 342 ILE A CA 1
ATOM 2730 C C . ILE A 1 342 ? 14.662 11.522 8.375 1.00 79.38 342 ILE A C 1
ATOM 2732 O O . ILE A 1 342 ? 14.887 10.683 7.498 1.00 79.38 342 ILE A O 1
ATOM 2736 N N . ARG A 1 343 ? 15.343 12.666 8.481 1.00 86.88 343 ARG A N 1
ATOM 2737 C CA . ARG A 1 343 ? 16.417 13.064 7.580 1.00 86.88 343 ARG A CA 1
ATOM 2738 C C . ARG A 1 343 ? 17.559 12.058 7.622 1.00 86.88 343 ARG A C 1
ATOM 2740 O O . ARG A 1 343 ? 17.972 11.563 6.580 1.00 86.88 343 ARG A O 1
ATOM 2747 N N . GLU A 1 344 ? 18.015 11.701 8.816 1.00 90.94 344 GLU A N 1
ATOM 2748 C CA . GLU A 1 344 ? 19.111 10.751 8.981 1.00 90.94 344 GLU A CA 1
ATOM 2749 C C . GLU A 1 344 ? 18.742 9.349 8.473 1.00 90.94 344 GLU A C 1
ATOM 2751 O O . GLU A 1 344 ? 19.524 8.718 7.759 1.00 90.94 344 GLU A O 1
ATOM 2756 N N . LEU A 1 345 ? 17.531 8.870 8.778 1.00 90.25 345 LEU A N 1
ATOM 2757 C CA . LEU A 1 345 ? 17.019 7.609 8.241 1.00 90.25 345 LEU A CA 1
ATOM 2758 C C . LEU A 1 345 ? 16.979 7.633 6.707 1.00 90.25 345 LEU A C 1
ATOM 2760 O O . LEU A 1 345 ? 17.433 6.690 6.057 1.00 90.25 345 LEU A O 1
ATOM 2764 N N . SER A 1 346 ? 16.466 8.722 6.132 1.00 89.06 346 SER A N 1
ATOM 2765 C CA . SER A 1 346 ? 16.383 8.925 4.686 1.00 89.06 346 SER A CA 1
ATOM 2766 C C . SER A 1 346 ? 17.759 8.878 4.028 1.00 89.06 346 SER A C 1
ATOM 2768 O O . SER A 1 346 ? 17.963 8.151 3.055 1.00 89.06 346 SER A O 1
ATOM 2770 N N . GLU A 1 347 ? 18.729 9.609 4.575 1.00 93.25 347 GLU A N 1
ATOM 2771 C CA . GLU A 1 347 ? 20.099 9.661 4.064 1.00 93.25 347 GLU A CA 1
ATOM 2772 C C . GLU A 1 347 ? 20.773 8.281 4.123 1.00 93.25 347 GLU A C 1
ATOM 2774 O O . GLU A 1 347 ? 21.351 7.833 3.124 1.00 93.25 347 GLU A O 1
ATOM 2779 N N . ARG A 1 348 ? 20.634 7.563 5.248 1.00 94.88 348 ARG A N 1
ATOM 2780 C CA . ARG A 1 348 ? 21.170 6.202 5.429 1.00 94.88 348 ARG A CA 1
ATOM 2781 C C . ARG A 1 348 ? 20.549 5.209 4.443 1.00 94.88 348 ARG A C 1
ATOM 2783 O O . ARG A 1 348 ? 21.278 4.476 3.776 1.00 94.88 348 ARG A O 1
ATOM 2790 N N . LEU A 1 349 ? 19.224 5.207 4.291 1.00 95.38 349 LEU A N 1
ATOM 2791 C CA . LEU A 1 349 ? 18.535 4.320 3.346 1.00 95.38 349 LEU A CA 1
ATOM 2792 C C . LEU A 1 349 ? 18.891 4.649 1.894 1.00 95.38 349 LEU A C 1
ATOM 2794 O O . LEU A 1 349 ? 19.206 3.748 1.119 1.00 95.38 349 LEU A O 1
ATOM 2798 N N . ALA A 1 350 ? 18.929 5.933 1.525 1.00 95.19 350 ALA A N 1
ATOM 2799 C CA . ALA A 1 350 ? 19.335 6.355 0.187 1.00 95.19 350 ALA A CA 1
ATOM 2800 C C . ALA A 1 350 ? 20.784 5.952 -0.127 1.00 95.19 350 ALA A C 1
ATOM 2802 O O . ALA A 1 350 ? 21.087 5.573 -1.259 1.00 95.19 350 ALA A O 1
ATOM 2803 N N . LYS A 1 351 ? 21.695 6.036 0.853 1.00 96.88 351 LYS A N 1
ATOM 2804 C CA . LYS A 1 351 ? 23.079 5.556 0.725 1.00 96.88 351 LYS A CA 1
ATOM 2805 C C . LYS A 1 351 ? 23.119 4.038 0.538 1.00 96.88 351 LYS A C 1
ATOM 2807 O O . LYS A 1 351 ? 23.803 3.563 -0.366 1.00 96.88 351 LYS A O 1
ATOM 2812 N N . ALA A 1 352 ? 22.357 3.289 1.335 1.00 97.44 352 ALA A N 1
ATOM 2813 C CA . ALA A 1 352 ? 22.281 1.835 1.241 1.00 97.44 352 ALA A CA 1
ATOM 2814 C C . ALA A 1 352 ? 21.746 1.361 -0.113 1.00 97.44 352 ALA A C 1
ATOM 2816 O O . ALA A 1 352 ? 22.405 0.558 -0.769 1.00 97.44 352 ALA A O 1
ATOM 2817 N N . TYR A 1 353 ? 20.620 1.900 -0.582 1.00 97.56 353 TYR A N 1
ATOM 2818 C CA . TYR A 1 353 ? 20.047 1.529 -1.877 1.00 97.56 353 TYR A CA 1
ATOM 2819 C C . TYR A 1 353 ? 20.971 1.853 -3.052 1.00 97.56 353 TYR A C 1
ATOM 2821 O O . TYR A 1 353 ? 21.172 1.006 -3.925 1.00 97.56 353 TYR A O 1
ATOM 2829 N N . ARG A 1 354 ? 21.605 3.032 -3.051 1.00 97.69 354 ARG A N 1
ATOM 2830 C CA . ARG A 1 354 ? 22.586 3.393 -4.085 1.00 97.69 354 ARG A CA 1
ATOM 2831 C C . ARG A 1 354 ? 23.802 2.470 -4.059 1.00 97.69 354 ARG A C 1
ATOM 2833 O O . ARG A 1 354 ? 24.231 2.014 -5.117 1.00 97.69 354 ARG A O 1
ATOM 2840 N N . GLY A 1 355 ? 24.304 2.134 -2.870 1.00 97.75 355 GLY A N 1
ATOM 2841 C CA . GLY A 1 355 ? 25.392 1.172 -2.701 1.00 97.75 355 GLY A CA 1
ATOM 2842 C C . GLY A 1 355 ? 25.040 -0.218 -3.243 1.00 97.75 355 GLY A C 1
ATOM 2843 O O . GLY A 1 355 ? 25.822 -0.802 -3.996 1.00 97.75 355 GLY A O 1
ATOM 2844 N N . MET A 1 356 ? 23.840 -0.724 -2.933 1.00 98.00 356 MET A N 1
ATOM 2845 C CA . MET A 1 356 ? 23.327 -1.992 -3.470 1.00 98.00 356 MET A CA 1
ATOM 2846 C C . MET A 1 356 ? 23.268 -1.954 -5.002 1.00 98.00 356 MET A C 1
ATOM 2848 O O . MET A 1 356 ? 23.752 -2.871 -5.669 1.00 98.00 356 MET A O 1
ATOM 2852 N N . ALA A 1 357 ? 22.719 -0.873 -5.566 1.00 97.44 357 ALA A N 1
ATOM 2853 C CA . ALA A 1 357 ? 22.546 -0.711 -7.005 1.00 97.44 357 ALA A CA 1
ATOM 2854 C C . ALA A 1 357 ? 23.878 -0.631 -7.764 1.00 97.44 357 ALA A C 1
ATOM 2856 O O . ALA A 1 357 ? 24.031 -1.251 -8.821 1.00 97.44 357 ALA A O 1
ATOM 2857 N N . GLN A 1 358 ? 24.848 0.109 -7.222 1.00 97.69 358 GLN A N 1
ATOM 2858 C CA . GLN A 1 358 ? 26.189 0.238 -7.793 1.00 97.69 358 GLN A CA 1
ATOM 2859 C C . GLN A 1 358 ? 26.924 -1.101 -7.774 1.00 97.69 358 GLN A C 1
ATOM 2861 O O . GLN A 1 358 ? 27.457 -1.522 -8.798 1.00 97.69 358 GLN A O 1
ATOM 2866 N N . LYS A 1 359 ? 26.891 -1.809 -6.640 1.00 97.31 359 LYS A N 1
ATOM 2867 C CA . LYS A 1 359 ? 27.624 -3.066 -6.482 1.00 97.31 359 LYS A CA 1
ATOM 2868 C C . LYS A 1 359 ? 27.027 -4.220 -7.294 1.00 97.31 359 LYS A C 1
ATOM 2870 O O . LYS A 1 359 ? 27.751 -5.133 -7.680 1.00 97.31 359 LYS A O 1
ATOM 2875 N N . GLY A 1 360 ? 25.714 -4.207 -7.534 1.00 96.38 36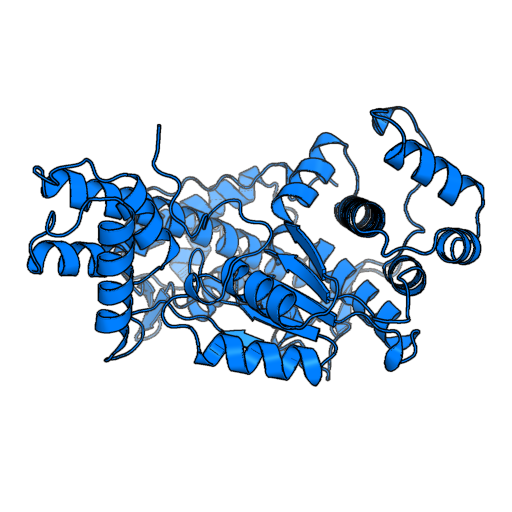0 GLY A N 1
ATOM 2876 C CA . GLY A 1 360 ? 24.980 -5.272 -8.227 1.00 96.38 360 GLY A CA 1
ATOM 2877 C C . GLY A 1 360 ? 24.789 -6.520 -7.359 1.00 96.38 360 GLY A C 1
ATOM 2878 O O . GLY A 1 360 ? 23.657 -6.912 -7.099 1.00 96.38 360 GLY A O 1
ATOM 2879 N N . THR A 1 361 ? 25.885 -7.097 -6.853 1.00 97.75 361 THR A N 1
ATOM 2880 C CA . THR A 1 361 ? 25.886 -8.198 -5.874 1.00 97.75 361 THR A CA 1
ATOM 2881 C C . THR A 1 361 ? 26.492 -7.741 -4.548 1.00 97.75 361 THR A C 1
ATOM 2883 O O . THR A 1 361 ? 27.647 -7.316 -4.493 1.00 97.75 361 THR A O 1
ATOM 2886 N N . PHE A 1 362 ? 25.749 -7.851 -3.448 1.00 97.88 362 PHE A N 1
ATOM 2887 C CA . PHE A 1 362 ? 26.148 -7.303 -2.146 1.00 97.88 362 PHE A CA 1
ATOM 2888 C C . PHE A 1 362 ? 25.920 -8.290 -0.996 1.00 97.88 362 PHE A C 1
ATOM 2890 O O . PHE A 1 362 ? 25.104 -9.195 -1.088 1.00 97.88 362 PHE A O 1
ATOM 2897 N N . SER A 1 363 ? 26.666 -8.142 0.100 1.00 97.88 363 SER A N 1
ATOM 2898 C CA . SER A 1 363 ? 26.498 -8.955 1.312 1.00 97.88 363 SER A CA 1
ATOM 2899 C C . SER A 1 363 ? 25.820 -8.166 2.430 1.00 97.88 363 SER A C 1
ATOM 2901 O O . SER A 1 363 ? 25.781 -6.932 2.406 1.00 97.88 363 SER A O 1
ATOM 2903 N N . LYS A 1 364 ? 25.372 -8.867 3.479 1.00 97.75 364 LYS A N 1
ATOM 2904 C CA . LYS A 1 364 ? 24.848 -8.238 4.703 1.00 97.75 364 LYS A CA 1
ATOM 2905 C C . LYS A 1 364 ? 25.827 -7.230 5.309 1.00 97.75 364 LYS A C 1
ATOM 2907 O O . LYS A 1 364 ? 25.406 -6.170 5.760 1.00 97.75 364 LYS A O 1
ATOM 2912 N N . ARG A 1 365 ? 27.135 -7.521 5.267 1.00 97.69 365 ARG A N 1
ATOM 2913 C CA . ARG A 1 365 ? 28.190 -6.607 5.739 1.00 97.69 365 ARG A CA 1
ATOM 2914 C C . ARG A 1 365 ? 28.206 -5.301 4.945 1.00 97.69 365 ARG A C 1
ATOM 2916 O O . ARG A 1 365 ? 28.354 -4.250 5.547 1.00 97.69 365 ARG A O 1
ATOM 2923 N N . ASN A 1 366 ? 28.012 -5.351 3.623 1.00 97.75 366 ASN A N 1
ATOM 2924 C CA . ASN A 1 366 ? 27.977 -4.133 2.807 1.00 97.75 366 ASN A CA 1
ATOM 2925 C C . ASN A 1 366 ? 26.808 -3.228 3.193 1.00 97.75 366 ASN A C 1
ATOM 2927 O O . ASN A 1 366 ? 27.009 -2.039 3.420 1.00 97.75 366 ASN A O 1
ATOM 2931 N N . VAL A 1 367 ? 25.614 -3.810 3.331 1.00 96.94 367 VAL A N 1
ATOM 2932 C CA . VAL A 1 367 ? 24.413 -3.072 3.745 1.00 96.94 367 VAL A CA 1
ATOM 2933 C C . VAL A 1 367 ? 24.600 -2.460 5.128 1.00 96.94 367 VAL A C 1
ATOM 2935 O O . VAL A 1 367 ? 24.287 -1.288 5.321 1.00 96.94 367 VAL A O 1
ATOM 2938 N N . ARG A 1 368 ? 25.203 -3.214 6.054 1.00 97.12 368 ARG A N 1
ATOM 2939 C CA . ARG A 1 368 ? 25.535 -2.739 7.399 1.00 97.12 368 ARG A CA 1
ATOM 2940 C C . ARG A 1 368 ? 26.418 -1.499 7.375 1.00 97.12 368 ARG A C 1
ATOM 2942 O O . ARG A 1 368 ? 26.091 -0.514 8.024 1.00 97.12 368 ARG A O 1
ATOM 2949 N N . THR A 1 369 ? 27.475 -1.508 6.572 1.00 97.50 369 THR A N 1
ATOM 2950 C CA . THR A 1 369 ? 28.361 -0.348 6.419 1.00 97.50 369 THR A CA 1
ATOM 2951 C C . THR A 1 369 ? 27.641 0.859 5.815 1.00 97.50 369 THR A C 1
ATOM 2953 O O . THR A 1 369 ? 27.853 1.990 6.252 1.00 97.50 369 THR A O 1
ATOM 2956 N N . TRP A 1 370 ? 26.736 0.660 4.853 1.00 97.44 370 TRP A N 1
ATOM 2957 C CA . TRP A 1 370 ? 25.956 1.771 4.298 1.00 97.44 370 TRP A CA 1
ATOM 2958 C C . TRP A 1 370 ? 24.910 2.338 5.266 1.00 97.44 370 TRP A C 1
ATOM 2960 O O . TRP A 1 370 ? 24.568 3.512 5.150 1.00 97.44 370 TRP A O 1
ATOM 2970 N N . LEU A 1 371 ? 24.464 1.545 6.242 1.00 95.81 371 LEU A N 1
ATOM 2971 C CA . LEU A 1 371 ? 23.552 1.947 7.319 1.00 95.81 371 LEU A CA 1
ATOM 2972 C C . LEU A 1 371 ? 24.284 2.354 8.614 1.00 95.81 371 LEU A C 1
ATOM 2974 O O . LEU A 1 371 ? 23.683 2.345 9.688 1.00 95.81 371 LEU A O 1
ATOM 2978 N N . ASN A 1 372 ? 25.564 2.736 8.517 1.00 94.69 372 ASN A N 1
ATOM 2979 C CA . ASN A 1 372 ? 26.420 3.161 9.634 1.00 94.69 372 ASN A CA 1
ATOM 2980 C C . ASN A 1 372 ? 26.525 2.109 10.752 1.00 94.69 372 ASN A C 1
ATOM 2982 O O . ASN A 1 372 ? 26.339 2.399 11.929 1.00 94.69 372 ASN A O 1
ATOM 2986 N N . GLU A 1 373 ? 26.806 0.870 10.358 1.00 94.62 373 GLU A N 1
ATOM 2987 C CA . GLU A 1 373 ? 27.028 -0.285 11.232 1.00 94.62 373 GLU A CA 1
ATOM 2988 C C . GLU A 1 373 ? 25.809 -0.724 12.079 1.00 94.62 373 GLU A C 1
ATOM 2990 O O . GLU A 1 373 ? 25.925 -1.600 12.940 1.00 94.62 373 GLU A O 1
ATOM 2995 N N . ASP A 1 374 ? 24.604 -0.219 11.785 1.00 92.62 374 ASP A N 1
ATOM 2996 C CA . ASP A 1 374 ? 23.379 -0.621 12.485 1.00 92.62 374 ASP A CA 1
ATOM 2997 C C . ASP A 1 374 ? 22.933 -2.042 12.102 1.00 92.62 374 ASP A C 1
ATOM 2999 O O . ASP A 1 374 ? 22.333 -2.286 11.050 1.00 92.62 374 ASP A O 1
ATOM 3003 N N . LYS A 1 375 ? 23.196 -3.005 12.991 1.00 93.00 375 LYS A N 1
ATOM 3004 C CA . LYS A 1 375 ? 22.848 -4.422 12.804 1.00 93.00 375 LYS A CA 1
ATOM 3005 C C . LYS A 1 375 ? 21.335 -4.672 12.743 1.00 93.00 375 LYS A C 1
ATOM 3007 O O . LYS A 1 375 ? 20.922 -5.558 11.990 1.00 93.00 375 LYS A O 1
ATOM 3012 N N . VAL A 1 376 ? 20.530 -3.947 13.525 1.00 90.00 376 VAL A N 1
ATOM 3013 C CA . VAL A 1 376 ? 19.079 -4.179 13.632 1.00 90.00 376 VAL A CA 1
ATOM 3014 C C . VAL A 1 376 ? 18.392 -3.653 12.382 1.00 90.00 376 VAL A C 1
ATOM 3016 O O . VAL A 1 376 ? 17.714 -4.422 11.697 1.00 90.00 376 VAL A O 1
ATOM 3019 N N . LEU A 1 377 ? 18.651 -2.391 12.025 1.00 92.94 377 LEU A N 1
ATOM 3020 C CA . LEU A 1 377 ? 18.094 -1.788 10.817 1.00 92.94 377 LEU A CA 1
ATOM 3021 C C . LEU A 1 377 ? 18.541 -2.548 9.563 1.00 92.94 377 LEU A C 1
ATOM 3023 O O . LEU A 1 377 ? 17.723 -2.826 8.694 1.00 92.94 377 LEU A O 1
ATOM 3027 N N . THR A 1 378 ? 19.804 -2.985 9.496 1.00 95.25 378 THR A N 1
ATOM 3028 C CA . THR A 1 378 ? 20.295 -3.829 8.389 1.00 95.25 378 THR A CA 1
ATOM 3029 C C . THR A 1 378 ? 19.511 -5.126 8.251 1.00 95.25 378 THR A C 1
ATOM 3031 O O . THR A 1 378 ? 19.162 -5.521 7.139 1.00 95.25 378 THR A O 1
ATOM 3034 N N . GLY A 1 379 ? 19.248 -5.805 9.373 1.00 93.38 379 GLY A N 1
ATOM 3035 C CA . GLY A 1 379 ? 18.446 -7.024 9.381 1.00 93.38 379 GLY A CA 1
ATOM 3036 C C . GLY A 1 379 ? 17.039 -6.779 8.843 1.00 93.38 379 GLY A C 1
ATOM 3037 O O . GLY A 1 379 ? 16.574 -7.549 8.008 1.00 93.38 379 GLY A O 1
ATOM 3038 N N . MET A 1 380 ? 16.402 -5.683 9.263 1.00 92.50 380 MET A N 1
ATOM 3039 C CA . MET A 1 380 ? 15.048 -5.334 8.826 1.00 92.50 380 MET A CA 1
ATOM 3040 C C . MET A 1 380 ? 14.978 -4.902 7.370 1.00 92.50 380 MET A C 1
ATOM 3042 O O . MET A 1 380 ? 14.094 -5.359 6.657 1.00 92.50 380 MET A O 1
ATOM 3046 N N . VAL A 1 381 ? 15.924 -4.088 6.899 1.00 95.12 381 VAL A N 1
ATOM 3047 C CA . VAL A 1 381 ? 15.978 -3.670 5.491 1.00 95.12 381 VAL A CA 1
ATOM 3048 C C . VAL A 1 381 ? 16.109 -4.892 4.587 1.00 95.12 381 VAL A C 1
ATOM 3050 O O . VAL A 1 381 ? 15.342 -5.030 3.640 1.00 95.12 381 VAL A O 1
ATOM 3053 N N . LEU A 1 382 ? 17.023 -5.817 4.896 1.00 96.31 382 LEU A N 1
ATOM 3054 C CA . LEU A 1 382 ? 17.165 -7.046 4.112 1.00 96.31 382 LEU A CA 1
ATOM 3055 C C . LEU A 1 382 ? 15.914 -7.927 4.186 1.00 96.31 382 LEU A C 1
ATOM 3057 O O . LEU A 1 382 ? 15.465 -8.391 3.143 1.00 96.31 382 LEU A O 1
ATOM 3061 N N . LYS A 1 383 ? 15.330 -8.116 5.381 1.00 92.50 383 LYS A N 1
ATOM 3062 C CA . LYS A 1 383 ? 14.105 -8.914 5.551 1.00 92.50 383 LYS A CA 1
ATOM 3063 C C . LYS A 1 383 ? 12.964 -8.359 4.695 1.00 92.50 383 LYS A C 1
ATOM 3065 O O . LYS A 1 383 ? 12.401 -9.090 3.893 1.00 92.50 383 LYS A O 1
ATOM 3070 N N . VAL A 1 384 ? 12.673 -7.063 4.803 1.00 92.38 384 VAL A N 1
ATOM 3071 C CA . VAL A 1 384 ? 11.564 -6.421 4.079 1.00 92.38 384 VAL A CA 1
ATOM 3072 C C . VAL A 1 384 ? 11.766 -6.469 2.557 1.00 92.38 384 VAL A C 1
ATOM 3074 O O . VAL A 1 384 ? 10.816 -6.696 1.806 1.00 92.38 384 VAL A O 1
ATOM 3077 N N . LEU A 1 385 ? 13.001 -6.300 2.073 1.00 95.44 385 LEU A N 1
ATOM 3078 C CA . LEU A 1 385 ? 13.310 -6.401 0.640 1.00 95.44 385 LEU A CA 1
ATOM 3079 C C . LEU A 1 385 ? 13.209 -7.840 0.104 1.00 95.44 385 LEU A C 1
ATOM 3081 O O . LEU A 1 385 ? 12.822 -8.027 -1.050 1.00 95.44 385 LEU A O 1
ATOM 3085 N N . LEU A 1 386 ? 13.568 -8.844 0.911 1.00 93.94 386 LEU A N 1
ATOM 3086 C CA . LEU A 1 386 ? 13.407 -10.261 0.563 1.00 93.94 386 LEU A CA 1
ATOM 3087 C C . LEU A 1 386 ? 11.928 -10.651 0.545 1.00 93.94 386 LEU A C 1
ATOM 3089 O O . LEU A 1 386 ? 11.460 -11.206 -0.444 1.00 93.94 386 LEU A O 1
ATOM 3093 N N . ASP A 1 387 ? 11.185 -10.290 1.595 1.00 89.88 387 ASP A N 1
ATOM 3094 C CA . ASP A 1 387 ? 9.753 -10.578 1.737 1.00 89.88 387 ASP A CA 1
ATOM 3095 C C . ASP A 1 387 ? 8.926 -10.002 0.578 1.00 89.88 387 ASP A C 1
ATOM 3097 O O . ASP A 1 387 ? 7.953 -10.611 0.143 1.00 89.88 387 ASP A O 1
ATOM 3101 N N . SER A 1 388 ? 9.314 -8.828 0.069 1.00 90.31 388 SER A N 1
ATOM 3102 C CA . SER A 1 388 ? 8.666 -8.159 -1.072 1.00 90.31 388 SER A CA 1
ATOM 3103 C C . SER A 1 388 ? 9.143 -8.661 -2.442 1.00 90.31 388 SER A C 1
ATOM 3105 O O . SER A 1 388 ? 8.633 -8.229 -3.481 1.00 90.31 388 SER A O 1
ATOM 3107 N N . GLY A 1 389 ? 10.138 -9.553 -2.475 1.00 92.75 389 GLY A N 1
ATOM 3108 C CA . GLY A 1 389 ? 10.745 -10.053 -3.706 1.00 92.75 389 GLY A CA 1
ATOM 3109 C C . GLY A 1 389 ? 11.486 -8.981 -4.511 1.00 92.75 389 GLY A C 1
ATOM 3110 O O . GLY A 1 389 ? 11.651 -9.135 -5.721 1.00 92.75 389 GLY A O 1
ATOM 3111 N N . VAL A 1 390 ? 11.909 -7.881 -3.876 1.00 95.19 390 VAL A N 1
ATOM 3112 C CA . VAL A 1 390 ? 12.730 -6.829 -4.506 1.00 95.19 390 VAL A CA 1
ATOM 3113 C C . VAL A 1 390 ? 14.172 -7.297 -4.673 1.00 95.19 390 VAL A C 1
ATOM 3115 O O . VAL A 1 390 ? 14.827 -6.968 -5.667 1.00 95.19 390 VAL A O 1
ATOM 3118 N N . ILE A 1 391 ? 14.662 -8.094 -3.723 1.00 97.44 391 ILE A N 1
ATOM 3119 C CA . ILE A 1 391 ? 15.969 -8.748 -3.788 1.00 97.44 391 ILE A CA 1
ATOM 3120 C C . ILE A 1 391 ? 15.814 -10.263 -3.647 1.00 97.44 391 ILE A C 1
ATOM 3122 O O . ILE A 1 391 ? 14.808 -10.753 -3.141 1.00 97.44 391 ILE A O 1
ATOM 3126 N N . LYS A 1 392 ? 16.825 -11.007 -4.092 1.00 97.50 392 LYS A N 1
ATOM 3127 C CA . LYS A 1 392 ? 16.944 -12.458 -3.906 1.00 97.50 392 LYS A CA 1
ATOM 3128 C C . LYS A 1 392 ? 18.289 -12.780 -3.272 1.00 97.50 392 LYS A C 1
ATOM 3130 O O . LYS A 1 392 ? 19.272 -12.078 -3.521 1.00 97.50 392 LYS A O 1
ATOM 3135 N N . GLU A 1 393 ? 18.334 -13.847 -2.486 1.00 97.56 393 GLU A N 1
ATOM 3136 C CA . GLU A 1 393 ? 19.575 -14.389 -1.939 1.00 97.56 393 GLU A CA 1
ATOM 3137 C C . GLU A 1 393 ? 20.117 -15.509 -2.840 1.00 97.56 393 GLU A C 1
ATOM 3139 O O . GLU A 1 393 ? 19.379 -16.393 -3.272 1.00 97.56 393 GLU A O 1
ATOM 3144 N N . LYS A 1 394 ? 21.414 -15.460 -3.150 1.00 96.88 394 LYS A N 1
ATOM 3145 C CA . LYS A 1 394 ? 22.142 -16.448 -3.950 1.00 96.88 394 LYS A CA 1
ATOM 3146 C C . LYS A 1 394 ? 23.538 -16.641 -3.355 1.00 96.88 394 LYS A C 1
ATOM 3148 O O . LYS A 1 394 ? 24.354 -15.720 -3.375 1.00 96.88 394 LYS A O 1
ATOM 3153 N N . HIS A 1 395 ? 23.807 -17.837 -2.827 1.00 95.81 395 HIS A N 1
ATOM 3154 C CA . HIS A 1 395 ? 25.086 -18.211 -2.201 1.00 95.81 395 HIS A CA 1
ATOM 3155 C C . HIS A 1 395 ? 25.549 -17.225 -1.101 1.00 95.81 395 HIS A C 1
ATOM 3157 O O . HIS A 1 395 ? 26.684 -16.745 -1.120 1.00 95.81 395 HIS A O 1
ATOM 3163 N N . GLY A 1 396 ? 24.653 -16.853 -0.177 1.00 94.31 396 GLY A N 1
ATOM 3164 C CA . GLY A 1 396 ? 24.955 -15.929 0.931 1.00 94.31 396 GLY A CA 1
ATOM 3165 C C . GLY A 1 396 ? 25.177 -14.464 0.519 1.00 94.31 396 GLY A C 1
ATOM 3166 O O . GLY A 1 396 ? 25.653 -13.646 1.314 1.00 94.31 396 GLY A O 1
ATOM 3167 N N . LYS A 1 397 ? 24.872 -14.118 -0.737 1.00 97.81 397 LYS A N 1
ATOM 3168 C CA . LYS A 1 397 ? 24.887 -12.751 -1.272 1.00 97.81 397 LYS A CA 1
ATOM 3169 C C . LYS A 1 397 ? 23.505 -12.378 -1.792 1.00 97.81 397 LYS A C 1
ATOM 3171 O O . LYS A 1 397 ? 22.699 -13.241 -2.112 1.00 97.81 397 LYS A O 1
ATOM 3176 N N . PHE A 1 398 ? 23.255 -11.085 -1.921 1.00 98.31 398 PHE A N 1
ATOM 3177 C CA . PHE A 1 398 ? 21.993 -10.525 -2.381 1.00 98.31 398 PHE A CA 1
ATOM 3178 C C . PHE A 1 398 ? 22.166 -9.836 -3.734 1.00 98.31 398 PHE A C 1
ATOM 3180 O O . PHE A 1 398 ? 23.202 -9.215 -3.996 1.00 98.31 398 PHE A O 1
ATOM 3187 N N . ILE A 1 399 ? 21.131 -9.930 -4.565 1.00 98.00 399 ILE A N 1
ATOM 3188 C CA . ILE A 1 399 ? 20.996 -9.235 -5.852 1.00 98.00 399 ILE A CA 1
ATOM 3189 C C . ILE A 1 399 ? 19.582 -8.664 -5.980 1.00 98.00 399 ILE A C 1
ATOM 3191 O O . ILE A 1 399 ? 18.649 -9.203 -5.385 1.00 98.00 399 ILE A O 1
ATOM 3195 N N . PHE A 1 400 ? 19.398 -7.607 -6.772 1.00 97.69 400 PHE A N 1
ATOM 3196 C CA . PHE A 1 400 ? 18.049 -7.175 -7.152 1.00 97.69 400 PHE A CA 1
ATOM 3197 C C . PHE A 1 400 ? 17.368 -8.251 -8.001 1.00 97.69 400 PHE A C 1
ATOM 3199 O O . PHE A 1 400 ? 17.992 -8.853 -8.8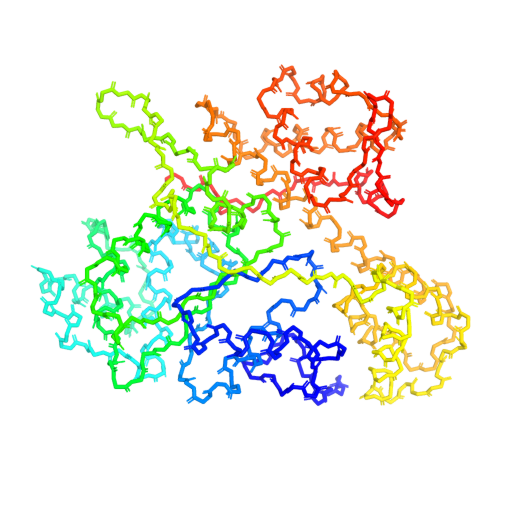70 1.00 97.69 400 PHE A O 1
ATOM 3206 N N . ALA A 1 401 ? 16.081 -8.483 -7.752 1.00 95.56 401 ALA A N 1
ATOM 3207 C CA . ALA A 1 401 ? 15.291 -9.461 -8.492 1.00 95.56 401 ALA A CA 1
ATOM 3208 C C . ALA A 1 401 ? 15.003 -9.027 -9.940 1.00 95.56 401 ALA A C 1
ATOM 3210 O O . ALA A 1 401 ? 14.695 -9.878 -10.770 1.00 95.56 401 ALA A O 1
ATOM 3211 N N . HIS A 1 402 ? 15.078 -7.720 -10.219 1.00 95.00 402 HIS A N 1
ATOM 3212 C CA . HIS A 1 402 ? 14.842 -7.123 -11.531 1.00 95.00 402 HIS A CA 1
ATOM 3213 C C . HIS A 1 402 ? 15.678 -5.844 -11.708 1.00 95.00 402 HIS A C 1
ATOM 3215 O O . HIS A 1 402 ? 15.796 -5.050 -10.768 1.00 95.00 402 HIS A O 1
ATOM 3221 N N . ASP A 1 403 ? 16.200 -5.598 -12.914 1.00 95.19 403 ASP A N 1
ATOM 3222 C CA . ASP A 1 403 ? 17.057 -4.436 -13.202 1.00 95.19 403 ASP A CA 1
ATOM 3223 C C . ASP A 1 403 ? 16.340 -3.096 -13.002 1.00 95.19 403 ASP A C 1
ATOM 3225 O O . ASP A 1 403 ? 16.927 -2.152 -12.485 1.00 95.19 403 ASP A O 1
ATOM 3229 N N . ALA A 1 404 ? 15.035 -3.030 -13.272 1.00 94.19 404 ALA A N 1
ATOM 3230 C CA . ALA A 1 404 ? 14.230 -1.837 -12.991 1.00 94.19 404 ALA A CA 1
ATOM 3231 C C . ALA A 1 404 ? 14.308 -1.370 -11.517 1.00 94.19 404 ALA A C 1
ATOM 3233 O O . ALA A 1 404 ? 14.365 -0.166 -11.258 1.00 94.19 404 ALA A O 1
ATOM 3234 N N . TYR A 1 405 ? 14.373 -2.290 -10.539 1.00 96.06 405 TYR A N 1
ATOM 3235 C CA . TYR A 1 405 ? 14.593 -1.909 -9.135 1.00 96.06 405 TYR A CA 1
ATOM 3236 C C . TYR A 1 405 ? 16.016 -1.411 -8.900 1.00 96.06 405 TYR A C 1
ATOM 3238 O O . TYR A 1 405 ? 16.206 -0.456 -8.148 1.00 96.06 405 TYR A O 1
ATOM 3246 N N . ARG A 1 406 ? 17.012 -2.027 -9.547 1.00 96.50 406 ARG A N 1
ATOM 3247 C CA . ARG A 1 406 ? 18.409 -1.582 -9.483 1.00 96.50 406 ARG A CA 1
ATOM 3248 C C . ARG A 1 406 ? 18.546 -0.155 -10.017 1.00 96.50 406 ARG A C 1
ATOM 3250 O O . ARG A 1 406 ? 19.197 0.676 -9.384 1.00 96.50 406 ARG A O 1
ATOM 3257 N N . ASP A 1 407 ? 17.902 0.147 -11.138 1.00 94.94 407 ASP A N 1
ATOM 3258 C CA . ASP A 1 407 ? 17.915 1.473 -11.750 1.00 94.94 407 ASP A CA 1
ATOM 3259 C C . ASP A 1 407 ? 17.164 2.507 -10.906 1.00 94.94 407 ASP A C 1
ATOM 3261 O O . ASP A 1 407 ? 17.676 3.609 -10.691 1.00 94.94 407 ASP A O 1
ATOM 3265 N N . ALA A 1 408 ? 16.002 2.149 -10.348 1.00 95.38 408 ALA A N 1
ATOM 3266 C CA . ALA A 1 408 ? 15.295 2.996 -9.388 1.00 95.38 408 ALA A CA 1
ATOM 3267 C C . ALA A 1 408 ? 16.162 3.283 -8.148 1.00 95.38 408 ALA A C 1
ATOM 3269 O O . ALA A 1 408 ? 16.342 4.437 -7.760 1.00 95.38 408 ALA A O 1
ATOM 3270 N N . ALA A 1 409 ? 16.781 2.254 -7.566 1.00 95.94 409 ALA A N 1
ATOM 3271 C CA . ALA A 1 409 ? 17.654 2.375 -6.402 1.00 95.94 409 ALA A CA 1
ATOM 3272 C C . ALA A 1 409 ? 18.913 3.221 -6.673 1.00 95.94 409 ALA A C 1
ATOM 3274 O O . ALA A 1 409 ? 19.416 3.875 -5.761 1.00 95.94 409 ALA A O 1
ATOM 3275 N N . ARG A 1 410 ? 19.411 3.277 -7.918 1.00 95.88 410 ARG A N 1
ATOM 3276 C CA . ARG A 1 410 ? 20.557 4.126 -8.296 1.00 95.88 410 ARG A CA 1
ATOM 3277 C C . ARG A 1 410 ? 20.243 5.619 -8.171 1.00 95.88 410 ARG A C 1
ATOM 3279 O O . ARG A 1 410 ? 21.120 6.396 -7.798 1.00 95.88 410 ARG A O 1
ATOM 3286 N N . VAL A 1 411 ? 19.007 6.017 -8.470 1.00 94.00 411 VAL A N 1
ATOM 3287 C CA . VAL A 1 411 ? 18.578 7.428 -8.478 1.00 94.00 411 VAL A CA 1
ATOM 3288 C C . VAL A 1 411 ? 17.728 7.809 -7.267 1.00 94.00 411 VAL A C 1
ATOM 3290 O O . VAL A 1 411 ? 17.246 8.940 -7.186 1.00 94.00 411 VAL A O 1
ATOM 3293 N N . ILE A 1 412 ? 17.527 6.886 -6.321 1.00 92.00 412 ILE A N 1
ATOM 3294 C CA . ILE A 1 412 ? 16.642 7.128 -5.189 1.00 92.00 412 ILE A CA 1
ATOM 3295 C C . ILE A 1 412 ? 17.155 8.279 -4.325 1.00 92.00 412 ILE A C 1
ATOM 3297 O O . ILE A 1 412 ? 18.247 8.260 -3.753 1.00 92.00 412 ILE A O 1
ATOM 3301 N N . ARG A 1 413 ? 16.300 9.289 -4.202 1.00 85.94 413 ARG A N 1
ATOM 3302 C CA . ARG A 1 413 ? 16.308 10.217 -3.078 1.00 85.94 413 ARG A CA 1
ATOM 3303 C C . ARG A 1 413 ? 15.227 9.717 -2.144 1.00 85.94 413 ARG A C 1
ATOM 3305 O O . ARG A 1 413 ? 14.059 9.680 -2.534 1.00 85.94 413 ARG A O 1
ATOM 3312 N N . VAL A 1 414 ? 15.603 9.247 -0.966 1.00 73.00 414 VAL A N 1
ATOM 3313 C CA . VAL A 1 414 ? 14.611 8.928 0.055 1.00 73.00 414 VAL A CA 1
ATOM 3314 C C . VAL A 1 414 ? 14.238 10.261 0.680 1.00 73.00 414 VAL A C 1
ATOM 3316 O O . VAL A 1 414 ? 15.094 10.969 1.192 1.00 73.00 414 VAL A O 1
ATOM 3319 N N . ALA A 1 415 ? 12.983 10.639 0.519 1.00 71.12 415 ALA A N 1
ATOM 3320 C CA . ALA A 1 415 ? 12.360 11.695 1.286 1.00 71.12 415 ALA A CA 1
ATOM 3321 C C . ALA A 1 415 ? 11.110 11.035 1.840 1.00 71.12 415 ALA A C 1
ATOM 3323 O O . ALA A 1 415 ? 10.227 10.649 1.065 1.00 71.12 415 ALA A O 1
ATOM 3324 N N . PHE A 1 416 ? 11.097 10.788 3.145 1.00 66.31 416 PHE A N 1
ATOM 3325 C CA . PHE A 1 416 ? 9.843 10.452 3.791 1.00 66.31 416 PHE A CA 1
ATOM 3326 C C . PHE A 1 416 ? 9.023 11.726 3.880 1.00 66.31 416 PHE A C 1
ATOM 3328 O O . PHE A 1 416 ? 9.597 12.802 4.060 1.00 66.31 416 PHE A O 1
ATOM 3335 N N . PRO A 1 417 ? 7.702 11.631 3.733 1.00 58.50 417 PRO A N 1
ATOM 3336 C CA . PRO A 1 417 ? 6.875 12.764 4.065 1.00 58.50 417 PRO A CA 1
ATOM 3337 C C . PRO A 1 417 ? 7.134 13.151 5.524 1.00 58.50 417 PRO A C 1
ATOM 3339 O O . PRO A 1 417 ? 7.140 12.276 6.394 1.00 58.50 417 PRO A O 1
ATOM 3342 N N . ASP A 1 418 ? 7.327 14.445 5.790 1.00 49.97 418 ASP A N 1
ATOM 3343 C CA . ASP A 1 418 ? 7.559 14.964 7.149 1.00 49.97 418 ASP A CA 1
ATOM 3344 C C . ASP A 1 418 ? 6.451 14.534 8.124 1.00 49.97 418 ASP A C 1
ATOM 3346 O O . ASP A 1 418 ? 6.659 14.460 9.334 1.00 49.97 418 ASP A O 1
ATOM 3350 N N . PHE A 1 419 ? 5.287 14.168 7.581 1.00 53.41 419 PHE A N 1
ATOM 3351 C CA . PHE A 1 419 ? 4.104 13.822 8.341 1.00 53.41 419 PHE A CA 1
ATOM 3352 C C . PHE A 1 419 ? 4.120 12.485 9.078 1.00 53.41 419 PHE A C 1
ATOM 3354 O O . PHE A 1 419 ? 3.250 12.187 9.886 1.00 53.41 419 PHE A O 1
ATOM 3361 N N . VAL A 1 420 ? 5.109 11.652 8.795 1.00 50.41 420 VAL A N 1
ATOM 3362 C CA . VAL A 1 420 ? 5.146 10.275 9.280 1.00 50.41 420 VAL A CA 1
ATOM 3363 C C . VAL A 1 420 ? 5.716 10.172 10.716 1.00 50.41 420 VAL A C 1
ATOM 3365 O O . VAL A 1 420 ? 5.717 9.099 11.319 1.00 50.41 420 VAL A O 1
ATOM 3368 N N . PHE A 1 421 ? 6.220 11.277 11.285 1.00 44.41 421 PHE A N 1
ATOM 3369 C CA . PHE A 1 421 ? 6.925 11.263 12.573 1.00 44.41 421 PHE A CA 1
ATOM 3370 C C . PHE A 1 421 ? 6.679 12.493 13.464 1.00 44.41 421 PHE A C 1
ATOM 3372 O O . PHE A 1 421 ? 7.514 12.773 14.332 1.00 44.41 421 PHE A O 1
ATOM 3379 N N . SER A 1 422 ? 5.580 13.235 13.281 1.00 39.50 422 SER A N 1
ATOM 3380 C CA . SER A 1 422 ? 5.200 14.246 14.278 1.00 39.50 422 SER A CA 1
ATOM 3381 C C . SER A 1 422 ? 4.973 13.547 15.622 1.00 39.50 422 SER A C 1
ATOM 3383 O O . SER A 1 422 ? 4.164 12.625 15.708 1.00 39.50 422 SER A O 1
ATOM 3385 N N . ARG A 1 423 ? 5.776 13.931 16.619 1.00 42.78 423 ARG A N 1
ATOM 3386 C CA . ARG A 1 423 ? 5.666 13.490 18.012 1.00 42.78 423 ARG A CA 1
ATOM 3387 C C . ARG A 1 423 ? 4.543 14.213 18.725 1.00 42.78 423 ARG A C 1
ATOM 3389 O O . ARG A 1 423 ? 4.393 15.423 18.448 1.00 42.78 423 ARG A O 1
#

Sequence (423 aa):
MIPVTRCNYIDAEILPSECLFGRDKELKELNTKIKNNRWTVVSGKRLVGKTTLTKTAASESGRPFIYIDLSTVAKQSTAKNIATMDALLIQLIREAKRRNLIDWDKLKNETESHWKAQLFLNVLHSNIEYSKTKGADLKSLNLYEVFTALKSDTPPIIILDEIQLLGVEIYALASQLRGAFQQQKPKERPMVILTGSTMSITKLFSNPEEYGYEWIFDNEGYHSKPNPWFGRNWPEIFLKPLNHDEHGNEMAMGLLSKCLEESDKKGCLKSWIMKEVIQQSLGLPGVIVNFCANVSPGCENVEKIIQITRNITRGALLMELRDLGYSAYILARAKKDFRLSIRELSERLAKAYRGMAQKGTFSKRNVRTWLNEDKVLTGMVLKVLLDSGVIKEKHGKFIFAHDAYRDAARVIRVAFPDFVFSR

Organism: NCBI:txid2598455

InterPro domains:
  IPR003959 ATPase, AAA-type, core [PF00004] (42-199)
  IPR027417 P-loop containing nucleoside triphosphate hydrolase [G3DSA:3.40.50.300] (14-215)
  IPR027417 P-loop containing nucleoside triphosphate hydrolase [SSF52540] (18-323)